Protein 3BXP (pdb70)

Secondary structure (DSSP, 8-state):
--EEEEEE-STT--EEEEEE-PPPP-SSS---PBP--EE--STTTS---TTHHHHHH-----EEEEE---STTT---TTHHHHHHHHHHHHHHHHHHHHTB-TT--EEEEETHHHHHHHHHHHHTTSHHHHHHTT-TT-----SEEEEES---BTTSSSSSSHHHHHHH-S-GGGSBGGGG--TTSPPEEEEE-TT---S-THHHHHHHH--TT---EEEEE-----HHHHHHHHHHHHHHHHHHHHTTS--/--EEEEEE-STT--EEEEEE-PPPS-TTSPP-PBP--EE--STTTS---TTHHHHHH-----EEEEE---STTT---TTHHHHHHHHHHHHHHHTHHHHTB-TT--EEEEETHHHHHHHHHHHHTTSHHHHHHTT-TTS----SEEEEES---BTTSSSSSSHHHHHHH-S-GGGTBGGGG--TTSPPEEEEEETT-SSS-THHHHHHHH--TT---EEEEEESSGGGGSPP---TTS-HHHHHHHHHHHHTTS--

Nearest PDB structures (foldseek):
  3bxp-assembly1_B  TM=1.004E+00  e=1.909E-55  Lactiplantibacillus plantarum WCFS1
  3d3n-assembly1_B  TM=9.686E-01  e=7.439E-48  Lactiplantibacillus plantarum WCFS1
  3bxp-assembly1_A  TM=9.403E-01  e=2.556E-49  Lactiplantibacillus plantarum WCFS1
  3d3n-assembly1_A  TM=9.705E-01  e=5.483E-47  Lactiplantibacillus plantarum WCFS1
  4bzw-assembly1_A  TM=9.539E-01  e=1.226E-47  Lactiplantibacillus plantarum WCFS1

Sequence (508 aa):
GQVEQRRTLNTAAHPFQITAYWLDQISSDFETAVDYPIIICPGGGFTYHSGREEAPIATRAAGHTVVLNYQLIVGDQSVYPWALQQLGATIDWITTQASAHHVDCQRIILAGFSSAGGHVVATYNGVATQPELRTRYHLDDHYQGQHAAIIILGYPVIDLTAGFPTTSSAARNNQITTDARLWAAQRLVTPASKPAFVWQTATDESVPPINSLKYVQALQQHQVATAYHLFGSGDKYLNDQAAIWPQLALRRWLQEQGLLAGQVEQRRTLNTAAHPFQQITAYWLDQIISDFETAVDYPIIICPGGGFTYHSGREEAPIATRAAGHTVVLNYQLIVGDQSVYPWALQQLGATIDWITTQASAHHVDCQRIILAGFSAGGHVVATYNGVATQPELRRTRYHLDDHYQGQHAAIILGYPVIDLTAGFPTTSAARNNQITTDARLWAAQRLVTPASKPAFVWQTATDESVPPINSLKYVQALQHQVATAYHLFGSGIHGLALALNDQAAIWPQLALRRWLQEQGLLA

Radius of gyration: 25.34 Å; Cα contacts (8 Å, |Δi|>4): 1084; chains: 2; bounding box: 70×58×78 Å

Structure (mmCIF, N/CA/C/O backbone):
data_3BXP
#
_entry.id   3BXP
#
_cell.length_a   53.595
_cell.length_b   94.222
_cell.length_c   58.758
_cell.angle_alpha   90.000
_cell.angle_beta   107.470
_cell.angle_gamma   90.000
#
_symmetry.space_group_name_H-M   'P 1 21 1'
#
loop_
_entity.id
_entity.type
_entity.pdbx_description
1 polymer 'Putative lipase/esterase'
2 non-polymer '4-(2-HYDROXYETHYL)-1-PIPERAZINE ETHANESULFONIC ACID'
3 non-polymer R-1,2-PROPANEDIOL
4 non-polymer S-1,2-PROPANEDIOL
5 non-polymer 'CHLORIDE ION'
6 water water
#
loop_
_atom_site.group_PDB
_atom_site.id
_atom_site.type_symbol
_atom_site.label_atom_id
_atom_site.label_alt_id
_atom_site.label_comp_id
_atom_site.label_asym_id
_atom_site.label_entity_id
_atom_site.label_seq_id
_atom_site.pdbx_PDB_ins_code
_atom_site.Cartn_x
_atom_site.Cartn_y
_atom_site.Cartn_z
_atom_site.occupancy
_atom_site.B_iso_or_equiv
_atom_site.auth_seq_id
_atom_site.auth_comp_id
_atom_site.auth_asym_id
_atom_site.auth_atom_id
_atom_site.pdbx_PDB_model_num
ATOM 1 N N . GLY A 1 1 ? 19.520 28.066 36.513 1.00 33.83 0 GLY A N 1
ATOM 2 C CA . GLY A 1 1 ? 19.623 26.893 37.409 1.00 30.85 0 GLY A CA 1
ATOM 3 C C . GLY A 1 1 ? 18.718 27.121 38.598 1.00 28.17 0 GLY A C 1
ATOM 4 O O . GLY A 1 1 ? 18.413 28.264 38.977 1.00 26.10 0 GLY A O 1
ATOM 13 N N . GLN A 1 3 ? 17.338 24.981 42.468 1.00 25.19 2 GLN A N 1
ATOM 14 C CA . GLN A 1 3 ? 17.319 23.869 43.411 1.00 25.19 2 GLN A CA 1
ATOM 15 C C . GLN A 1 3 ? 15.888 23.526 43.764 1.00 25.23 2 GLN A C 1
ATOM 16 O O . GLN A 1 3 ? 15.069 24.407 43.898 1.00 25.69 2 GLN A O 1
ATOM 19 N N . VAL A 1 4 ? 15.604 22.235 43.893 1.00 22.87 3 VAL A N 1
ATOM 20 C CA . VAL A 1 4 ? 14.245 21.791 44.248 1.00 21.84 3 VAL A CA 1
ATOM 21 C C . VAL A 1 4 ? 14.262 21.283 45.666 1.00 23.69 3 VAL A C 1
ATOM 22 O O . VAL A 1 4 ? 15.176 20.522 46.074 1.00 24.83 3 VAL A O 1
ATOM 26 N N . GLU A 1 5 ? 13.291 21.730 46.462 1.00 22.02 4 GLU A N 1
ATOM 27 C CA . GLU A 1 5 ? 13.192 21.302 47.848 1.00 20.57 4 GLU A CA 1
ATOM 28 C C . GLU A 1 5 ? 11.815 20.792 48.153 1.00 20.51 4 GLU A C 1
ATOM 29 O O . GLU A 1 5 ? 10.833 21.492 47.954 1.00 24.54 4 GLU A O 1
ATOM 35 N N . GLN A 1 6 ? 11.772 19.541 48.571 1.00 21.66 5 GLN A N 1
ATOM 36 C CA . GLN A 1 6 ? 10.523 18.909 49.001 1.00 21.25 5 GLN A CA 1
ATOM 37 C C . GLN A 1 6 ? 10.411 18.959 50.511 1.00 20.99 5 GLN A C 1
ATOM 38 O O . GLN A 1 6 ? 11.332 18.604 51.207 1.00 20.71 5 GLN A O 1
ATOM 44 N N A ARG A 1 7 ? 9.236 19.315 50.998 0.70 19.74 6 ARG A N 1
ATOM 45 N N B ARG A 1 7 ? 9.257 19.385 51.008 0.30 20.24 6 ARG A N 1
ATOM 46 C CA A ARG A 1 7 ? 8.983 19.307 52.418 0.70 22.23 6 ARG A CA 1
ATOM 47 C CA B ARG A 1 7 ? 8.990 19.386 52.444 0.30 21.10 6 ARG A CA 1
ATOM 48 C C A ARG A 1 7 ? 7.560 18.928 52.730 0.70 20.64 6 ARG A C 1
ATOM 49 C C B ARG A 1 7 ? 7.568 18.937 52.735 0.30 20.22 6 ARG A C 1
ATOM 50 O O A ARG A 1 7 ? 6.620 19.178 51.946 0.70 21.06 6 ARG A O 1
ATOM 51 O O B ARG A 1 7 ? 6.646 19.140 51.931 0.30 20.44 6 ARG A O 1
ATOM 66 N N . THR A 1 8 ? 7.403 18.324 53.903 1.00 18.96 7 THR A N 1
ATOM 67 C CA . THR A 1 8 ? 6.103 18.077 54.475 1.00 20.55 7 THR A CA 1
ATOM 68 C C . THR A 1 8 ? 6.043 18.976 55.713 1.00 23.26 7 THR A C 1
ATOM 69 O O . THR A 1 8 ? 6.836 18.819 56.634 1.00 24.93 7 THR A O 1
ATOM 73 N N . LEU A 1 9 ? 5.136 19.951 55.709 1.00 21.80 8 LEU A N 1
ATOM 74 C CA . LEU A 1 9 ? 5.056 20.921 56.770 1.00 22.41 8 LEU A CA 1
ATOM 75 C C . LEU A 1 9 ? 3.796 20.577 57.602 1.00 22.89 8 LEU A C 1
ATOM 76 O O . LEU A 1 9 ? 2.967 19.789 57.178 1.00 22.51 8 LEU A O 1
ATOM 81 N N . ASN A 1 10 ? 3.651 21.149 58.782 1.00 24.41 9 ASN A N 1
ATOM 82 C CA . ASN A 1 10 ? 2.430 20.888 59.548 1.00 26.01 9 ASN A CA 1
ATOM 83 C C . ASN A 1 10 ? 1.986 22.134 60.320 1.00 28.91 9 ASN A C 1
ATOM 84 O O . ASN A 1 10 ? 2.802 22.785 60.949 1.00 30.25 9 ASN A O 1
ATOM 89 N N . THR A 1 11 ? 0.703 22.457 60.221 1.00 25.78 10 THR A N 1
ATOM 90 C CA . THR A 1 11 ? 0.075 23.510 61.022 1.00 25.51 10 THR A CA 1
ATOM 91 C C . THR A 1 11 ? -1.359 23.065 61.326 1.00 25.62 10 THR A C 1
ATOM 92 O O . THR A 1 11 ? -1.957 22.285 60.577 1.00 26.95 10 THR A O 1
ATOM 96 N N . ALA A 1 12 ? -1.890 23.510 62.452 1.00 27.31 11 ALA A N 1
ATOM 97 C CA . ALA A 1 12 ? -3.279 23.216 62.796 1.00 26.58 11 ALA A CA 1
ATOM 98 C C . ALA A 1 12 ? -3.583 21.712 62.759 1.00 25.94 11 ALA A C 1
ATOM 99 O O . ALA A 1 12 ? -4.738 21.353 62.533 1.00 29.33 11 ALA A O 1
ATOM 101 N N . ALA A 1 13 ? -2.569 20.880 63.005 1.00 24.65 12 ALA A N 1
ATOM 102 C CA . ALA A 1 13 ? -2.681 19.414 63.041 1.00 25.17 12 ALA A CA 1
ATOM 103 C C . ALA A 1 13 ? -3.110 18.876 61.710 1.00 26.04 12 ALA A C 1
ATOM 104 O O . ALA A 1 13 ? -3.671 17.777 61.652 1.00 26.86 12 ALA A O 1
ATOM 106 N N . HIS A 1 14 ? -2.867 19.638 60.649 1.00 24.53 13 HIS A N 1
ATOM 107 C CA . HIS A 1 14 ? -3.146 19.179 59.267 1.00 20.00 13 HIS A CA 1
ATOM 108 C C . HIS A 1 14 ? -1.945 19.281 58.374 1.00 21.39 13 HIS A C 1
ATOM 109 O O . HIS A 1 14 ? -1.760 20.319 57.728 1.00 22.15 13 HIS A O 1
ATOM 116 N N . PRO A 1 15 ? -1.161 18.201 58.292 1.00 20.85 14 PRO A N 1
ATOM 117 C CA . PRO A 1 15 ? 0.053 18.235 57.474 1.00 19.64 14 PRO A CA 1
ATOM 118 C C . PRO A 1 15 ? -0.240 18.452 56.014 1.00 21.38 14 PRO A C 1
ATOM 119 O O . PRO A 1 15 ? -1.333 18.076 55.495 1.00 22.80 14 PRO A O 1
ATOM 123 N N . PHE A 1 16 ? 0.746 19.034 55.357 1.00 19.17 15 PHE A N 1
ATOM 124 C CA . PHE A 1 16 ? 0.641 19.366 53.968 1.00 18.29 15 PHE A CA 1
ATOM 125 C C . PHE A 1 16 ? 2.004 19.360 53.283 1.00 20.80 15 PHE A C 1
ATOM 126 O O . PHE A 1 16 ? 3.036 19.566 53.898 1.00 23.03 15 PHE A O 1
ATOM 134 N N . GLN A 1 17 ? 1.993 19.102 52.003 1.00 18.95 16 GLN A N 1
ATOM 135 C CA . GLN A 1 17 ? 3.224 19.083 51.260 1.00 19.27 16 GLN A CA 1
ATOM 136 C C . GLN A 1 17 ? 3.424 20.286 50.363 1.00 22.08 16 GLN A C 1
ATOM 137 O O . GLN A 1 17 ? 2.475 20.821 49.749 1.00 20.28 16 GLN A O 1
ATOM 143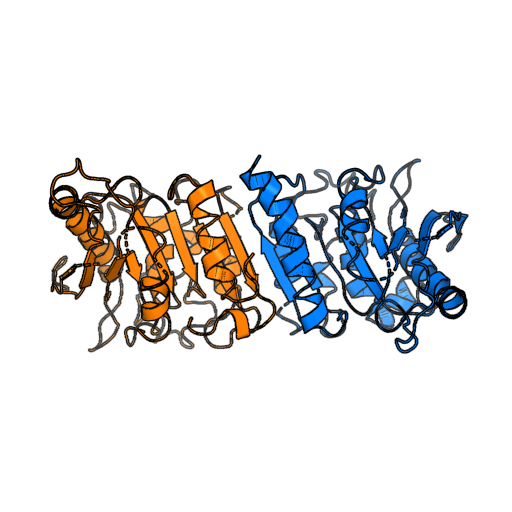 N N . ILE A 1 18 ? 4.690 20.708 50.332 1.00 21.36 17 ILE A N 1
ATOM 144 C CA . ILE A 1 18 ? 5.128 21.744 49.410 1.00 17.78 17 ILE A CA 1
ATOM 145 C C . ILE A 1 18 ? 6.343 21.291 48.655 1.00 18.83 17 ILE A C 1
ATOM 146 O O . ILE A 1 18 ? 7.093 20.445 49.106 1.00 20.66 17 ILE A O 1
ATOM 151 N N . THR A 1 19 ? 6.489 21.833 47.462 1.00 20.39 18 THR A N 1
ATOM 152 C CA . THR A 1 19 ? 7.739 21.766 46.767 1.00 20.53 18 THR A CA 1
ATOM 153 C C . THR A 1 19 ? 8.150 23.196 46.434 1.00 21.60 18 THR A C 1
ATOM 154 O O . THR A 1 19 ? 7.388 23.976 45.847 1.00 19.24 18 THR A O 1
ATOM 158 N N . ALA A 1 20 ? 9.390 23.503 46.754 1.00 22.98 19 ALA A N 1
ATOM 159 C CA . ALA A 1 20 ? 9.931 24.808 46.470 1.00 20.36 19 ALA A CA 1
ATOM 160 C C . ALA A 1 20 ? 10.948 24.686 45.362 1.00 19.73 19 ALA A C 1
ATOM 161 O O . ALA A 1 20 ? 11.733 23.756 45.336 1.00 21.54 19 ALA A O 1
ATOM 163 N N . TYR A 1 21 ? 10.869 25.630 44.428 1.00 17.86 20 TYR A N 1
ATOM 164 C CA . TYR A 1 21 ? 11.807 25.740 43.316 1.00 16.53 20 TYR A CA 1
ATOM 165 C C . TYR A 1 21 ? 12.532 27.076 43.469 1.00 16.46 20 TYR A C 1
ATOM 166 O O . TYR A 1 21 ? 11.979 28.158 43.178 1.00 19.80 20 TYR A O 1
ATOM 175 N N . TRP A 1 22 ? 13.745 26.964 43.998 1.00 20.47 21 TRP A N 1
ATOM 176 C CA . TRP A 1 22 ? 14.608 28.103 44.353 1.00 19.61 21 TRP A CA 1
ATOM 177 C C . TRP A 1 22 ? 15.571 28.410 43.179 1.00 20.08 21 TRP A C 1
ATOM 178 O O . TRP A 1 22 ? 16.416 27.619 42.783 1.00 21.85 21 TRP A O 1
ATOM 189 N N . LEU A 1 23 ? 15.346 29.551 42.575 1.00 21.08 22 LEU A N 1
ATOM 190 C CA . LEU A 1 23 ? 16.182 30.074 41.510 1.00 21.38 22 LEU A CA 1
ATOM 191 C C . LEU A 1 23 ? 17.575 30.351 42.039 1.00 23.59 22 LEU A C 1
ATOM 192 O O . LEU A 1 23 ? 17.769 30.967 43.087 1.00 22.31 22 LEU A O 1
ATOM 197 N N . ASP A 1 24 ? 18.558 29.864 41.306 1.00 22.00 23 ASP A N 1
ATOM 198 C CA . ASP A 1 24 ? 19.939 30.119 41.591 1.00 26.38 23 ASP A CA 1
ATOM 199 C C . ASP A 1 24 ? 20.306 31.575 41.323 1.00 26.50 23 ASP A C 1
ATOM 200 O O . ASP A 1 24 ? 19.786 32.220 40.421 1.00 28.19 23 ASP A O 1
ATOM 205 N N . GLN A 1 25 ? 21.235 32.052 42.131 1.00 24.74 24 GLN A N 1
ATOM 206 C CA . GLN A 1 25 ? 21.898 33.324 41.901 1.00 25.71 24 GLN A CA 1
ATOM 207 C C . GLN A 1 25 ? 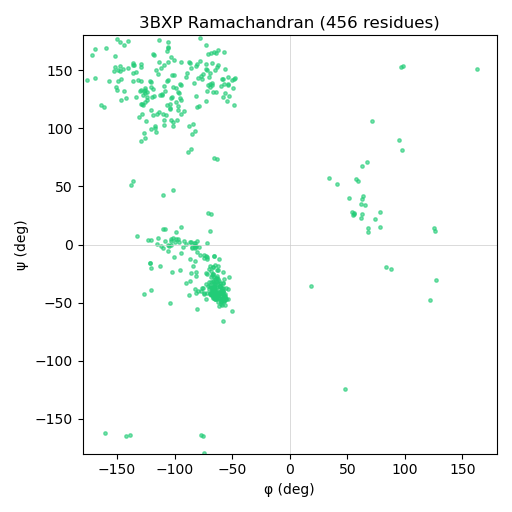22.904 33.048 40.807 1.00 26.37 24 GLN A C 1
ATOM 208 O O . GLN A 1 25 ? 23.441 31.951 40.714 1.00 26.61 24 GLN A O 1
ATOM 214 N N . ILE A 1 26 ? 23.105 34.034 39.954 1.00 26.47 25 ILE A N 1
ATOM 215 C CA . ILE A 1 26 ? 24.170 34.025 38.938 1.00 25.57 25 ILE A CA 1
ATOM 216 C C . ILE A 1 26 ? 25.362 34.775 39.457 1.00 22.16 25 ILE A C 1
ATOM 217 O O . ILE A 1 26 ? 25.207 35.802 40.066 1.00 22.99 25 ILE A O 1
ATOM 222 N N A SER A 1 27 ? 26.564 34.252 39.234 0.50 21.02 26 SER A N 1
ATOM 223 N N B SER A 1 27 ? 26.559 34.252 39.222 0.50 20.12 26 SER A N 1
ATOM 224 C CA A SER A 1 27 ? 27.756 34.987 39.591 0.50 23.03 26 SER A CA 1
ATOM 225 C CA B SER A 1 27 ? 27.752 34.983 39.558 0.50 21.32 26 SER A CA 1
ATOM 226 C C A SER A 1 27 ? 28.052 36.003 38.480 0.50 23.16 26 SER A C 1
ATOM 227 C C B SER A 1 27 ? 28.021 36.004 38.456 0.50 22.30 26 SER A C 1
ATOM 228 O O A SER A 1 27 ? 28.489 35.636 37.391 0.50 19.47 26 SER A O 1
ATOM 229 O O B SER A 1 27 ? 28.409 35.642 37.346 0.50 18.17 26 SER A O 1
ATOM 234 N N . ASP A 1 28 ? 27.803 37.280 38.768 1.00 23.12 27 ASP A N 1
ATOM 235 C CA . ASP A 1 28 ? 27.904 38.331 37.754 1.00 19.41 27 ASP A CA 1
ATOM 236 C C . ASP A 1 28 ? 28.167 39.700 38.321 1.00 20.69 27 ASP A C 1
ATOM 237 O O . ASP A 1 28 ? 28.434 39.838 39.518 1.00 21.43 27 ASP A O 1
ATOM 242 N N . PHE A 1 29 ? 28.191 40.697 37.426 1.00 15.59 28 PHE A N 1
ATOM 243 C CA . PHE A 1 29 ? 28.460 42.093 37.806 1.00 13.24 28 PHE A CA 1
ATOM 244 C C . PHE A 1 29 ? 27.246 42.920 37.671 1.00 16.18 28 PHE A C 1
ATOM 245 O O . PHE A 1 29 ? 27.282 44.013 37.208 1.00 17.82 28 PHE A O 1
ATOM 253 N N . GLU A 1 30 ? 26.154 42.326 38.119 1.00 18.27 29 GLU A N 1
ATOM 254 C CA . GLU A 1 30 ? 24.854 42.996 38.298 1.00 20.26 29 GLU A CA 1
ATOM 255 C C . GLU A 1 30 ? 24.635 43.103 39.801 1.00 22.30 29 GLU A C 1
ATOM 256 O O . GLU A 1 30 ? 25.224 42.357 40.608 1.00 21.78 29 GLU A O 1
ATOM 262 N N . THR A 1 31 ? 23.846 44.076 40.209 1.00 23.69 30 THR A N 1
ATOM 263 C CA . THR A 1 31 ? 23.705 44.279 41.645 1.00 26.84 30 THR A CA 1
ATOM 264 C C . THR A 1 31 ? 22.856 43.153 42.229 1.00 25.48 30 THR A C 1
ATOM 265 O O . THR A 1 31 ? 22.091 42.524 41.523 1.00 23.70 30 THR A O 1
ATOM 269 N N . ALA A 1 32 ? 23.041 42.889 43.526 1.00 26.91 31 ALA A N 1
ATOM 270 C CA . ALA A 1 32 ? 22.378 41.765 44.190 1.00 25.68 31 ALA A CA 1
ATOM 271 C C . ALA A 1 32 ? 20.899 41.844 43.949 1.00 24.61 31 ALA A C 1
ATOM 272 O O . ALA A 1 32 ? 20.332 42.913 44.028 1.00 26.55 31 ALA A O 1
ATOM 274 N N . VAL A 1 33 ? 20.294 40.695 43.671 1.00 24.97 32 VAL A N 1
ATOM 275 C CA . VAL A 1 33 ? 18.860 40.625 43.477 1.00 27.49 32 VAL A CA 1
ATOM 276 C C . VAL A 1 33 ? 18.215 39.610 44.379 1.00 22.95 32 VAL A C 1
ATOM 277 O O . VAL A 1 33 ? 18.689 38.456 44.520 1.00 22.71 32 VAL A O 1
ATOM 281 N N . ASP A 1 34 ? 17.153 40.061 45.048 1.00 20.13 33 ASP A N 1
ATOM 282 C CA . ASP A 1 34 ? 16.238 39.145 45.687 1.00 20.96 33 ASP A CA 1
ATOM 283 C C . ASP A 1 34 ? 15.087 38.954 44.694 1.00 19.71 33 ASP A C 1
ATOM 284 O O . ASP A 1 34 ? 14.528 39.934 44.189 1.00 22.83 33 ASP A O 1
ATOM 289 N N . TYR A 1 35 ? 14.740 37.714 44.423 1.00 19.83 34 TYR A N 1
ATOM 290 C CA . TYR A 1 35 ? 13.718 37.450 43.421 1.00 18.68 34 TYR A CA 1
ATOM 291 C C . TYR A 1 35 ? 12.329 37.429 44.066 1.00 16.72 34 TYR A C 1
ATOM 292 O O . TYR A 1 35 ? 12.162 36.941 45.193 1.00 20.99 34 TYR A O 1
ATOM 301 N N . PRO A 1 36 ? 11.291 37.864 43.332 1.00 21.03 35 PRO A N 1
ATOM 302 C CA . PRO A 1 36 ? 9.930 37.591 43.768 1.00 17.70 35 PRO A CA 1
ATOM 303 C C . PRO A 1 36 ? 9.658 36.066 43.803 1.00 15.19 35 PRO A C 1
ATOM 304 O O . PRO A 1 36 ? 10.435 35.259 43.273 1.00 19.39 35 PRO A O 1
ATOM 308 N N . ILE A 1 37 ? 8.551 35.692 44.424 1.00 18.69 36 ILE A N 1
ATOM 309 C CA . ILE A 1 37 ? 8.195 34.281 44.562 1.00 19.63 36 ILE A CA 1
ATOM 310 C C . ILE A 1 37 ? 6.693 34.117 44.320 1.00 19.29 36 ILE A C 1
ATOM 311 O O . ILE A 1 37 ? 5.886 34.920 44.777 1.00 21.56 36 ILE A O 1
ATOM 324 N N . ILE A 1 39 ? 3.545 31.524 44.841 1.00 19.02 38 ILE A N 1
ATOM 325 C CA . ILE A 1 39 ? 3.021 30.317 45.497 1.00 21.03 38 ILE A CA 1
ATOM 326 C C . ILE A 1 39 ? 1.806 29.806 44.729 1.00 22.33 38 ILE A C 1
ATOM 327 O O . ILE A 1 39 ? 0.763 30.506 44.675 1.00 20.03 38 ILE A O 1
ATOM 332 N N . ILE A 1 40 ? 1.905 28.591 44.213 1.00 20.29 39 ILE A N 1
ATOM 333 C CA . ILE A 1 40 ? 0.855 27.969 43.386 1.00 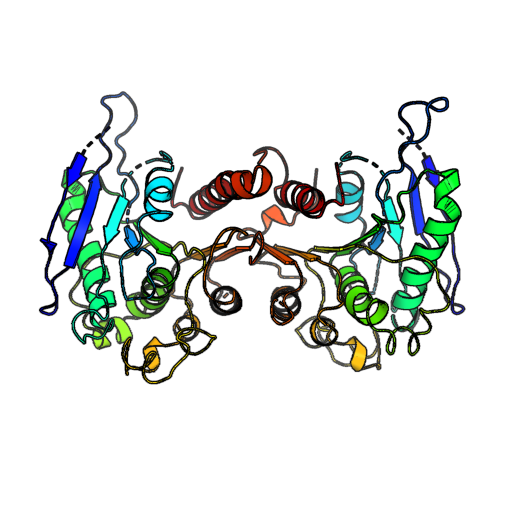20.58 39 ILE A CA 1
ATOM 334 C C . ILE A 1 40 ? -0.043 27.051 44.174 1.00 20.57 39 ILE A C 1
ATOM 335 O O . ILE A 1 40 ? 0.407 26.099 44.840 1.00 21.78 39 ILE A O 1
ATOM 340 N N . CYS A 1 41 ? -1.318 27.409 44.179 1.00 18.95 40 CYS A N 1
ATOM 341 C CA . CYS A 1 41 ? -2.364 26.553 44.724 1.00 18.95 40 CYS A CA 1
ATOM 342 C C . CYS A 1 41 ? -3.046 25.937 43.470 1.00 20.54 40 CYS A C 1
ATOM 343 O O . CYS A 1 41 ? -3.787 26.623 42.751 1.00 20.09 40 CYS A O 1
ATOM 346 N N . PRO A 1 42 ? -2.798 24.647 43.215 1.00 19.36 41 PRO A N 1
ATOM 347 C CA . PRO A 1 42 ? -3.252 23.953 42.010 1.00 19.63 41 PRO A CA 1
ATOM 348 C C . PRO A 1 42 ? -4.738 23.759 41.922 1.00 19.96 41 PRO A C 1
ATOM 349 O O . PRO A 1 42 ? -5.416 23.926 42.904 1.00 17.74 41 PRO A O 1
ATOM 353 N N . GLY A 1 43 ? -5.250 23.414 40.733 1.00 21.08 42 GLY A N 1
ATOM 354 C CA . GLY A 1 43 ? -6.618 22.975 40.649 1.00 21.41 42 GLY A CA 1
ATOM 355 C C . GLY A 1 43 ? -6.838 21.537 41.122 1.00 22.63 42 GLY A C 1
ATOM 356 O O . GLY A 1 43 ? -6.004 20.962 41.825 1.00 22.23 42 GLY A O 1
ATOM 357 N N . GLY A 1 44 ? -7.995 20.965 40.763 1.00 22.35 43 GLY A N 1
ATOM 358 C CA . GLY A 1 44 ? -8.284 19.581 41.135 1.00 23.43 43 GLY A CA 1
ATOM 359 C C . GLY A 1 44 ? -9.577 19.317 41.900 1.00 22.33 43 GLY A C 1
ATOM 360 O O . GLY A 1 44 ? -9.742 18.240 42.483 1.00 21.00 43 GLY A O 1
ATOM 361 N N . GLY A 1 45 ? -10.474 20.307 41.910 1.00 21.33 44 GLY A N 1
ATOM 362 C CA . GLY A 1 45 ? -11.830 20.158 42.470 1.00 20.33 44 GLY A CA 1
ATOM 363 C C . GLY A 1 45 ? -11.936 19.710 43.904 1.00 21.18 44 GLY A C 1
ATOM 364 O O . GLY A 1 45 ? -12.952 19.178 44.363 1.00 19.99 44 GLY A O 1
ATOM 365 N N . PHE A 1 46 ? -10.903 20.015 44.629 1.00 17.77 45 PHE A N 1
ATOM 366 C CA . PHE A 1 46 ? -10.778 19.664 46.038 1.00 20.60 45 PHE A CA 1
ATOM 367 C C . PHE A 1 46 ? -10.647 18.174 46.231 1.00 21.00 45 PHE A C 1
ATOM 368 O O . PHE A 1 46 ? -10.719 17.700 47.349 1.00 21.35 45 PHE A O 1
ATOM 376 N N . THR A 1 47 ? -10.378 17.420 45.160 1.00 19.62 46 THR A N 1
ATOM 377 C CA . THR A 1 47 ? -10.226 15.963 45.342 1.00 21.24 46 THR A CA 1
ATOM 378 C C . THR A 1 47 ? -8.898 15.433 44.910 1.00 20.74 46 THR A C 1
ATOM 379 O O . THR A 1 47 ? -8.542 14.285 45.241 1.00 21.22 46 THR A O 1
ATOM 383 N N . TYR A 1 48 ? -8.187 16.241 44.152 1.00 18.51 47 TYR A N 1
ATOM 384 C CA . TYR A 1 48 ? -6.800 15.966 43.828 1.00 16.84 47 TYR A CA 1
ATOM 385 C C . TYR A 1 48 ? -6.002 17.247 43.675 1.00 18.37 47 TYR A C 1
ATOM 386 O O . TYR A 1 48 ? -6.608 18.322 43.645 1.00 20.29 47 TYR A O 1
ATOM 395 N N . HIS A 1 49 ? -4.688 17.145 43.486 1.00 20.35 48 HIS A N 1
ATOM 396 C CA . HIS A 1 49 ? -3.890 18.304 43.187 1.00 20.23 48 HIS A CA 1
ATOM 397 C C . HIS A 1 49 ? -3.420 18.215 41.755 1.00 22.17 48 HIS A C 1
ATOM 398 O O . HIS A 1 49 ? -2.630 17.371 41.412 1.00 22.54 48 HIS A O 1
ATOM 405 N N . SER A 1 50 ? -3.930 19.113 40.928 1.00 22.67 49 SER A N 1
ATOM 406 C CA . SER A 1 50 ? -3.610 19.145 39.490 1.00 22.82 49 SER A CA 1
ATOM 407 C C . SER A 1 50 ? -2.169 19.573 39.240 1.00 20.56 49 SER A C 1
ATOM 408 O O . SER A 1 50 ? -1.634 20.492 39.910 1.00 23.28 49 SER A O 1
ATOM 411 N N . GLY A 1 51 ? -1.506 18.913 38.309 1.00 19.68 50 GLY A N 1
ATOM 412 C CA . GLY A 1 51 ? -0.182 19.400 37.866 1.00 17.88 50 GLY A CA 1
ATOM 413 C C . GLY A 1 51 ? -0.068 19.731 36.369 1.00 21.17 50 GLY A C 1
ATOM 414 O O . GLY A 1 51 ? 0.891 20.343 35.943 1.00 23.93 50 GLY A O 1
ATOM 415 N N . ARG A 1 52 ? -1.016 19.265 35.556 1.00 20.61 51 ARG A N 1
ATOM 416 C CA . ARG A 1 52 ? -0.872 19.270 34.101 1.00 23.26 51 ARG A CA 1
ATOM 417 C C . ARG A 1 52 ? -0.753 20.697 33.536 1.00 22.85 51 ARG A C 1
ATOM 418 O O . ARG A 1 52 ? 0.092 20.953 32.703 1.00 24.55 51 ARG A O 1
ATOM 423 N N . GLU A 1 53 ? -1.553 21.632 34.045 1.00 22.79 52 GLU A N 1
ATOM 424 C CA . GLU A 1 53 ? -1.465 23.040 33.572 1.00 24.41 52 GLU A CA 1
ATOM 425 C C . GLU A 1 53 ? -0.467 23.841 34.413 1.00 22.80 52 GLU A C 1
ATOM 426 O O . GLU A 1 53 ? 0.246 24.724 33.938 1.00 27.70 52 GLU A O 1
ATOM 432 N N . GLU A 1 54 ? -0.411 23.478 35.676 1.00 24.25 53 GLU A N 1
ATOM 433 C CA . GLU A 1 54 ? 0.433 24.179 36.666 1.00 25.03 53 GLU A CA 1
ATOM 434 C C . GLU A 1 54 ? 1.946 24.091 36.376 1.00 27.80 53 GLU A C 1
ATOM 435 O O . GLU A 1 54 ? 2.710 25.081 36.483 1.00 26.30 53 GLU A O 1
ATOM 441 N N . ALA A 1 55 ? 2.385 22.908 35.983 1.00 25.21 54 ALA A N 1
ATOM 442 C CA . ALA A 1 55 ? 3.804 22.703 35.778 1.00 26.26 54 ALA A CA 1
ATOM 443 C C . ALA A 1 55 ? 4.385 23.659 34.720 1.00 24.44 54 ALA A C 1
ATOM 444 O O . ALA A 1 55 ? 5.390 24.345 34.990 1.00 25.10 54 ALA A O 1
ATOM 446 N N . PRO A 1 56 ? 3.785 23.731 33.528 1.00 23.25 55 PRO A N 1
ATOM 447 C CA . PRO A 1 56 ? 4.459 24.607 32.554 1.00 26.58 55 PRO A CA 1
ATOM 448 C C . PRO A 1 56 ? 4.290 26.093 32.872 1.00 25.02 55 PRO A C 1
ATOM 449 O O . PRO A 1 56 ? 5.073 26.925 32.429 1.00 23.96 55 PRO A O 1
ATOM 453 N N . ILE A 1 57 ? 3.226 26.400 33.598 1.00 25.10 56 ILE A N 1
ATOM 454 C CA . ILE A 1 57 ? 2.987 27.751 34.043 1.00 25.61 56 ILE A CA 1
ATOM 455 C C . ILE A 1 57 ? 4.086 28.171 35.018 1.00 27.19 56 ILE A C 1
ATOM 456 O O . ILE A 1 57 ? 4.670 29.243 34.849 1.00 26.32 56 ILE A O 1
ATOM 461 N N . ALA A 1 58 ? 4.429 27.288 35.975 1.00 21.08 57 ALA A N 1
ATOM 462 C CA . ALA A 1 58 ? 5.507 27.504 36.930 1.00 23.42 57 ALA A CA 1
ATOM 463 C C . ALA A 1 58 ? 6.765 27.722 36.143 1.00 22.76 57 ALA A C 1
ATOM 464 O O . ALA A 1 58 ? 7.589 28.563 36.420 1.00 26.44 57 ALA A O 1
ATOM 466 N N . THR A 1 59 ? 6.903 26.939 35.093 1.00 24.88 58 THR A N 1
ATOM 467 C CA . THR A 1 59 ? 8.162 27.013 34.329 1.00 23.18 58 THR A CA 1
ATOM 468 C C . THR A 1 59 ? 8.254 28.358 33.609 1.00 25.10 58 THR A C 1
ATOM 469 O O . THR A 1 59 ? 9.298 29.008 33.620 1.00 25.80 58 THR A O 1
ATOM 473 N N . ARG A 1 60 ? 7.149 28.801 33.031 1.00 25.70 59 ARG A N 1
ATOM 474 C CA . ARG A 1 60 ? 7.147 30.072 32.287 1.00 26.85 59 ARG A CA 1
ATOM 475 C C . ARG A 1 60 ? 7.404 31.247 33.230 1.00 26.46 59 ARG A C 1
ATOM 476 O O . ARG A 1 60 ? 8.118 32.199 32.907 1.00 27.01 59 ARG A O 1
ATOM 500 N N . ALA A 1 63 ? 10.939 31.672 34.467 1.00 25.47 62 ALA A N 1
ATOM 501 C CA . ALA A 1 63 ? 11.795 32.176 33.404 1.00 25.80 62 ALA A CA 1
ATOM 502 C C . ALA A 1 63 ? 11.768 33.695 33.374 1.00 24.41 62 ALA A C 1
ATOM 503 O O . ALA A 1 63 ? 12.676 34.311 32.809 1.00 27.05 62 ALA A O 1
ATOM 505 N N . ALA A 1 64 ? 10.725 34.283 33.939 1.00 24.11 63 ALA A N 1
ATOM 506 C CA . ALA A 1 64 ? 10.642 35.740 34.084 1.00 25.79 63 ALA A CA 1
ATOM 507 C C . ALA A 1 64 ? 11.423 36.252 35.286 1.00 27.45 63 ALA A C 1
ATOM 508 O O . ALA A 1 64 ? 11.485 37.453 35.538 1.00 29.83 63 ALA A O 1
ATOM 510 N N . GLY A 1 65 ? 12.040 35.348 36.042 1.00 24.04 64 GLY A N 1
ATOM 511 C CA . GLY A 1 65 ? 12.822 35.767 37.221 1.00 22.79 64 GLY A CA 1
ATOM 512 C C . GLY A 1 65 ? 12.055 35.721 38.528 1.00 25.40 64 GLY A C 1
ATOM 513 O O . GLY A 1 65 ? 11.955 36.701 39.247 1.00 26.24 64 GLY A O 1
ATOM 522 N N . HIS A 1 67 ? 11.187 32.810 41.952 1.00 21.23 66 HIS A N 1
ATOM 523 C CA . HIS A 1 67 ? 11.059 31.510 42.635 1.00 18.74 66 HIS A CA 1
ATOM 524 C C . HIS A 1 67 ? 9.610 31.025 42.537 1.00 19.49 66 HIS A C 1
ATOM 525 O O . HIS A 1 67 ? 8.713 31.819 42.398 1.00 21.33 66 HIS A O 1
ATOM 532 N N . THR A 1 68 ? 9.388 29.714 42.665 1.00 20.22 67 THR A N 1
ATOM 533 C CA . THR A 1 68 ? 8.026 29.235 42.871 1.00 18.20 67 THR A CA 1
ATOM 534 C C . THR A 1 68 ? 7.950 28.227 43.986 1.00 20.25 67 THR A C 1
ATOM 535 O O . THR A 1 68 ? 8.875 27.499 44.243 1.00 20.37 67 THR A O 1
ATOM 539 N N . VAL A 1 69 ? 6.822 28.216 44.680 1.00 21.09 68 VAL A N 1
ATOM 540 C CA . VAL A 1 69 ? 6.505 27.136 45.635 1.00 21.38 68 VAL A CA 1
ATOM 541 C C . VAL A 1 69 ? 5.131 26.565 45.264 1.00 23.20 68 VAL A C 1
ATOM 542 O O . VAL A 1 69 ? 4.195 27.331 45.021 1.00 24.17 68 VAL A O 1
ATOM 546 N N . VAL A 1 70 ? 5.000 25.240 45.228 1.00 21.22 69 VAL A N 1
ATOM 547 C CA . VAL A 1 70 ? 3.683 24.622 45.020 1.00 20.96 69 VAL A CA 1
ATOM 548 C C . VAL A 1 70 ? 3.146 24.082 46.348 1.00 19.93 69 VAL A C 1
ATOM 549 O O . VAL A 1 70 ? 3.818 23.319 47.050 1.00 20.44 69 VAL A O 1
ATOM 553 N N . LEU A 1 71 ? 1.941 24.500 46.705 1.00 18.54 70 LEU A N 1
ATOM 554 C CA . LEU A 1 71 ? 1.269 24.156 47.954 1.00 19.47 70 LEU A CA 1
ATOM 555 C C . LEU A 1 71 ? 0.109 23.172 47.705 1.00 22.59 70 LEU A C 1
ATOM 556 O O . LEU A 1 71 ? -0.911 23.512 47.102 1.00 18.52 70 LEU A O 1
ATOM 561 N N . ASN A 1 72 ? 0.295 21.956 48.180 1.00 22.25 71 ASN A N 1
ATOM 562 C CA . ASN A 1 72 ? -0.718 20.927 48.047 1.00 22.05 71 ASN A CA 1
ATOM 563 C C . ASN A 1 72 ? -1.647 21.054 49.266 1.00 22.09 71 ASN A C 1
ATOM 564 O O . ASN A 1 72 ? -1.538 20.364 50.266 1.00 20.58 71 ASN A O 1
ATOM 569 N N . TYR A 1 73 ? -2.530 22.013 49.157 1.00 21.15 72 TYR A N 1
ATOM 570 C CA . TYR A 1 73 ? -3.489 22.350 50.234 1.00 20.10 72 TYR A CA 1
ATOM 571 C C . TYR A 1 73 ? -4.466 21.215 50.536 1.00 18.42 72 TYR A C 1
ATOM 572 O O . TYR A 1 73 ? -4.678 20.279 49.719 1.00 19.51 72 TYR A O 1
ATOM 581 N N . GLN A 1 74 ? -5.131 21.340 51.702 1.00 20.50 73 GLN A N 1
ATOM 582 C CA . GLN A 1 74 ? -6.075 20.355 52.214 1.00 18.79 73 GLN A CA 1
ATOM 583 C C . GLN A 1 74 ? -7.151 19.993 51.191 1.00 20.39 73 GLN A C 1
ATOM 584 O O . GLN A 1 74 ? -7.877 20.886 50.681 1.00 20.29 73 GLN A O 1
ATOM 590 N N . LEU A 1 75 ? -7.292 18.697 50.969 1.00 19.21 74 LEU A N 1
ATOM 591 C CA . LEU A 1 75 ? -8.396 18.163 50.152 1.00 20.07 74 LEU A CA 1
ATOM 592 C C . LEU A 1 75 ? -9.466 17.494 51.009 1.00 20.72 74 LEU A C 1
ATOM 593 O O . LEU A 1 75 ? -9.312 17.318 52.236 1.00 20.72 74 LEU A O 1
ATOM 598 N N . ILE A 1 76 ? -10.546 17.099 50.355 1.00 22.47 75 ILE A N 1
ATOM 599 C CA . ILE A 1 76 ? -11.666 16.458 51.067 1.00 20.40 75 ILE A CA 1
ATOM 600 C C . ILE A 1 76 ? -11.419 14.952 51.292 1.00 21.35 75 ILE A C 1
ATOM 601 O O . ILE A 1 76 ? -12.261 14.231 51.877 1.00 24.76 75 ILE A O 1
ATOM 606 N N . VAL A 1 77 ? -10.291 14.497 50.801 1.00 25.21 76 VAL A N 1
ATOM 607 C CA . VAL A 1 77 ? -9.922 13.082 50.885 1.00 27.56 76 VAL A CA 1
ATOM 608 C C . VAL A 1 77 ? -10.001 12.596 52.315 1.00 26.73 76 VAL A C 1
ATOM 609 O O . VAL A 1 77 ? -9.578 13.271 53.242 1.00 27.30 76 VAL A O 1
ATOM 613 N N . GLY A 1 78 ? -10.547 11.397 52.477 1.00 26.67 77 GLY A N 1
ATOM 614 C CA . GLY A 1 78 ? -10.509 10.732 53.771 1.00 28.72 77 GLY A CA 1
ATOM 615 C C . GLY A 1 78 ? -11.572 11.324 54.663 1.00 29.50 77 GLY A C 1
ATOM 616 O O . GLY A 1 78 ? -11.428 11.347 55.871 1.00 31.92 77 GLY A O 1
ATOM 617 N N . ASP A 1 79 ? -12.626 11.827 54.032 1.00 27.79 78 ASP A N 1
ATOM 618 C CA . ASP A 1 79 ? -13.748 12.495 54.709 1.00 25.74 78 ASP A CA 1
ATOM 619 C C . ASP A 1 79 ? -13.333 13.695 55.553 1.00 25.72 78 ASP A C 1
ATOM 620 O O . ASP A 1 79 ? -13.646 13.788 56.751 1.00 25.92 78 ASP A O 1
ATOM 625 N N . GLN A 1 80 ? -12.665 14.628 54.891 1.00 26.09 79 GLN A N 1
ATOM 626 C CA . GLN A 1 80 ? -12.179 15.861 55.507 1.00 24.19 79 GLN A CA 1
ATOM 627 C C . GLN A 1 80 ? -12.829 17.062 54.863 1.00 22.09 79 GLN A C 1
ATOM 628 O O . GLN A 1 80 ? -13.398 16.973 53.768 1.00 23.74 79 GLN A O 1
ATOM 634 N N . SER A 1 81 ? -12.740 18.194 55.544 1.00 21.67 80 SER A N 1
ATOM 635 C CA . SER A 1 81 ? -13.086 19.478 54.929 1.00 20.51 80 SER A CA 1
ATOM 636 C C . SER A 1 81 ? -11.799 20.202 54.512 1.00 20.46 80 SER A C 1
ATOM 637 O O . SER A 1 81 ? -10.684 19.918 55.008 1.00 23.11 80 SER A O 1
ATOM 640 N N . VAL A 1 82 ? -11.993 21.129 53.576 1.00 20.35 81 VAL A N 1
ATOM 641 C CA . VAL A 1 82 ? -10.927 21.932 53.019 1.00 19.15 81 VAL A CA 1
ATOM 642 C C . VAL A 1 82 ? -10.554 23.090 53.958 1.00 18.43 81 VAL A C 1
ATOM 643 O O . VAL A 1 82 ? -9.373 23.422 54.174 1.00 20.88 81 VAL A O 1
ATOM 647 N N . TYR A 1 83 ? -11.587 23.679 54.539 1.00 19.33 82 TYR A N 1
ATOM 648 C CA . TYR A 1 83 ? -11.448 24.861 55.375 1.00 20.58 82 TYR A CA 1
ATOM 649 C C . TYR A 1 83 ? -11.760 24.506 56.805 1.00 22.37 82 TYR A C 1
ATOM 650 O O . TYR A 1 83 ? -12.559 23.601 57.030 1.00 21.75 82 TYR A O 1
ATOM 659 N N . PRO A 1 84 ? -11.152 25.234 57.778 1.00 22.04 83 PRO A N 1
ATOM 660 C CA . PRO A 1 84 ? -10.292 26.406 57.549 1.00 21.02 83 PRO A CA 1
ATOM 661 C C . PRO A 1 84 ? -8.856 26.089 57.219 1.00 18.83 83 PRO A C 1
ATOM 662 O O . PRO A 1 84 ? -8.034 26.974 56.959 1.00 20.58 83 PRO A O 1
ATOM 666 N N . TRP A 1 85 ? -8.614 24.793 57.169 1.00 20.05 84 TRP A N 1
ATOM 667 C CA . TRP A 1 85 ? -7.264 24.227 57.160 1.00 19.59 84 TRP A CA 1
ATOM 668 C C . TRP A 1 85 ? -6.443 24.783 55.982 1.00 21.26 84 TRP A C 1
ATOM 669 O O . TRP A 1 85 ? -5.275 25.134 56.160 1.00 19.47 84 TRP A O 1
ATOM 680 N N . ALA A 1 86 ? -7.038 24.859 54.797 1.00 19.99 85 ALA A N 1
ATOM 681 C CA . ALA A 1 86 ? -6.288 25.328 53.614 1.00 20.05 85 ALA A CA 1
ATOM 682 C C . ALA A 1 86 ? -5.747 26.762 53.797 1.00 20.38 85 ALA A C 1
ATOM 683 O O . ALA A 1 86 ? -4.623 27.107 53.364 1.00 18.67 85 ALA A O 1
ATOM 685 N N . LEU A 1 87 ? -6.527 27.603 54.452 1.00 21.83 86 LEU A N 1
ATOM 686 C CA . LEU A 1 87 ? -6.132 28.988 54.674 1.00 19.81 86 LEU A CA 1
ATOM 687 C C . LEU A 1 87 ? -4.943 29.054 55.632 1.00 23.32 86 LEU A C 1
ATOM 688 O O . LEU A 1 87 ? -4.031 29.829 55.442 1.00 19.09 86 LEU A O 1
ATOM 693 N N . GLN A 1 88 ? -4.977 28.197 56.643 1.00 22.91 87 GLN A N 1
ATOM 694 C CA . GLN A 1 88 ? -3.946 28.135 57.682 1.00 19.66 87 GLN A CA 1
ATOM 695 C C . GLN A 1 88 ? -2.669 27.570 57.071 1.00 22.47 87 GLN A C 1
ATOM 696 O O . GLN A 1 88 ? -1.551 28.052 57.344 1.00 20.65 87 GLN A O 1
ATOM 702 N N . GLN A 1 89 ? -2.838 26.601 56.184 1.00 18.77 88 GLN A N 1
ATOM 703 C CA . GLN A 1 89 ? -1.661 26.061 55.458 1.00 19.28 88 GLN A CA 1
ATOM 704 C C . GLN A 1 89 ? -1.039 27.083 54.529 1.00 21.09 88 GLN A C 1
ATOM 705 O O . GLN A 1 89 ? 0.175 27.204 54.453 1.00 20.56 88 GLN A O 1
ATOM 711 N N . LEU A 1 90 ? -1.866 27.838 53.816 1.00 19.02 89 LEU A N 1
ATOM 712 C CA . LEU A 1 90 ? -1.310 28.886 52.978 1.00 19.37 89 LEU A CA 1
ATOM 713 C C . LEU A 1 90 ? -0.563 29.951 53.822 1.00 19.32 89 LEU A C 1
ATOM 714 O O . LEU A 1 90 ? 0.571 30.386 53.506 1.00 17.59 89 LEU A O 1
ATOM 719 N N . GLY A 1 91 ? -1.172 30.350 54.914 1.00 19.06 90 GLY A N 1
ATOM 720 C CA . GLY A 1 91 ? -0.535 31.258 55.875 1.00 20.56 90 GLY A CA 1
ATOM 721 C C . GLY A 1 91 ? 0.771 30.713 56.385 1.00 22.73 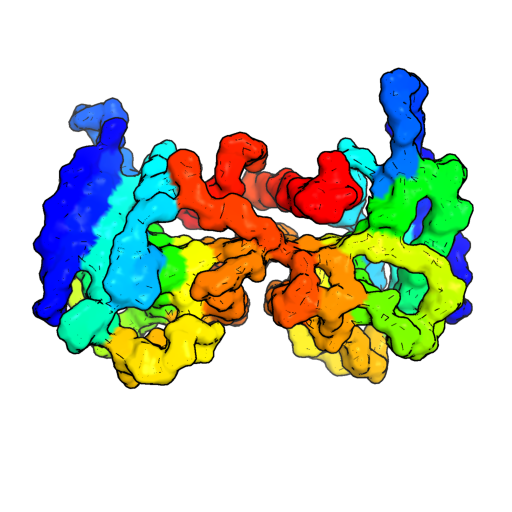90 GLY A C 1
ATOM 722 O O . GLY A 1 91 ? 1.788 31.448 56.484 1.00 20.36 90 GLY A O 1
ATOM 723 N N . ALA A 1 92 ? 0.751 29.430 56.739 1.00 19.36 91 ALA A N 1
ATOM 724 C CA . ALA A 1 92 ? 1.973 28.764 57.232 1.00 18.97 91 ALA A CA 1
ATOM 725 C C . ALA A 1 92 ? 3.032 28.733 56.154 1.00 22.18 91 ALA A C 1
ATOM 726 O O . ALA A 1 92 ? 4.195 28.833 56.475 1.00 19.87 91 ALA A O 1
ATOM 728 N N . THR A 1 93 ? 2.624 28.549 54.877 1.00 21.10 92 THR A N 1
ATOM 729 C CA . THR A 1 93 ? 3.603 28.430 53.783 1.00 19.90 92 THR A CA 1
ATOM 730 C C . THR A 1 93 ? 4.312 29.785 53.559 1.00 17.61 92 THR A C 1
ATOM 731 O O . THR A 1 93 ? 5.541 29.861 53.295 1.00 18.64 92 THR A O 1
ATOM 735 N N . ILE A 1 94 ? 3.524 30.845 53.609 1.00 19.89 93 ILE A N 1
ATOM 736 C CA . ILE A 1 94 ? 4.066 32.210 53.489 1.00 20.00 93 ILE A CA 1
ATOM 737 C C . ILE A 1 94 ? 5.049 32.497 54.649 1.00 19.93 93 ILE A C 1
ATOM 738 O O . ILE A 1 94 ? 6.135 32.973 54.431 1.00 16.95 93 ILE A O 1
ATOM 743 N N . ASP A 1 95 ? 4.663 32.144 55.868 1.00 20.08 94 ASP A N 1
ATOM 744 C CA . ASP A 1 95 ? 5.534 32.259 57.063 1.00 19.05 94 ASP A CA 1
ATOM 745 C C . ASP A 1 95 ? 6.810 31.467 56.817 1.00 18.58 94 ASP A C 1
ATOM 746 O O . ASP A 1 95 ? 7.925 31.988 56.914 1.00 19.75 94 ASP A O 1
ATOM 751 N N . TRP A 1 96 ? 6.654 30.228 56.355 1.00 20.12 95 TRP A N 1
ATOM 752 C CA . TRP A 1 96 ? 7.836 29.407 56.070 1.00 19.77 95 TRP A CA 1
ATOM 753 C C . TRP A 1 96 ? 8.783 30.090 55.071 1.00 20.28 95 TRP A C 1
ATOM 754 O O . TRP A 1 96 ? 10.051 30.152 55.266 1.00 21.51 95 TRP A O 1
ATOM 765 N N . ILE A 1 97 ? 8.197 30.640 53.998 1.00 18.16 96 ILE A N 1
ATOM 766 C CA . ILE A 1 97 ? 9.007 31.349 53.007 1.00 17.67 96 ILE A CA 1
ATOM 767 C C . ILE A 1 97 ? 9.784 32.515 53.650 1.00 18.68 96 ILE A C 1
ATOM 768 O O . ILE A 1 97 ? 10.946 32.745 53.359 1.00 19.20 96 ILE A O 1
ATOM 773 N N . THR A 1 98 ? 9.164 33.239 54.556 1.00 21.07 97 THR A N 1
ATOM 774 C CA . THR A 1 98 ? 9.911 34.342 55.191 1.00 19.01 97 THR A CA 1
ATOM 775 C C . THR A 1 98 ? 11.118 33.870 55.961 1.00 20.07 97 THR A C 1
ATOM 776 O O . THR A 1 98 ? 12.183 34.490 55.913 1.00 22.50 97 THR A O 1
ATOM 780 N N . THR A 1 99 ? 11.013 32.682 56.555 1.00 20.05 98 THR A N 1
ATOM 781 C CA . THR A 1 99 ? 12.112 32.160 57.313 1.00 20.69 98 THR A CA 1
ATOM 782 C C . THR A 1 99 ? 13.224 31.733 56.378 1.00 21.52 98 THR A C 1
ATOM 783 O O . THR A 1 99 ? 14.350 31.647 56.818 1.00 22.46 98 THR A O 1
ATOM 787 N N . GLN A 1 100 ? 12.884 31.405 55.129 1.00 20.99 99 GLN A N 1
ATOM 788 C CA . GLN A 1 100 ? 13.895 30.926 54.153 1.00 20.40 99 GLN A CA 1
ATOM 789 C C . GLN A 1 100 ? 14.424 32.022 53.254 1.00 22.13 99 GLN A C 1
ATOM 790 O O . GLN A 1 100 ? 15.237 31.798 52.337 1.00 22.34 99 GLN A O 1
ATOM 796 N N . ALA A 1 101 ? 13.958 33.231 53.484 1.00 21.99 100 ALA A N 1
ATOM 797 C CA . ALA A 1 101 ? 14.165 34.317 52.522 1.00 23.73 100 ALA A CA 1
ATOM 798 C C . ALA A 1 101 ? 15.636 34.735 52.419 1.00 23.35 100 ALA A C 1
ATOM 799 O O . ALA A 1 101 ? 16.112 35.056 51.312 1.00 24.21 100 ALA A O 1
ATOM 801 N N . SER A 1 102 ? 16.357 34.787 53.549 1.00 17.70 101 SER A N 1
ATOM 802 C CA . SER A 1 102 ? 17.806 35.120 53.445 1.00 21.64 101 SER A CA 1
ATOM 803 C C . SER A 1 102 ? 18.640 34.042 52.779 1.00 24.29 101 SER A C 1
ATOM 804 O O . SER A 1 102 ? 19.633 34.337 52.127 1.00 25.96 101 SER A O 1
ATOM 807 N N . ALA A 1 103 ? 18.253 32.797 52.962 1.00 22.30 102 ALA A N 1
ATOM 808 C CA . ALA A 1 103 ? 19.005 31.653 52.387 1.00 24.92 102 ALA A CA 1
ATOM 809 C C . ALA A 1 103 ? 18.894 31.584 50.865 1.00 23.30 102 ALA A C 1
ATOM 810 O O . ALA A 1 103 ? 19.874 31.297 50.145 1.00 26.52 102 ALA A O 1
ATOM 812 N N . HIS A 1 104 ? 17.735 31.958 50.367 1.00 22.30 103 HIS A N 1
ATOM 813 C CA . HIS A 1 104 ? 17.430 31.828 48.933 1.00 21.21 103 HIS A CA 1
ATOM 814 C C . HIS A 1 104 ? 17.208 33.114 48.194 1.00 22.55 103 HIS A C 1
ATOM 815 O O . HIS A 1 104 ? 16.964 33.115 46.967 1.00 24.01 103 HIS A O 1
ATOM 822 N N . HIS A 1 105 ? 17.323 34.226 48.920 1.00 21.06 104 HIS A N 1
ATOM 823 C CA . HIS A 1 105 ? 17.247 35.559 48.298 1.00 21.79 104 HIS A CA 1
ATOM 824 C C . HIS A 1 105 ? 15.895 35.788 47.680 1.00 20.16 104 HIS A C 1
ATOM 825 O O . HIS A 1 105 ? 15.732 35.860 46.464 1.00 21.17 104 HIS A O 1
ATOM 832 N N . VAL A 1 106 ? 14.944 35.877 48.584 1.00 21.44 105 VAL A N 1
ATOM 833 C CA . VAL A 1 106 ? 13.504 36.023 48.288 1.00 19.51 105 VAL A CA 1
ATOM 834 C C . VAL A 1 106 ? 13.057 37.440 48.702 1.00 18.17 105 VAL A C 1
ATOM 835 O O . VAL A 1 106 ? 13.318 37.909 49.825 1.00 17.53 105 VAL A O 1
ATOM 839 N N . ASP A 1 107 ? 12.380 38.130 47.774 1.00 18.36 106 ASP A N 1
ATOM 840 C CA . ASP A 1 107 ? 11.817 39.439 48.000 1.00 18.88 106 ASP A CA 1
ATOM 841 C C . ASP A 1 107 ? 10.431 39.254 48.572 1.00 20.33 106 ASP A C 1
ATOM 842 O O . ASP A 1 107 ? 9.473 38.866 47.886 1.00 21.12 106 ASP A O 1
ATOM 847 N N . CYS A 1 108 ? 10.361 39.446 49.859 1.00 21.21 107 CYS A N 1
ATOM 848 C CA . CYS A 1 108 ? 9.132 39.172 50.572 1.00 18.31 107 CYS A CA 1
ATOM 849 C C . CYS A 1 108 ? 8.162 40.302 50.476 1.00 20.07 107 CYS A C 1
ATOM 850 O O . CYS A 1 108 ? 7.091 40.220 51.050 1.00 19.13 107 CYS A O 1
ATOM 853 N N . GLN A 1 109 ? 8.518 41.348 49.754 1.00 20.68 108 GLN A N 1
ATOM 854 C CA . GLN A 1 109 ? 7.539 42.398 49.400 1.00 22.12 108 GLN A CA 1
ATOM 855 C C . GLN A 1 109 ? 6.892 42.060 48.046 1.00 21.59 108 GLN A C 1
ATOM 856 O O . GLN A 1 109 ? 6.080 42.834 47.546 1.00 23.17 108 GLN A O 1
ATOM 862 N N . ARG A 1 110 ? 7.266 40.916 47.493 1.00 19.30 109 ARG A N 1
ATOM 863 C CA . ARG A 1 110 ? 6.832 40.487 46.167 1.00 20.62 109 ARG A CA 1
ATOM 864 C C . ARG A 1 110 ? 6.465 39.016 46.129 1.00 22.43 109 ARG A C 1
ATOM 865 O O . ARG A 1 110 ? 6.899 38.262 45.264 1.00 20.68 109 ARG A O 1
ATOM 873 N N . ILE A 1 111 ? 5.603 38.625 47.066 1.00 19.87 110 ILE A N 1
ATOM 874 C CA . ILE A 1 111 ? 5.064 37.296 47.101 1.00 21.24 110 ILE A CA 1
ATOM 875 C C . ILE A 1 111 ? 3.732 37.348 46.379 1.00 21.22 110 ILE A C 1
ATOM 876 O O . ILE A 1 111 ? 2.871 38.136 46.750 1.00 19.48 110 ILE A O 1
ATOM 881 N N . ILE A 1 112 ? 3.584 36.470 45.396 1.00 20.82 111 ILE A N 1
ATOM 882 C CA . ILE A 1 112 ? 2.441 36.486 44.490 1.00 19.80 111 ILE A CA 1
ATOM 883 C C . ILE A 1 112 ? 1.757 35.162 44.675 1.00 18.94 111 ILE A C 1
ATOM 884 O O . ILE A 1 112 ? 2.409 34.147 44.580 1.00 22.83 111 ILE A O 1
ATOM 889 N N . LEU A 1 113 ? 0.448 35.151 44.952 1.00 18.87 112 LEU A N 1
ATOM 890 C CA . LEU A 1 113 ? -0.275 33.884 45.062 1.00 20.34 112 LEU A CA 1
ATOM 891 C C . LEU A 1 113 ? -0.914 33.552 43.724 1.00 19.45 112 LEU A C 1
ATOM 892 O O . LEU A 1 113 ? -1.425 34.431 43.046 1.00 21.69 112 LEU A O 1
ATOM 897 N N . ALA A 1 114 ? -0.847 32.311 43.310 1.00 17.81 113 ALA A N 1
ATOM 898 C CA . ALA A 1 114 ? -1.498 31.931 42.051 1.00 18.07 113 ALA A CA 1
ATOM 899 C C . ALA A 1 114 ? -2.381 30.715 42.298 1.00 20.60 113 ALA A C 1
ATOM 900 O O . ALA A 1 114 ? -1.928 29.672 42.794 1.00 22.70 113 ALA A O 1
ATOM 902 N N . GLY A 1 115 ? -3.670 30.884 42.023 1.00 19.93 114 GLY A N 1
ATOM 903 C CA . GLY A 1 115 ? -4.662 29.842 42.212 1.00 18.47 114 GLY A CA 1
ATOM 904 C C . GLY A 1 115 ? -5.344 29.466 40.908 1.00 18.44 114 GLY A C 1
ATOM 905 O O . GLY A 1 115 ? -5.756 30.372 40.133 1.00 18.57 114 GLY A O 1
ATOM 906 N N . PHE A 1 116 ? -5.471 28.169 40.653 1.00 20.25 115 PHE A N 1
ATOM 907 C CA . PHE A 1 116 ? -6.116 27.622 39.447 1.00 20.85 115 PHE A CA 1
ATOM 908 C C . PHE A 1 116 ? -7.374 26.835 39.873 1.00 21.85 115 PHE A C 1
ATOM 909 O O . PHE A 1 116 ? -7.311 26.029 40.778 1.00 21.35 115 PHE A O 1
ATOM 917 N N A SER A 1 117 ? -8.509 27.133 39.255 0.50 24.31 116 SER A N 1
ATOM 918 N N B SER A 1 117 ? -8.481 27.032 39.162 0.50 23.48 116 SER A N 1
ATOM 919 C CA A SER A 1 117 ? -9.771 26.428 39.545 0.50 23.66 116 SER A CA 1
ATOM 920 C CA B SER A 1 117 ? -9.807 26.475 39.544 0.50 22.59 116 SER A CA 1
ATOM 921 C C A SER A 1 117 ? -10.119 26.340 41.051 0.50 23.01 116 SER A C 1
ATOM 922 C C B SER A 1 117 ? -10.005 26.338 41.072 0.50 22.38 116 SER A C 1
ATOM 923 O O A SER A 1 117 ? -10.386 27.356 41.683 0.50 24.03 116 SER A O 1
ATOM 924 O O B SER A 1 117 ? -10.018 27.344 41.752 0.50 23.37 116 SER A O 1
ATOM 929 N N . ALA A 1 118 ? -10.180 25.128 41.614 1.00 21.59 117 ALA A N 1
ATOM 930 C CA . ALA A 1 118 ? -10.387 24.976 43.089 1.00 19.81 117 ALA A CA 1
ATOM 931 C C . ALA A 1 118 ? -9.318 25.714 43.925 1.00 17.52 117 ALA A C 1
ATOM 932 O O . ALA A 1 118 ? -9.563 26.262 44.978 1.00 20.95 117 ALA A O 1
ATOM 934 N N . GLY A 1 119 ? -8.082 25.721 43.452 1.00 18.41 118 GLY A N 1
ATOM 935 C CA . GLY A 1 119 ? -7.051 26.471 44.141 1.00 16.73 118 GLY A CA 1
ATOM 936 C C . GLY A 1 119 ? -7.232 27.972 44.061 1.00 17.30 118 GLY A C 1
ATOM 937 O O . GLY A 1 119 ? -6.746 28.713 44.923 1.00 17.43 118 GLY A O 1
ATOM 938 N N . GLY A 1 120 ? -7.969 28.407 43.034 1.00 18.67 119 GLY A N 1
ATOM 939 C CA . GLY A 1 120 ? -8.391 29.778 42.902 1.00 18.13 119 GLY A CA 1
ATOM 940 C C . GLY A 1 120 ? -9.363 30.147 44.021 1.00 19.18 119 GLY A C 1
ATOM 941 O O . GLY A 1 120 ? -9.340 31.255 44.505 1.00 19.60 119 GLY A O 1
ATOM 942 N N . HIS A 1 121 ? -10.175 29.206 44.462 1.00 20.08 120 HIS A N 1
ATOM 943 C CA . HIS A 1 121 ? -11.032 29.486 45.593 1.00 17.34 120 HIS A CA 1
ATOM 944 C C . HIS A 1 121 ? -10.180 29.730 46.883 1.00 19.19 120 HIS A C 1
ATOM 945 O O . HIS A 1 121 ? -10.468 30.631 47.691 1.00 21.35 120 HIS A O 1
ATOM 952 N N . VAL A 1 122 ? -9.150 28.909 47.073 1.00 20.40 121 VAL A N 1
ATOM 953 C CA . VAL A 1 122 ? -8.291 29.035 48.241 1.00 17.56 121 VAL A CA 1
ATOM 954 C C . VAL A 1 122 ? -7.613 30.404 48.182 1.00 21.21 121 VAL A C 1
ATOM 955 O O . VAL A 1 122 ? -7.607 31.176 49.139 1.00 18.95 121 VAL A O 1
ATOM 959 N N . VAL A 1 123 ? -7.044 30.730 47.037 1.00 21.48 122 VAL A N 1
ATOM 960 C CA . VAL A 1 123 ? -6.278 31.974 46.930 1.00 20.56 122 VAL A CA 1
ATOM 961 C C . VAL A 1 123 ? -7.197 33.214 47.064 1.00 19.94 122 VAL A C 1
ATOM 962 O O . VAL A 1 123 ? -6.863 34.199 47.778 1.00 19.08 122 VAL A O 1
ATOM 966 N N . ALA A 1 124 ? -8.334 33.175 46.381 1.00 18.64 123 ALA A N 1
ATOM 967 C CA . ALA A 1 124 ? -9.301 34.293 46.369 1.00 19.72 123 ALA A CA 1
ATOM 968 C C . ALA A 1 124 ? -9.869 34.533 47.787 1.00 19.57 123 ALA A C 1
ATOM 969 O O . ALA A 1 124 ? -9.991 35.678 48.213 1.00 19.47 123 ALA A O 1
ATOM 971 N N . THR A 1 125 ? -10.137 33.445 48.509 1.00 18.88 124 THR A N 1
ATOM 972 C CA . THR A 1 125 ? -10.636 33.487 49.873 1.00 20.73 124 THR A 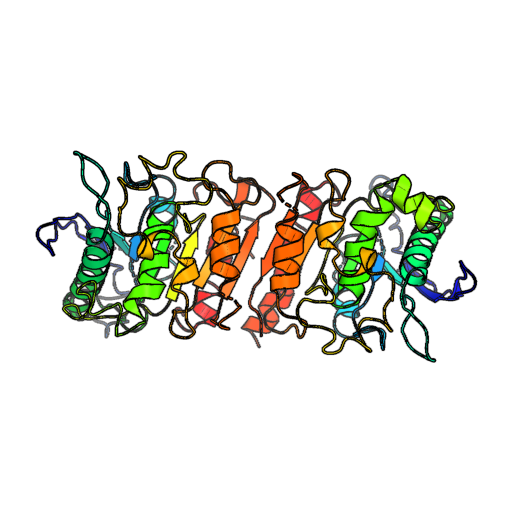CA 1
ATOM 973 C C . THR A 1 125 ? -9.547 33.998 50.820 1.00 20.02 124 THR A C 1
ATOM 974 O O . THR A 1 125 ? -9.751 34.871 51.654 1.00 20.70 124 THR A O 1
ATOM 978 N N . TYR A 1 126 ? -8.330 33.512 50.619 1.00 18.29 125 TYR A N 1
ATOM 979 C CA . TYR A 1 126 ? -7.197 34.023 51.362 1.00 19.87 125 TYR A CA 1
ATOM 980 C C . TYR A 1 126 ? -6.975 35.550 51.174 1.00 21.08 125 TYR A C 1
ATOM 981 O O . TYR A 1 126 ? -6.581 36.278 52.118 1.00 20.03 125 TYR A O 1
ATOM 990 N N . ASN A 1 127 ? -7.150 36.046 49.957 1.00 20.87 126 ASN A N 1
ATOM 991 C CA . ASN A 1 127 ? -6.881 37.451 49.669 1.00 21.41 126 ASN A CA 1
ATOM 992 C C . ASN A 1 127 ? -7.830 38.297 50.489 1.00 21.25 126 ASN A C 1
ATOM 993 O O . ASN A 1 127 ? -7.484 39.447 50.837 1.00 23.30 126 ASN A O 1
ATOM 998 N N . GLY A 1 128 ? -9.005 37.735 50.789 1.00 22.28 127 GLY A N 1
ATOM 999 C CA . GLY A 1 128 ? -10.024 38.473 51.518 1.00 23.21 127 GLY A CA 1
ATOM 1000 C C . GLY A 1 128 ? -9.857 38.340 53.021 1.00 26.00 127 GLY A C 1
ATOM 1001 O O . GLY A 1 128 ? -9.966 39.333 53.754 1.00 29.57 127 GLY A O 1
ATOM 1002 N N . VAL A 1 129 ? -9.579 37.112 53.473 1.00 22.20 128 VAL A N 1
ATOM 1003 C CA . VAL A 1 129 ? -9.440 36.772 54.914 1.00 24.06 128 VAL A CA 1
ATOM 1004 C C . VAL A 1 129 ? -8.170 37.304 55.516 1.00 24.20 128 VAL A C 1
ATOM 1005 O O . VAL A 1 129 ? -8.185 37.935 56.573 1.00 28.09 128 VAL A O 1
ATOM 1009 N N . ALA A 1 130 ? -7.057 37.099 54.819 1.00 23.40 129 ALA A N 1
ATOM 1010 C CA . ALA A 1 130 ? -5.731 37.401 55.337 1.00 23.36 129 ALA A CA 1
ATOM 1011 C C . ALA A 1 130 ? -5.395 38.904 55.375 1.00 25.26 129 ALA A C 1
ATOM 1012 O O . ALA A 1 130 ? -4.443 39.313 56.028 1.00 24.73 129 ALA A O 1
ATOM 1014 N N . THR A 1 131 ? -6.213 39.719 54.731 1.00 24.79 130 THR A N 1
ATOM 1015 C CA . THR A 1 131 ? -5.993 41.173 54.684 1.00 26.71 130 THR A CA 1
ATOM 1016 C C . THR A 1 131 ? -6.858 41.957 55.678 1.00 27.48 130 THR A C 1
ATOM 1017 O O . THR A 1 131 ? -6.793 43.199 55.733 1.00 26.81 130 THR A O 1
ATOM 1021 N N . GLN A 1 132 ? -7.647 41.213 56.465 1.00 26.91 131 GLN A N 1
ATOM 1022 C CA . GLN A 1 132 ? -8.563 41.755 57.484 1.00 30.05 131 GLN A CA 1
ATOM 1023 C C . GLN A 1 132 ? -8.200 41.250 58.900 1.00 30.19 131 GLN A C 1
ATOM 1024 O O . GLN A 1 132 ? -8.382 40.089 59.201 1.00 27.54 131 GLN A O 1
ATOM 1030 N N . PRO A 1 133 ? -7.701 42.143 59.792 1.00 34.62 132 PRO A N 1
ATOM 1031 C CA . PRO A 1 133 ? -7.149 41.598 61.045 1.00 35.29 132 PRO A CA 1
ATOM 1032 C C . PRO A 1 133 ? -8.133 40.756 61.831 1.00 33.96 132 PRO A C 1
ATOM 1033 O O . PRO A 1 133 ? -7.731 39.807 62.540 1.00 33.74 132 PRO A O 1
ATOM 1037 N N . GLU A 1 134 ? -9.405 41.087 61.689 1.00 31.54 133 GLU A N 1
ATOM 1038 C CA . GLU A 1 134 ? -10.462 40.421 62.441 1.00 33.58 133 GLU A CA 1
ATOM 1039 C C . GLU A 1 134 ? -10.670 39.021 61.962 1.00 32.82 133 GLU A C 1
ATOM 1040 O O . GLU A 1 134 ? -10.977 38.126 62.759 1.00 28.89 133 GLU A O 1
ATOM 1043 N N . LEU A 1 135 ? -10.510 38.821 60.647 1.00 30.52 134 LEU A N 1
ATOM 1044 C CA . LEU A 1 135 ? -10.736 37.502 60.049 1.00 28.89 134 LEU A CA 1
ATOM 1045 C C . LEU A 1 135 ? -9.444 36.699 60.172 1.00 24.08 134 LEU A C 1
ATOM 1046 O O . LEU A 1 135 ? -9.484 35.478 60.227 1.00 26.16 134 LEU A O 1
ATOM 1051 N N . ARG A 1 136 ? -8.313 37.395 60.269 1.00 28.05 135 ARG A N 1
ATOM 1052 C CA . ARG A 1 136 ? -7.039 36.754 60.601 1.00 26.74 135 ARG A CA 1
ATOM 1053 C C . ARG A 1 136 ? -7.141 36.067 61.967 1.00 26.79 135 ARG A C 1
ATOM 1054 O O . ARG A 1 136 ? -6.721 34.916 62.139 1.00 24.47 135 ARG A O 1
ATOM 1062 N N . THR A 1 137 ? -7.735 36.782 62.916 1.00 28.53 136 THR A N 1
ATOM 1063 C CA . THR A 1 137 ? -7.944 36.268 64.274 1.00 26.48 136 THR A CA 1
ATOM 1064 C C . THR A 1 137 ? -8.897 35.102 64.241 1.00 26.59 136 THR A C 1
ATOM 1065 O O . THR A 1 137 ? -8.649 34.053 64.825 1.00 26.12 136 THR A O 1
ATOM 1069 N N . ARG A 1 138 ? -9.985 35.294 63.522 1.00 25.49 137 ARG A N 1
ATOM 1070 C CA . ARG A 1 138 ? -11.047 34.308 63.484 1.00 27.76 137 ARG A CA 1
ATOM 1071 C C . ARG A 1 138 ? -10.533 32.966 62.933 1.00 25.79 137 ARG A C 1
ATOM 1072 O O . ARG A 1 138 ? -10.958 31.914 63.379 1.00 26.50 137 ARG A O 1
ATOM 1076 N N . TYR A 1 139 ? -9.616 33.018 61.974 1.00 25.79 138 TYR A N 1
ATOM 1077 C CA . TYR A 1 139 ? -9.163 31.817 61.252 1.00 26.06 138 TYR A CA 1
ATOM 1078 C C . TYR A 1 139 ? -7.713 31.420 61.648 1.00 26.54 138 TYR A C 1
ATOM 1079 O O . TYR A 1 139 ? -7.088 30.568 61.023 1.00 27.25 138 TYR A O 1
ATOM 1088 N N . HIS A 1 140 ? -7.236 32.022 62.723 1.00 25.84 139 HIS A N 1
ATOM 1089 C CA . HIS A 1 140 ? -6.007 31.621 63.403 1.00 28.83 139 HIS A CA 1
ATOM 1090 C C . HIS A 1 140 ? -4.804 31.781 62.530 1.00 29.07 139 HIS A C 1
ATOM 1091 O O . HIS A 1 140 ? -3.938 30.907 62.481 1.00 32.13 139 HIS A O 1
ATOM 1098 N N . LEU A 1 141 ? -4.800 32.889 61.821 1.00 27.91 140 LEU A N 1
ATOM 1099 C CA . LEU A 1 141 ? -3.708 33.249 60.934 1.00 29.86 140 LEU A CA 1
ATOM 1100 C C . LEU A 1 141 ? -2.817 34.291 61.597 1.00 32.37 140 LEU A C 1
ATOM 1101 O O . LEU A 1 141 ? -1.785 34.655 61.067 1.00 27.03 140 LEU A O 1
ATOM 1106 N N A ASP A 1 142 ? -3.253 34.745 62.768 0.50 32.94 141 ASP A N 1
ATOM 1107 N N B ASP A 1 142 ? -3.233 34.815 62.735 0.50 33.13 141 ASP A N 1
ATOM 1108 C CA A ASP A 1 142 ? -2.603 35.853 63.491 0.50 34.83 141 ASP A CA 1
ATOM 1109 C CA B ASP A 1 142 ? -2.505 35.959 63.291 0.50 34.36 141 ASP A CA 1
ATOM 1110 C C A ASP A 1 142 ? -1.198 35.434 63.836 0.50 35.39 141 ASP A C 1
ATOM 1111 C C B ASP A 1 142 ? -1.235 35.424 63.946 0.50 35.41 141 ASP A C 1
ATOM 1112 O O A ASP A 1 142 ? -0.309 36.232 64.138 0.50 39.16 141 ASP A O 1
ATOM 1113 O O B ASP A 1 142 ? -0.457 36.141 64.582 0.50 39.29 141 ASP A O 1
ATOM 1122 N N . HIS A 1 143 ? -1.052 34.137 63.722 1.00 35.94 142 HIS A N 1
ATOM 1123 C CA . HIS A 1 143 ? 0.050 33.330 64.217 1.00 36.52 142 HIS A CA 1
ATOM 1124 C C . HIS A 1 143 ? 1.254 33.395 63.189 1.00 34.04 142 HIS A C 1
ATOM 1125 O O . HIS A 1 143 ? 2.452 33.273 63.516 1.00 32.49 142 HIS A O 1
ATOM 1132 N N . TYR A 1 144 ? 0.931 33.712 61.948 1.00 22.06 143 TYR A N 1
ATOM 1133 C CA . TYR A 1 144 ? 1.889 33.573 60.842 1.00 20.73 143 TYR A CA 1
ATOM 1134 C C . TYR A 1 144 ? 2.421 34.915 60.369 1.00 21.72 143 TYR A C 1
ATOM 1135 O O . TYR A 1 144 ? 1.647 35.865 60.325 1.00 22.87 143 TYR A O 1
ATOM 1144 N N . GLN A 1 145 ? 3.723 34.972 60.047 1.00 20.64 144 GLN A N 1
ATOM 1145 C CA . GLN A 1 145 ? 4.344 36.134 59.414 1.00 21.13 144 GLN A CA 1
ATOM 1146 C C . GLN A 1 145 ? 4.253 36.110 57.900 1.00 19.52 144 GLN A C 1
ATOM 1147 O O . GLN A 1 145 ? 4.105 35.065 57.283 1.00 19.84 144 GLN A O 1
ATOM 1153 N N . GLY A 1 146 ? 4.354 37.306 57.308 1.00 20.89 145 GLY A N 1
ATOM 1154 C CA . GLY A 1 146 ? 4.468 37.483 55.888 1.00 18.29 145 GLY A CA 1
ATOM 1155 C C . GLY A 1 146 ? 3.149 37.770 55.238 1.00 20.69 145 GLY A C 1
ATOM 1156 O O . GLY A 1 146 ? 2.123 37.447 55.783 1.00 19.75 145 GLY A O 1
ATOM 1157 N N . GLN A 1 147 ? 3.187 38.471 54.125 1.00 20.16 146 GLN A N 1
ATOM 1158 C CA . GLN A 1 147 ? 1.958 38.792 53.393 1.00 22.02 146 GLN A CA 1
ATOM 1159 C C . GLN A 1 147 ? 2.241 38.818 51.885 1.00 21.95 146 GLN A C 1
ATOM 1160 O O . GLN A 1 147 ? 3.297 39.198 51.453 1.00 23.64 146 GLN A O 1
ATOM 1166 N N . HIS A 1 148 ? 1.289 38.330 51.117 1.00 22.55 147 HIS A N 1
ATOM 1167 C CA . HIS A 1 148 ? 1.312 38.472 49.680 1.00 22.56 147 HIS A CA 1
ATOM 1168 C C . HIS A 1 148 ? 1.010 39.925 49.236 1.00 22.33 147 HIS A C 1
ATOM 1169 O O . HIS A 1 148 ? 0.364 40.724 49.949 1.00 21.70 147 HIS A O 1
ATOM 1176 N N . ALA A 1 149 ? 1.595 40.251 48.095 1.00 21.72 148 ALA A N 1
ATOM 1177 C CA . ALA A 1 149 ? 1.485 41.564 47.439 1.00 19.77 148 ALA A CA 1
ATOM 1178 C C . ALA A 1 149 ? 0.392 41.615 46.355 1.00 20.31 148 ALA A C 1
ATOM 1179 O O . ALA A 1 149 ? -0.087 42.714 45.985 1.00 22.41 148 ALA A O 1
ATOM 1181 N N . ALA A 1 150 ? 0.030 40.435 45.847 1.00 19.51 149 ALA A N 1
ATOM 1182 C CA . ALA A 1 150 ? -0.888 40.285 44.681 1.00 19.01 149 ALA A CA 1
ATOM 1183 C C . ALA A 1 150 ? -1.268 38.837 44.451 1.00 19.15 149 ALA A C 1
ATOM 1184 O O . ALA A 1 150 ? -0.628 37.889 44.972 1.00 18.97 149 ALA A O 1
ATOM 1186 N N . ILE A 1 151 ? -2.338 38.660 43.681 1.00 18.58 150 ILE A N 1
ATOM 1187 C CA . ILE A 1 151 ? -2.744 37.289 43.324 1.00 16.35 150 ILE A CA 1
ATOM 1188 C C . ILE A 1 151 ? -3.001 37.184 41.837 1.00 18.48 150 ILE A C 1
ATOM 1189 O O . ILE A 1 151 ? -3.262 38.203 41.158 1.00 20.01 150 ILE A O 1
ATOM 1194 N N A ILE A 1 152 ? -2.885 35.957 41.350 0.50 17.73 151 ILE A N 1
ATOM 1195 N N B ILE A 1 152 ? -2.849 35.987 41.290 0.50 17.93 151 ILE A N 1
ATOM 1196 C CA A ILE A 1 152 ? -3.271 35.565 39.999 0.50 17.90 151 ILE A CA 1
ATOM 1197 C CA B ILE A 1 152 ? -3.323 35.697 39.934 0.50 18.33 151 ILE A CA 1
ATOM 1198 C C A ILE A 1 152 ? -4.278 34.452 40.160 0.50 17.26 151 ILE A C 1
ATOM 1199 C C B ILE A 1 152 ? -4.142 34.423 39.960 0.50 19.70 151 ILE A C 1
ATOM 1200 O O A ILE A 1 152 ? -4.150 33.582 41.058 0.50 12.60 151 ILE A O 1
ATOM 1201 O O B ILE A 1 152 ? -3.709 33.394 40.507 0.50 21.52 151 ILE A O 1
ATOM 1210 N N . LEU A 1 153 ? -5.314 34.511 39.331 1.00 20.34 152 LEU A N 1
ATOM 1211 C CA . LEU A 1 153 ? -6.314 33.485 39.333 1.00 17.96 152 LEU A CA 1
ATOM 1212 C C . LEU A 1 153 ? -6.610 33.008 37.945 1.00 21.68 152 LEU A C 1
ATOM 1213 O O . LEU A 1 153 ? -7.064 33.803 37.092 1.00 20.35 152 LEU A O 1
ATOM 1218 N N . GLY A 1 154 ? -6.357 31.714 37.698 1.00 17.93 153 GLY A N 1
ATOM 1219 C CA . GLY A 1 154 ? -6.787 31.094 36.458 1.00 20.33 153 GLY A CA 1
ATOM 1220 C C . GLY A 1 154 ? -8.076 30.306 36.615 1.00 21.14 153 GLY A C 1
ATOM 1221 O O . GLY A 1 154 ? -8.216 29.461 37.509 1.00 18.05 153 GLY A O 1
ATOM 1222 N N . TYR A 1 155 ? -9.067 30.680 35.825 1.00 21.40 154 TYR A N 1
ATOM 1223 C CA . TYR A 1 155 ? -10.357 29.993 35.770 1.00 20.38 154 TYR A CA 1
ATOM 1224 C C . TYR A 1 155 ? -10.832 29.585 37.185 1.00 19.69 154 TYR A C 1
ATOM 1225 O O . TYR A 1 155 ? -11.137 28.417 37.475 1.00 19.73 154 TYR A O 1
ATOM 1234 N N . PRO A 1 156 ? -10.858 30.553 38.101 1.00 22.80 155 PRO A N 1
ATOM 1235 C CA . PRO A 1 156 ? -11.111 30.175 39.508 1.00 22.54 155 PRO A CA 1
ATOM 1236 C C . PRO A 1 156 ? -12.544 29.824 39.873 1.00 20.11 155 PRO A C 1
ATOM 1237 O O . PRO A 1 156 ? -13.493 30.408 39.404 1.00 19.23 155 PRO A O 1
ATOM 1241 N N . VAL A 1 157 ? -12.652 28.885 40.809 1.00 18.66 156 VAL A N 1
ATOM 1242 C CA . VAL A 1 157 ? -13.845 28.680 41.604 1.00 16.66 156 VAL A CA 1
ATOM 1243 C C . VAL A 1 157 ? -13.908 29.850 42.586 1.00 21.70 156 VAL A C 1
ATOM 1244 O O . VAL A 1 157 ? -12.947 30.110 43.290 1.00 20.68 156 VAL A O 1
ATOM 1248 N N . ILE A 1 158 ? -15.000 30.596 42.593 1.00 22.29 157 ILE A N 1
ATOM 1249 C CA . ILE A 1 158 ? -15.082 31.784 43.460 1.00 19.43 157 ILE A CA 1
ATOM 1250 C C . ILE A 1 158 ? -16.238 31.707 44.443 1.00 19.11 157 ILE A C 1
ATOM 1251 O O . ILE A 1 158 ? -16.082 32.064 45.633 1.00 20.31 157 ILE A O 1
ATOM 1256 N N . ASP A 1 159 ? -17.375 31.186 43.995 1.00 20.75 158 ASP A N 1
ATOM 1257 C CA . ASP A 1 159 ? -18.593 31.158 44.794 1.00 19.69 158 ASP A CA 1
ATOM 1258 C C . ASP A 1 159 ? -19.157 29.744 44.755 1.00 24.37 158 ASP A C 1
ATOM 1259 O O . ASP A 1 159 ? -19.582 29.260 43.706 1.00 24.12 158 ASP A O 1
ATOM 1264 N N . LEU A 1 160 ? -19.065 29.056 45.895 1.00 23.87 159 LEU A N 1
ATOM 1265 C CA . LEU A 1 160 ? -19.465 27.658 46.000 1.00 25.24 159 LEU A CA 1
ATOM 1266 C C . LEU A 1 160 ? -20.968 27.422 45.891 1.00 32.33 159 LEU A C 1
ATOM 1267 O O . LEU A 1 160 ? -21.462 26.326 46.179 1.00 33.26 159 LEU A O 1
ATOM 1272 N N . THR A 1 161 ? -21.693 28.458 45.487 1.00 35.10 160 THR A N 1
ATOM 1273 C CA . THR A 1 161 ? -23.113 28.295 45.120 1.00 37.41 160 THR A CA 1
ATOM 1274 C C . THR A 1 161 ? -23.367 28.713 43.667 1.00 37.85 160 THR A C 1
ATOM 1275 O O . THR A 1 161 ? -24.504 28.717 43.226 1.00 43.41 160 THR A O 1
ATOM 1279 N N . ALA A 1 162 ? -22.317 29.066 42.934 1.00 39.19 161 ALA A N 1
ATOM 1280 C CA . ALA A 1 162 ? -22.429 29.489 41.510 1.00 40.76 161 ALA A CA 1
ATOM 1281 C C . ALA A 1 162 ? -22.032 28.367 40.525 1.00 44.50 161 ALA A C 1
ATOM 1282 O O . ALA A 1 162 ? -21.233 28.568 39.569 1.00 46.60 161 ALA A O 1
ATOM 1284 N N . GLY A 1 163 ? -22.562 27.175 40.788 1.00 44.77 162 GLY A N 1
ATOM 1285 C CA . GLY A 1 163 ? -22.471 26.069 39.828 1.00 44.78 162 GLY A CA 1
ATOM 1286 C C . GLY A 1 163 ? -21.792 24.832 40.387 1.00 44.75 162 GLY A C 1
ATOM 1287 O O . GLY A 1 163 ? -22.274 23.708 40.264 1.00 45.07 162 GLY A O 1
ATOM 1288 N N . PHE A 1 164 ? -20.660 25.065 41.023 1.00 41.53 163 PHE A N 1
ATOM 1289 C CA . PHE A 1 164 ? -19.831 24.004 41.527 1.00 38.62 163 PHE A CA 1
ATOM 1290 C C . PHE A 1 164 ? -19.545 24.199 43.016 1.00 38.33 163 PHE A C 1
ATOM 1291 O O . PHE A 1 164 ? -19.171 25.309 43.423 1.00 38.94 163 PHE A O 1
ATOM 1299 N N . PRO A 1 165 ? -19.704 23.131 43.827 1.00 38.59 164 PRO A N 1
ATOM 1300 C CA . PRO A 1 165 ? -20.107 21.808 43.377 1.00 37.98 164 PRO A CA 1
ATOM 1301 C C . PRO A 1 165 ? -21.587 21.804 43.044 1.00 39.91 164 PRO A C 1
ATOM 1302 O O . PRO A 1 165 ? -22.263 22.833 43.197 1.00 38.32 164 PRO A O 1
ATOM 1306 N N . THR A 1 166 ? -22.091 20.646 42.637 1.00 39.30 165 THR A N 1
ATOM 1307 C CA . THR A 1 166 ? -23.439 20.569 42.068 1.00 40.29 165 THR A CA 1
ATOM 1308 C C . THR A 1 166 ? -24.436 20.214 43.156 1.00 41.70 165 THR A C 1
ATOM 1309 O O . THR A 1 166 ? -25.663 20.244 42.947 1.00 43.38 165 THR A O 1
ATOM 1313 N N . THR A 1 167 ? -23.908 19.905 44.334 1.00 40.26 166 THR A N 1
ATOM 1314 C CA . THR A 1 167 ? -24.751 19.489 45.443 1.00 40.06 166 THR A CA 1
ATOM 1315 C C . THR A 1 167 ? -24.394 20.139 46.771 1.00 39.22 166 THR A C 1
ATOM 1316 O O . THR A 1 167 ? -23.257 20.533 47.011 1.00 34.93 166 THR A O 1
ATOM 1320 N N A SER A 1 168 ? -25.396 20.241 47.636 0.50 38.62 167 SER A N 1
ATOM 1321 N N B SER A 1 168 ? -25.400 20.241 47.632 0.50 38.08 167 SER A N 1
ATOM 1322 C CA A SER A 1 168 ? -25.243 20.881 48.938 0.50 38.61 167 SER A CA 1
ATOM 1323 C CA B SER A 1 168 ? -25.255 20.866 48.942 0.50 37.51 167 SER A CA 1
ATOM 1324 C C A SER A 1 168 ? -24.389 20.034 49.874 0.50 37.76 167 SER A C 1
ATOM 1325 C C B SER A 1 168 ? -24.367 20.032 49.850 0.50 37.24 167 SER A C 1
ATOM 1326 O O A SER A 1 168 ? -23.646 20.565 50.706 0.50 35.31 167 SER A O 1
ATOM 1327 O O B SER A 1 168 ? -23.581 20.565 50.638 0.50 34.79 167 SER A O 1
ATOM 1332 N N . ALA A 1 169 ? -24.524 18.717 49.752 1.00 34.68 168 ALA A N 1
ATOM 1333 C CA . ALA A 1 169 ? -23.710 17.804 50.529 1.00 33.98 168 ALA A CA 1
ATOM 1334 C C . ALA A 1 169 ? -22.258 18.058 50.138 1.00 32.32 168 ALA A C 1
ATOM 1335 O O . ALA A 1 169 ? -21.369 18.064 50.995 1.00 33.56 168 ALA A O 1
ATOM 1337 N N . ALA A 1 170 ? -22.040 18.293 48.847 1.00 30.07 169 ALA A N 1
ATOM 1338 C CA . ALA A 1 170 ? -20.679 18.552 48.319 1.00 29.39 169 ALA A CA 1
ATOM 1339 C C . ALA A 1 170 ? -20.122 19.863 48.860 1.00 27.76 169 ALA A C 1
ATOM 1340 O O . ALA A 1 170 ? -18.939 19.989 49.187 1.00 27.39 169 ALA A O 1
ATOM 1342 N N . ARG A 1 171 ? -20.984 20.861 48.913 1.00 26.83 170 ARG A N 1
ATOM 1343 C CA . ARG A 1 171 ? -20.540 22.203 49.282 1.00 26.71 170 ARG A CA 1
ATOM 1344 C C . ARG A 1 171 ? -20.143 22.135 50.746 1.00 26.21 170 ARG A C 1
ATOM 1345 O O . ARG A 1 171 ? -19.128 22.676 51.169 1.00 25.61 170 ARG A O 1
ATOM 1353 N N A ASN A 1 172 ? -20.979 21.458 51.521 0.50 26.11 171 ASN A N 1
ATOM 1354 N N B ASN A 1 172 ? -20.951 21.447 51.529 0.50 25.37 171 ASN A N 1
ATOM 1355 C CA A ASN A 1 172 ? -20.785 21.340 52.953 0.50 26.62 171 ASN A CA 1
ATOM 1356 C CA B ASN A 1 172 ? -20.718 21.377 52.950 0.50 25.19 171 ASN A CA 1
ATOM 1357 C C A ASN A 1 172 ? -19.513 20.557 53.300 0.50 25.74 171 ASN A C 1
ATOM 1358 C C B ASN A 1 172 ? -19.498 20.543 53.315 0.50 24.92 171 ASN A C 1
ATOM 1359 O O A ASN A 1 172 ? -18.837 20.849 54.279 0.50 26.28 171 ASN A O 1
ATOM 1360 O O B ASN A 1 172 ? -18.832 20.792 54.313 0.50 25.59 171 ASN A O 1
ATOM 1369 N N . GLN A 1 173 ? -19.190 19.570 52.476 1.00 26.82 172 GLN A N 1
ATOM 1370 C CA . GLN A 1 173 ? -17.960 18.814 52.647 1.00 23.42 172 GLN A CA 1
ATOM 1371 C C . GLN A 1 173 ? -16.752 19.732 52.536 1.00 25.02 172 GLN A C 1
ATOM 1372 O O . GLN A 1 173 ? -15.834 19.605 53.315 1.00 25.17 172 GLN A O 1
ATOM 1378 N N . ILE A 1 174 ? -16.753 20.612 51.536 1.00 23.98 173 ILE A N 1
ATOM 1379 C CA . ILE A 1 174 ? -15.656 21.582 51.363 1.00 24.43 173 ILE A CA 1
ATOM 1380 C C . ILE A 1 174 ? -15.605 22.439 52.631 1.00 22.57 173 ILE A C 1
ATOM 1381 O O . ILE A 1 174 ? -14.566 22.597 53.264 1.00 20.71 173 ILE A O 1
ATOM 1386 N N . THR A 1 175 ? -16.758 22.982 53.017 1.00 24.59 174 THR A N 1
ATOM 1387 C CA . THR A 1 175 ? -16.897 23.653 54.311 1.00 22.49 174 THR A CA 1
ATOM 1388 C C . THR A 1 175 ? -18.339 23.965 54.674 1.00 20.26 174 THR A C 1
ATOM 1389 O O . THR A 1 175 ? -19.147 24.277 53.820 1.00 24.70 174 THR A O 1
ATOM 1393 N N . THR A 1 176 ? -18.628 23.845 55.957 1.00 22.20 175 THR A N 1
ATOM 1394 C CA . THR A 1 176 ? -19.953 24.174 56.483 1.00 21.58 175 THR A CA 1
ATOM 1395 C C . THR A 1 176 ? -19.952 25.613 56.941 1.00 20.78 175 THR A C 1
ATOM 1396 O O . THR A 1 176 ? -20.982 26.141 57.383 1.00 22.33 175 THR A O 1
ATOM 1400 N N . ASP A 1 177 ? -18.798 26.264 56.833 1.00 22.85 176 ASP A N 1
ATOM 1401 C CA . ASP A 1 177 ? -18.679 27.683 57.160 1.00 24.36 176 ASP A CA 1
ATOM 1402 C C . ASP A 1 177 ? -19.072 28.507 55.978 1.00 25.26 176 ASP A C 1
ATOM 1403 O O . ASP A 1 177 ? -18.241 28.776 55.104 1.00 23.01 176 ASP A O 1
ATOM 1408 N N . ALA A 1 178 ? -20.341 28.918 55.963 1.00 25.22 177 ALA A N 1
ATOM 1409 C CA . ALA A 1 178 ? -20.924 29.559 54.780 1.00 21.37 177 ALA A CA 1
ATOM 1410 C C . ALA A 1 178 ? -20.275 30.906 54.516 1.00 21.15 177 ALA A C 1
ATOM 1411 O O . ALA A 1 178 ? -20.368 31.422 53.421 1.00 23.46 177 ALA A O 1
ATOM 1413 N N . ARG A 1 179 ? -19.629 31.486 55.520 1.00 20.31 178 ARG A N 1
ATOM 1414 C CA . ARG A 1 179 ? -18.902 32.752 55.294 1.00 23.54 178 ARG A CA 1
ATOM 1415 C C . ARG A 1 179 ? -17.766 32.616 54.296 1.00 25.06 178 ARG A C 1
ATOM 1416 O O . ARG A 1 179 ? -17.281 33.595 53.744 1.00 25.48 178 ARG A O 1
ATOM 1424 N N . LEU A 1 180 ? -17.342 31.387 54.072 1.00 23.18 179 LEU A N 1
ATOM 1425 C CA . LEU A 1 180 ? -16.218 31.084 53.178 1.00 21.37 179 LEU A CA 1
ATOM 1426 C C . LEU A 1 180 ? -16.652 30.578 51.806 1.00 22.91 179 LEU A C 1
ATOM 1427 O O . LEU A 1 180 ? -15.823 30.236 50.964 1.00 22.44 179 LEU A O 1
ATOM 1432 N N . TRP A 1 181 ? -17.947 30.581 51.547 1.00 21.45 180 TRP A N 1
ATOM 1433 C CA . TRP A 1 181 ? -18.445 29.986 50.289 1.00 22.69 180 TRP A CA 1
ATOM 1434 C C . TRP A 1 181 ? -18.204 30.894 49.094 1.00 23.68 180 TRP A C 1
ATOM 1435 O O . TRP A 1 181 ? -17.875 30.404 48.012 1.00 24.50 180 TRP A O 1
ATOM 1446 N N . ALA A 1 182 ? -18.350 32.202 49.307 1.00 21.21 181 ALA A N 1
ATOM 1447 C CA . ALA A 1 182 ? -18.374 33.200 48.219 1.00 24.12 181 ALA A CA 1
ATOM 1448 C C . ALA A 1 182 ? -17.237 34.212 48.415 1.00 23.12 181 ALA A C 1
ATOM 1449 O O . ALA A 1 182 ? -17.350 35.143 49.222 1.00 25.74 181 ALA A O 1
ATOM 1451 N N . ALA A 1 183 ? -16.130 34.026 47.688 1.00 20.57 182 ALA A N 1
ATOM 1452 C CA . ALA A 1 183 ? -14.895 34.777 47.965 1.00 18.87 182 ALA A CA 1
ATOM 1453 C C . ALA A 1 183 ? -15.095 36.256 47.651 1.00 22.35 182 ALA A C 1
ATOM 1454 O O . ALA A 1 183 ? -14.419 37.141 48.213 1.00 22.81 182 ALA A O 1
ATOM 1456 N N . GLN A 1 184 ? -16.040 36.521 46.752 1.00 18.74 183 GLN A N 1
ATOM 1457 C CA . GLN A 1 184 ? -16.242 37.883 46.295 1.00 21.45 183 GLN A CA 1
ATOM 1458 C C . GLN A 1 184 ? -16.779 38.729 47.437 1.00 19.42 183 GLN A C 1
ATOM 1459 O O . GLN A 1 184 ? -16.599 39.947 47.472 1.00 20.68 183 GLN A O 1
ATOM 1465 N N . ARG A 1 185 ? -17.456 38.060 48.364 1.00 19.51 184 ARG A N 1
ATOM 1466 C CA . ARG A 1 185 ? -18.103 38.758 49.501 1.00 20.88 184 ARG A CA 1
ATOM 1467 C C . ARG A 1 185 ? -17.109 39.159 50.586 1.00 20.41 184 ARG A C 1
ATOM 1468 O O . ARG A 1 185 ? -17.423 39.932 51.476 1.00 21.79 184 ARG A O 1
ATOM 1476 N N . LEU A 1 186 ? -15.878 38.690 50.465 1.00 20.09 185 LEU A N 1
ATOM 1477 C CA . LEU A 1 186 ? -14.822 38.977 51.456 1.00 20.25 185 LEU A CA 1
ATOM 1478 C C . LEU A 1 186 ? -13.843 40.047 50.926 1.00 21.87 185 LEU A C 1
ATOM 1479 O O . LEU A 1 186 ? -12.907 40.424 51.639 1.00 21.84 185 LEU A O 1
ATOM 1484 N N . VAL A 1 187 ? -14.078 40.530 49.696 1.00 21.25 186 VAL A N 1
ATOM 1485 C CA . VAL A 1 187 ? -13.253 41.581 49.116 1.00 21.80 186 VAL A CA 1
ATOM 1486 C C . VAL A 1 187 ? -13.497 42.921 49.876 1.00 21.36 186 VAL A C 1
ATOM 1487 O O . VAL A 1 187 ? -14.636 43.300 50.201 1.00 19.13 186 VAL A O 1
ATOM 1491 N N . THR A 1 188 ? -12.405 43.609 50.185 1.00 21.97 187 THR A N 1
ATOM 1492 C CA . THR A 1 188 ? -12.418 44.945 50.790 1.00 23.23 187 THR A CA 1
ATOM 1493 C C . THR A 1 188 ? -11.318 45.770 50.170 1.00 24.17 187 THR A C 1
ATOM 1494 O O . THR A 1 188 ? -10.554 45.230 49.352 1.00 24.94 187 THR A O 1
ATOM 1498 N N . PRO A 1 189 ? -11.219 47.084 50.529 1.00 20.09 188 PRO A N 1
ATOM 1499 C CA . PRO A 1 189 ? -10.139 47.838 49.904 1.00 23.79 188 PRO A CA 1
ATOM 1500 C C . PRO A 1 189 ? -8.756 47.360 50.310 1.00 23.61 188 PRO A C 1
ATOM 1501 O O . PRO A 1 189 ? -7.742 47.759 49.730 1.00 25.16 188 PRO A O 1
ATOM 1505 N N . ALA A 1 190 ? -8.731 46.488 51.303 1.00 23.50 189 ALA A N 1
ATOM 1506 C CA . ALA A 1 190 ? -7.494 45.891 51.823 1.00 23.58 189 ALA A CA 1
ATOM 1507 C C . ALA A 1 190 ? -7.025 44.661 51.013 1.00 22.07 189 ALA A C 1
ATOM 1508 O O . ALA A 1 190 ? -5.858 44.260 51.098 1.00 20.55 189 ALA A O 1
ATOM 1510 N N . SER A 1 191 ? -7.920 44.059 50.238 1.00 22.65 190 SER A N 1
ATOM 1511 C CA . SER A 1 191 ? -7.543 42.979 49.324 1.00 23.13 190 SER A CA 1
ATOM 1512 C C . SER A 1 191 ? -6.399 43.393 48.402 1.00 21.44 190 SER A C 1
ATOM 1513 O O . SER A 1 191 ? -6.346 44.538 47.985 1.00 24.90 190 SER A O 1
ATOM 1516 N N . LYS A 1 192 ? -5.505 42.468 48.084 1.00 19.83 191 LYS A N 1
ATOM 1517 C CA . LYS A 1 192 ? -4.352 42.747 47.194 1.00 16.97 191 LYS A CA 1
ATOM 1518 C C . LYS A 1 192 ? -4.818 42.666 45.730 1.00 17.82 191 LYS A C 1
ATOM 1519 O O . LYS A 1 192 ? -5.810 41.970 45.447 1.00 20.54 191 LYS A O 1
ATOM 1525 N N . PRO A 1 193 ? -4.131 43.378 44.819 1.00 20.06 192 PRO A N 1
ATOM 1526 C CA . PRO A 1 193 ? -4.365 43.327 43.385 1.00 16.23 192 PRO A CA 1
ATOM 1527 C C . PRO A 1 193 ? -4.453 41.907 42.813 1.00 18.76 192 PRO A C 1
ATOM 1528 O O . PRO A 1 193 ? -3.709 40.968 43.191 1.00 18.36 192 PRO A O 1
ATOM 1532 N N . ALA A 1 194 ? -5.366 41.779 41.858 1.00 20.70 193 ALA A N 1
ATOM 1533 C CA . ALA A 1 194 ? -5.680 40.483 41.265 1.00 16.52 193 ALA A CA 1
ATOM 1534 C C . ALA A 1 194 ? -5.754 40.509 39.750 1.00 17.75 193 ALA A C 1
ATOM 1535 O O . ALA A 1 194 ? -6.474 41.321 39.176 1.00 20.78 193 ALA A O 1
ATOM 1537 N N . PHE A 1 195 ? -5.008 39.609 39.121 1.00 18.83 194 PHE A N 1
ATOM 1538 C CA . PHE A 1 195 ? -5.044 39.364 37.661 1.00 18.35 194 PHE A CA 1
ATOM 1539 C C . PHE A 1 195 ? -5.812 38.078 37.420 1.00 18.37 194 PHE A C 1
ATOM 1540 O O . PHE A 1 195 ? -5.453 37.045 37.978 1.00 18.99 194 PHE A O 1
ATOM 1548 N N . VAL A 1 196 ? -6.903 38.125 36.652 1.00 19.80 195 VAL A N 1
ATOM 1549 C CA . VAL A 1 196 ? -7.708 36.901 36.454 1.00 18.56 195 VAL A CA 1
ATOM 1550 C C . VAL A 1 196 ? -7.763 36.600 34.955 1.00 18.32 195 VAL A C 1
ATOM 1551 O O . VAL A 1 196 ? -7.824 37.495 34.142 1.00 19.84 195 VAL A O 1
ATOM 1555 N N . TRP A 1 197 ? -7.685 35.312 34.606 1.00 18.19 196 TRP A N 1
ATOM 1556 C CA . TRP A 1 197 ? -7.758 34.920 33.195 1.00 19.66 196 TRP A CA 1
ATOM 1557 C C . TRP A 1 197 ? -8.318 33.562 32.980 1.00 18.27 196 TRP A C 1
ATOM 1558 O O . TRP A 1 197 ? -8.406 32.706 33.867 1.00 21.77 196 TRP A O 1
ATOM 1569 N N . GLN A 1 198 ? -8.729 33.350 31.741 1.00 19.73 197 GLN A N 1
ATOM 1570 C CA . GLN A 1 198 ? -9.112 32.035 31.295 1.00 19.58 197 GLN A CA 1
ATOM 1571 C C . GLN A 1 198 ? -8.983 31.940 29.788 1.00 22.67 197 GLN A C 1
ATOM 1572 O O . GLN A 1 198 ? -9.377 32.864 29.055 1.00 21.41 197 GLN A O 1
ATOM 1578 N N . THR A 1 199 ? -8.500 30.788 29.322 1.00 24.34 198 THR A N 1
ATOM 1579 C CA . THR A 1 199 ? -8.471 30.514 27.879 1.00 24.49 198 THR A CA 1
ATOM 1580 C C . THR A 1 199 ? -9.539 29.509 27.477 1.00 25.63 198 THR A C 1
ATOM 1581 O O . THR A 1 199 ? -10.194 28.837 28.306 1.00 24.91 198 THR A O 1
ATOM 1585 N N . ALA A 1 200 ? -9.705 29.387 26.171 1.00 26.78 199 ALA A N 1
ATOM 1586 C CA . ALA A 1 200 ? -10.790 28.570 25.651 1.00 30.18 199 ALA A CA 1
ATOM 1587 C C . ALA A 1 200 ? -10.596 27.111 26.011 1.00 32.59 199 ALA A C 1
ATOM 1588 O O . ALA A 1 200 ? -11.565 26.394 26.216 1.00 37.64 199 ALA A O 1
ATOM 1590 N N . THR A 1 201 ? -9.347 26.677 26.153 1.00 31.11 200 THR A N 1
ATOM 1591 C CA . THR A 1 201 ? -9.069 25.260 26.429 1.00 36.63 200 THR A CA 1
ATOM 1592 C C . THR A 1 201 ? -9.211 24.880 27.901 1.00 37.55 200 THR A C 1
ATOM 1593 O O . THR A 1 201 ? -9.094 23.690 28.283 1.00 36.28 200 THR A O 1
ATOM 1597 N N . ASP A 1 202 ? -9.492 25.876 28.735 1.00 35.35 201 ASP A N 1
ATOM 1598 C CA . ASP A 1 202 ? -9.567 25.634 30.169 1.00 33.30 201 ASP A CA 1
ATOM 1599 C C . ASP A 1 202 ? -10.925 25.064 30.543 1.00 35.20 201 ASP A C 1
ATOM 1600 O O . ASP A 1 202 ? -11.962 25.630 30.219 1.00 36.66 201 ASP A O 1
ATOM 1605 N N . GLU A 1 203 ? -10.894 23.948 31.250 1.00 37.12 202 GLU A N 1
ATOM 1606 C CA . GLU A 1 203 ? -12.100 23.323 31.772 1.00 37.46 202 GLU A CA 1
ATOM 1607 C C . GLU A 1 203 ? -12.300 23.749 33.216 1.00 37.88 202 GLU A C 1
ATOM 1608 O O . GLU A 1 203 ? -11.488 23.458 34.072 1.00 41.50 202 GLU A O 1
ATOM 1610 N N . SER A 1 204 ? -13.378 24.463 33.504 1.00 35.73 203 SER A N 1
ATOM 1611 C CA . SER A 1 204 ? -13.599 24.891 34.897 1.00 34.02 203 SER A CA 1
ATOM 1612 C C . SER A 1 204 ? -15.068 25.246 35.050 1.00 31.16 203 SER A C 1
ATOM 1613 O O . SER A 1 204 ? -15.877 24.856 34.254 1.00 32.76 203 SER A O 1
ATOM 1616 N N . VAL A 1 205 ? -15.364 25.978 36.107 1.00 29.39 204 VAL A N 1
ATOM 1617 C CA . VAL A 1 205 ? -16.707 26.411 36.425 1.00 27.51 204 VAL A CA 1
ATOM 1618 C C . VAL A 1 205 ? -17.145 27.515 35.456 1.00 26.62 204 VAL A C 1
ATOM 1619 O O . VAL A 1 205 ? -16.333 28.022 34.675 1.00 27.15 204 VAL A O 1
ATOM 1623 N N . PRO A 1 206 ? -18.435 27.903 35.514 1.00 24.89 205 PRO A N 1
ATOM 1624 C CA . PRO A 1 206 ? -18.908 29.030 34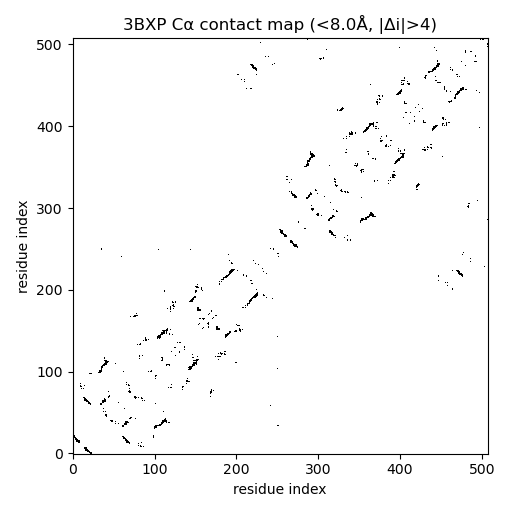.720 1.00 22.81 205 PRO A CA 1
ATOM 1625 C C . PRO A 1 206 ? -18.168 30.322 35.071 1.00 21.71 205 PRO A C 1
ATOM 1626 O O . PRO A 1 206 ? -17.908 30.609 36.275 1.00 24.02 205 PRO A O 1
ATOM 1630 N N . PRO A 1 207 ? -17.773 31.088 34.049 1.00 22.41 206 PRO A N 1
ATOM 1631 C CA . PRO A 1 207 ? -16.904 32.239 34.328 1.00 23.93 206 PRO A CA 1
ATOM 1632 C C . PRO A 1 207 ? -17.531 33.359 35.148 1.00 22.54 206 PRO A C 1
ATOM 1633 O O . PRO A 1 207 ? -16.852 34.314 35.562 1.00 21.61 206 PRO A O 1
ATOM 1637 N N . ILE A 1 208 ? -18.836 33.286 35.352 1.00 22.24 207 ILE A N 1
ATOM 1638 C CA . ILE A 1 208 ? -19.498 34.254 36.238 1.00 21.20 207 ILE A CA 1
ATOM 1639 C C . ILE A 1 208 ? -18.781 34.261 37.570 1.00 19.24 207 ILE A C 1
ATOM 1640 O O . ILE A 1 208 ? -18.735 35.269 38.251 1.00 19.71 207 ILE A O 1
ATOM 1645 N N . ASN A 1 209 ? -18.173 33.137 37.930 1.00 19.08 208 ASN A N 1
ATOM 1646 C CA . ASN A 1 209 ? -17.274 33.077 39.105 1.00 17.92 208 ASN A CA 1
ATOM 1647 C C . ASN A 1 209 ? -16.213 34.191 39.111 1.00 18.98 208 ASN A C 1
ATOM 1648 O O . ASN A 1 209 ? -16.077 34.987 40.051 1.00 20.55 208 ASN A O 1
ATOM 1653 N N . SER A 1 210 ? -15.428 34.225 38.045 1.00 20.13 209 SER A N 1
ATOM 1654 C CA . SER A 1 210 ? -14.428 35.293 37.804 1.00 20.98 209 SER A CA 1
ATOM 1655 C C . SER A 1 210 ? -15.039 36.698 37.779 1.00 18.45 209 SER A C 1
ATOM 1656 O O . SER A 1 210 ? -14.510 37.645 38.412 1.00 18.68 209 SER A O 1
ATOM 1659 N N . LEU A 1 211 ? -16.124 36.855 37.013 1.00 20.38 210 LEU A N 1
ATOM 1660 C CA . LEU A 1 211 ? -16.775 38.143 36.894 1.00 18.23 210 LEU A CA 1
ATOM 1661 C C . LEU A 1 211 ? -17.150 38.664 38.303 1.00 16.64 210 LEU A C 1
ATOM 1662 O O . LEU A 1 211 ? -16.973 39.837 38.606 1.00 17.84 210 LEU A O 1
ATOM 1667 N N . LYS A 1 212 ? -17.745 37.805 39.124 1.00 17.30 211 LYS A N 1
ATOM 1668 C CA . LYS A 1 212 ? -18.175 38.235 40.461 1.00 18.40 211 LYS A CA 1
ATOM 1669 C C . LYS A 1 212 ? -17.015 38.732 41.315 1.00 22.04 211 LYS A C 1
ATOM 1670 O O . LYS A 1 212 ? -17.130 39.756 42.002 1.00 20.99 211 LYS A O 1
ATOM 1676 N N . TYR A 1 213 ? -15.892 38.038 41.259 1.00 20.66 212 TYR A N 1
ATOM 1677 C CA . TYR A 1 213 ? -14.694 38.467 41.986 1.00 22.38 212 TYR A CA 1
ATOM 1678 C C . TYR A 1 213 ? -14.204 39.802 41.452 1.00 19.25 212 TYR A C 1
ATOM 1679 O O . TYR A 1 213 ? -13.869 40.721 42.192 1.00 18.65 212 TYR A O 1
ATOM 1688 N N . VAL A 1 214 ? -14.117 39.923 40.141 1.00 20.26 213 VAL A N 1
ATOM 1689 C CA . VAL A 1 214 ? -13.517 41.106 39.522 1.00 18.64 213 VAL A CA 1
ATOM 1690 C C . VAL A 1 214 ? -14.392 42.348 39.807 1.00 20.40 213 VAL A C 1
ATOM 1691 O O . VAL A 1 214 ? -13.885 43.431 40.141 1.00 20.44 213 VAL A O 1
ATOM 1695 N N . GLN A 1 215 ? -15.701 42.146 39.799 1.00 18.23 214 GLN A N 1
ATOM 1696 C CA . GLN A 1 215 ? -16.580 43.278 40.032 1.00 17.73 214 GLN A CA 1
ATOM 1697 C C . GLN A 1 215 ? -16.380 43.767 41.470 1.00 17.81 214 GLN A C 1
ATOM 1698 O O . GLN A 1 215 ? -16.411 44.970 41.726 1.00 19.06 214 GLN A O 1
ATOM 1704 N N . ALA A 1 216 ? -16.137 42.836 42.400 1.00 19.03 215 ALA A N 1
ATOM 1705 C CA . ALA A 1 216 ? -16.043 43.180 43.836 1.00 18.43 215 ALA A CA 1
ATOM 1706 C C . ALA A 1 216 ? -14.804 43.983 44.028 1.00 18.58 215 ALA A C 1
ATOM 1707 O O . ALA A 1 216 ? -14.782 44.926 44.766 1.00 20.18 215 ALA A O 1
ATOM 1717 N N . LEU A 1 218 ? -13.350 45.869 41.685 1.00 21.59 217 LEU A N 1
ATOM 1718 C CA . LEU A 1 218 ? -13.636 47.171 41.134 1.00 23.25 217 LEU A CA 1
ATOM 1719 C C . LEU A 1 218 ? -14.423 48.057 42.119 1.00 23.89 217 LEU A C 1
ATOM 1720 O O . LEU A 1 218 ? -14.108 49.238 42.346 1.00 25.20 217 LEU A O 1
ATOM 1725 N N A GLN A 1 219 ? -15.442 47.468 42.714 0.50 21.37 218 GLN A N 1
ATOM 1726 N N B GLN A 1 219 ? -15.449 47.474 42.708 0.50 21.63 218 GLN A N 1
ATOM 1727 C CA A GLN A 1 219 ? -16.289 48.168 43.670 0.50 20.82 218 GLN A CA 1
ATOM 1728 C CA B GLN A 1 219 ? -16.267 48.181 43.680 0.50 21.32 218 GLN A CA 1
ATOM 1729 C C A GLN A 1 219 ? -15.464 48.745 44.839 0.50 21.79 218 GLN A C 1
ATOM 1730 C C B GLN A 1 219 ? -15.399 48.798 44.787 0.50 21.99 218 GLN A C 1
ATOM 1731 O O A GLN A 1 219 ? -15.791 49.814 45.371 0.50 23.15 218 GLN A O 1
ATOM 1732 O O B GLN A 1 219 ? -15.622 49.939 45.219 0.50 22.37 218 GLN A O 1
ATOM 1743 N N . HIS A 1 220 ? -14.384 48.054 45.215 1.00 20.72 219 HIS A N 1
ATOM 1744 C CA . HIS A 1 220 ? -13.559 48.450 46.361 1.00 18.83 219 HIS A CA 1
ATOM 1745 C C . HIS A 1 220 ? -12.303 49.103 45.910 1.00 22.25 219 HIS A C 1
ATOM 1746 O O . HIS A 1 220 ? -11.449 49.422 46.724 1.00 23.77 219 HIS A O 1
ATOM 1753 N N . GLN A 1 221 ? -12.253 49.400 44.620 1.00 20.51 220 GLN A N 1
ATOM 1754 C CA . GLN A 1 221 ? -11.175 50.210 44.069 1.00 21.76 220 GLN A CA 1
ATOM 1755 C C . GLN A 1 221 ? -9.817 49.562 44.244 1.00 25.06 220 GLN A C 1
ATOM 1756 O O . GLN A 1 221 ? -8.803 50.265 44.437 1.00 26.41 220 GLN A O 1
ATOM 1762 N N . VAL A 1 222 ? -9.786 48.231 44.155 1.00 22.74 221 VAL A N 1
ATOM 1763 C CA . VAL A 1 222 ? -8.515 47.485 44.126 1.00 21.93 221 VAL A CA 1
ATOM 1764 C C . VAL A 1 222 ? -8.081 47.188 42.701 1.00 21.13 221 VAL A C 1
ATOM 1765 O O . VAL A 1 222 ? -8.892 46.828 41.867 1.00 22.82 221 VAL A O 1
ATOM 1769 N N . ALA A 1 223 ? -6.796 47.329 42.390 1.00 20.75 222 ALA A N 1
ATOM 1770 C CA . ALA A 1 223 ? -6.352 47.015 41.042 1.00 19.06 222 ALA A CA 1
ATOM 1771 C C . ALA A 1 223 ? -6.655 45.577 40.612 1.00 22.81 222 ALA A C 1
ATOM 1772 O O . ALA A 1 223 ? -6.374 44.607 41.312 1.00 21.87 222 ALA A O 1
ATOM 1774 N N . THR A 1 224 ? -7.306 45.464 39.461 1.00 21.13 223 THR A N 1
ATOM 1775 C CA . THR A 1 224 ? -7.623 44.175 38.919 1.00 20.81 223 THR A CA 1
ATOM 1776 C C . THR A 1 224 ? -7.604 44.189 37.392 1.00 21.57 223 THR A C 1
ATOM 1777 O O . THR A 1 224 ? -7.823 45.222 36.746 1.00 19.40 223 THR A O 1
ATOM 1781 N N . ALA A 1 225 ? -7.344 43.020 36.814 1.00 21.12 224 ALA A N 1
ATOM 1782 C CA . ALA A 1 225 ? -7.503 42.831 35.373 1.00 21.63 224 ALA A CA 1
ATOM 1783 C C . ALA A 1 225 ? -8.185 41.510 35.083 1.00 19.90 224 ALA A C 1
ATOM 1784 O O . ALA A 1 225 ? -8.070 40.573 35.843 1.00 19.32 224 ALA A O 1
ATOM 1786 N N . TYR A 1 226 ? -8.863 41.413 33.947 1.00 19.40 225 TYR A N 1
ATOM 1787 C CA . TYR A 1 226 ? -9.508 40.144 33.603 1.00 19.37 225 TYR A CA 1
ATOM 1788 C C . TYR A 1 226 ? -9.413 39.873 32.114 1.00 20.89 225 TYR A C 1
ATOM 1789 O O . TYR A 1 226 ? -9.818 40.718 31.330 1.00 18.51 225 TYR A O 1
ATOM 1798 N N . HIS A 1 227 ? -8.884 38.702 31.764 1.00 17.82 226 HIS A N 1
ATOM 1799 C CA . HIS A 1 227 ? -8.683 38.299 30.389 1.00 17.72 226 HIS A CA 1
ATOM 1800 C C . HIS A 1 227 ? -9.316 36.952 30.095 1.00 21.12 226 HIS A C 1
ATOM 1801 O O . HIS A 1 227 ? -8.746 35.879 30.344 1.00 18.42 226 HIS A O 1
ATOM 1808 N N . LEU A 1 228 ? -10.515 37.047 29.562 1.00 20.34 227 LEU A N 1
ATOM 1809 C CA . LEU A 1 228 ? -11.302 35.887 29.109 1.00 18.85 227 LEU A CA 1
ATOM 1810 C C . LEU A 1 228 ? -11.224 35.743 27.597 1.00 20.18 227 LEU A C 1
ATOM 1811 O O . LEU A 1 228 ? -11.797 36.541 26.845 1.00 17.53 227 LEU A O 1
ATOM 1816 N N . PHE A 1 229 ? -10.452 34.745 27.175 1.00 20.77 228 PHE A N 1
ATOM 1817 C CA . PHE A 1 229 ? -10.196 34.521 25.743 1.00 24.44 228 PHE A CA 1
ATOM 1818 C C . PHE A 1 229 ? -11.375 33.764 25.138 1.00 24.40 228 PHE A C 1
ATOM 1819 O O . PHE A 1 229 ? -11.667 33.927 23.974 1.00 27.36 228 PHE A O 1
ATOM 1827 N N . GLY A 1 230 ? -12.089 33.054 25.997 1.00 27.36 229 GLY A N 1
ATOM 1828 C CA . GLY A 1 230 ? -13.259 32.218 25.670 1.00 29.42 229 GLY A CA 1
ATOM 1829 C C . GLY A 1 230 ? -13.563 31.226 26.777 1.00 33.60 229 GLY A C 1
ATOM 1830 O O . GLY A 1 230 ? -12.665 30.811 27.540 1.00 37.27 229 GLY A O 1
ATOM 1831 N N . SER A 1 231 ? -14.835 30.859 26.915 1.00 40.60 230 SER A N 1
ATOM 1832 C CA . SER A 1 231 ? -15.208 29.793 27.864 1.00 41.82 230 SER A CA 1
ATOM 1833 C C . SER A 1 231 ? -15.630 28.547 27.096 1.00 43.08 230 SER A C 1
ATOM 1834 O O . SER A 1 231 ? -16.731 28.479 26.560 1.00 42.15 230 SER A O 1
ATOM 1837 N N . GLY A 1 232 ? -14.737 27.566 27.042 1.00 44.63 231 GLY A N 1
ATOM 1838 C CA . GLY A 1 232 ? -14.962 26.387 26.225 1.00 44.62 231 GLY A CA 1
ATOM 1839 C C . GLY A 1 232 ? -14.851 26.709 24.753 1.00 45.01 231 GLY A C 1
ATOM 1840 O O . GLY A 1 232 ? -14.144 27.636 24.378 1.00 42.84 231 GLY A O 1
ATOM 1841 N N . ASP A 1 249 ? -5.602 23.736 17.048 1.00 57.92 248 ASP A N 1
ATOM 1842 C CA . ASP A 1 249 ? -5.150 24.150 18.367 1.00 58.04 248 ASP A CA 1
ATOM 1843 C C . ASP A 1 249 ? -4.026 25.161 18.191 1.00 57.15 248 ASP A C 1
ATOM 1844 O O . ASP A 1 249 ? -3.360 25.546 19.155 1.00 58.31 248 ASP A O 1
ATOM 1846 N N . LYS A 1 250 ? -3.796 25.557 16.941 1.00 55.39 249 LYS A N 1
ATOM 1847 C CA . LYS A 1 250 ? -2.791 26.581 16.649 1.00 53.23 249 LYS A CA 1
ATOM 1848 C C . LYS A 1 250 ? -3.233 27.838 17.382 1.00 50.16 249 LYS A C 1
ATOM 1849 O O . LYS A 1 250 ? -2.421 28.543 18.004 1.00 48.81 249 LYS A O 1
ATOM 1851 N N . TYR A 1 251 ? -4.544 28.059 17.341 1.00 48.08 250 TYR A N 1
ATOM 1852 C CA . TYR A 1 251 ? -5.161 29.236 17.963 1.00 47.67 250 TYR A CA 1
ATOM 1853 C C . TYR A 1 251 ? -5.260 29.074 19.461 1.00 47.06 250 TYR A C 1
ATOM 1854 O O . TYR A 1 251 ? -5.031 30.024 20.198 1.00 41.76 250 TYR A O 1
ATOM 1863 N N . LEU A 1 252 ? -5.606 27.860 19.893 1.00 48.73 251 LEU A N 1
ATOM 1864 C CA . LEU A 1 252 ? -5.702 27.533 21.318 1.00 48.42 251 LEU A CA 1
ATOM 1865 C C . LEU A 1 252 ? -4.302 27.446 21.904 1.00 47.84 251 LEU A C 1
ATOM 1866 O O . LEU A 1 252 ? -4.068 27.798 23.050 1.00 50.33 251 LEU A O 1
ATOM 1868 N N . ASN A 1 253 ? -3.365 26.973 21.100 1.00 46.24 252 ASN A N 1
ATOM 1869 C CA . ASN A 1 253 ? -1.974 26.939 21.508 1.00 44.00 252 ASN A CA 1
ATOM 1870 C C . ASN A 1 253 ? -1.536 28.359 21.734 1.00 43.15 252 ASN A C 1
ATOM 1871 O O . ASN A 1 253 ? -0.851 28.654 22.710 1.00 45.31 252 ASN A O 1
ATOM 1873 N N . ASP A 1 254 ? -1.951 29.250 20.830 1.00 38.95 253 ASP A N 1
ATOM 1874 C CA . ASP A 1 254 ? -1.480 30.644 20.874 1.00 36.71 253 ASP A CA 1
ATOM 1875 C C . ASP A 1 254 ? -1.969 31.329 22.141 1.00 34.12 253 ASP A C 1
ATOM 1876 O O . ASP A 1 254 ? -1.280 32.210 22.680 1.00 35.55 253 ASP A O 1
ATOM 1879 N N . GLN A 1 255 ? -3.155 30.943 22.620 1.00 30.04 254 GLN A N 1
ATOM 1880 C CA . GLN A 1 255 ? -3.737 31.629 23.794 1.00 28.63 254 GLN A CA 1
ATOM 1881 C C . GLN A 1 255 ? -2.888 31.341 25.002 1.00 29.76 254 GLN A C 1
ATOM 1882 O O . GLN A 1 255 ? -2.716 32.187 25.912 1.00 29.48 254 GLN A O 1
ATOM 1888 N N . ALA A 1 256 ? -2.307 30.142 24.967 1.00 27.87 255 ALA A N 1
ATOM 1889 C CA . ALA A 1 256 ? -1.496 29.658 26.074 1.00 28.26 255 ALA A CA 1
ATOM 1890 C C . ALA A 1 256 ? -0.211 30.466 26.103 1.00 26.01 255 ALA A C 1
ATOM 1891 O O . ALA A 1 256 ? 0.327 30.715 27.152 1.00 29.30 255 ALA A O 1
ATOM 1893 N N . ALA A 1 257 ? 0.246 30.888 24.935 1.00 29.79 256 ALA A N 1
ATOM 1894 C CA . ALA A 1 257 ? 1.457 31.683 24.849 1.00 30.39 256 ALA A CA 1
ATOM 1895 C C . ALA A 1 257 ? 1.193 33.157 25.140 1.00 31.58 256 ALA A C 1
ATOM 1896 O O . ALA A 1 257 ? 2.089 33.879 25.563 1.00 33.80 256 ALA A O 1
ATOM 1898 N N . ILE A 1 258 ? -0.030 33.606 24.880 1.00 29.26 257 ILE A N 1
ATOM 1899 C CA . ILE A 1 258 ? -0.401 35.037 25.030 1.00 27.83 257 ILE A CA 1
ATOM 1900 C C . ILE A 1 258 ? -0.726 35.453 26.478 1.00 24.33 257 ILE A C 1
ATOM 1901 O O . ILE A 1 258 ? -0.326 36.546 26.917 1.00 26.99 257 ILE A O 1
ATOM 1906 N N . TRP A 1 259 ? -1.447 34.628 27.239 1.00 24.21 258 TRP A N 1
ATOM 1907 C CA . TRP A 1 259 ? -1.916 35.112 28.540 1.00 23.76 258 TRP A CA 1
ATOM 1908 C C . TRP A 1 259 ? -0.772 35.442 29.505 1.00 25.25 258 TRP A C 1
ATOM 1909 O O . TRP A 1 259 ? -0.874 36.403 30.231 1.00 24.03 258 TRP A O 1
ATOM 1920 N N . PRO A 1 260 ? 0.337 34.667 29.499 1.00 26.35 259 PRO A N 1
ATOM 1921 C CA . PRO A 1 260 ? 1.461 34.992 30.405 1.00 27.70 259 PRO A CA 1
ATOM 1922 C C . PRO A 1 260 ? 2.097 36.343 30.095 1.00 26.65 259 PRO A C 1
ATOM 1923 O O . PRO A 1 260 ? 2.625 36.987 30.982 1.00 28.99 259 PRO A O 1
ATOM 1927 N N . GLN A 1 261 ? 2.036 36.756 28.839 1.00 25.17 260 GLN A N 1
ATOM 1928 C CA . GLN A 1 261 ? 2.574 38.058 28.417 1.00 25.54 260 GLN A CA 1
ATOM 1929 C C . GLN A 1 261 ? 1.749 39.122 29.095 1.00 24.03 260 GLN A C 1
ATOM 1930 O O . GLN A 1 261 ? 2.259 40.134 29.563 1.00 23.90 260 GLN A O 1
ATOM 1936 N N . LEU A 1 262 ? 0.445 38.874 29.159 1.00 22.77 261 LEU A N 1
ATOM 1937 C CA . LEU A 1 262 ? -0.468 39.872 29.791 1.00 22.15 261 LEU A CA 1
ATOM 1938 C C . LEU A 1 262 ? -0.244 39.871 31.302 1.00 20.37 261 LEU A C 1
ATOM 1939 O O . LEU A 1 262 ? -0.100 40.920 31.926 1.00 20.91 261 LEU A O 1
ATOM 1944 N N . ALA A 1 263 ? -0.087 38.671 31.870 1.00 21.24 262 ALA A N 1
ATOM 1945 C CA . ALA A 1 263 ? 0.161 38.523 33.324 1.00 21.99 262 ALA A CA 1
ATOM 1946 C C . ALA A 1 263 ? 1.455 39.214 33.714 1.00 19.70 262 ALA A C 1
ATOM 1947 O O . ALA A 1 263 ? 1.516 39.898 34.688 1.00 23.27 262 ALA A O 1
ATOM 1949 N N . LEU A 1 264 ? 2.487 39.040 32.902 1.00 23.68 263 LEU A N 1
ATOM 1950 C CA . LEU A 1 264 ? 3.809 39.585 33.239 1.00 25.55 263 LEU A CA 1
ATOM 1951 C C . LEU A 1 264 ? 3.819 41.112 33.099 1.00 24.90 263 LEU A C 1
ATOM 1952 O O . LEU A 1 264 ? 4.364 41.823 33.953 1.00 23.48 263 LEU A O 1
ATOM 1957 N N A ARG A 1 265 ? 3.161 41.608 32.059 0.50 24.70 264 ARG A N 1
ATOM 1958 N N B ARG A 1 265 ? 3.156 41.630 32.070 0.50 25.58 264 ARG A N 1
ATOM 1959 C CA A ARG A 1 265 ? 2.948 43.051 31.904 0.50 23.36 264 ARG A CA 1
ATOM 1960 C CA B ARG A 1 265 ? 3.001 43.091 31.934 0.50 24.96 264 ARG A CA 1
ATOM 1961 C C A ARG A 1 265 ? 2.226 43.632 33.117 0.50 23.80 264 ARG A C 1
ATOM 1962 C C B ARG A 1 265 ? 2.183 43.680 33.088 0.50 24.75 264 ARG A C 1
ATOM 1963 O O A ARG A 1 265 ? 2.605 44.672 33.676 0.50 23.19 264 ARG A O 1
ATOM 1964 O O B ARG A 1 265 ? 2.466 44.777 33.590 0.50 24.28 264 ARG A O 1
ATOM 1979 N N . TRP A 1 266 ? 1.183 42.943 33.543 1.00 22.87 265 TRP A N 1
ATOM 1980 C CA . TRP A 1 266 ? 0.382 43.428 34.667 1.00 21.24 265 TRP A CA 1
ATOM 1981 C C . TRP A 1 266 ? 1.265 43.453 35.934 1.00 21.93 265 TRP A C 1
ATOM 1982 O O . TRP A 1 266 ? 1.241 44.390 36.712 1.00 21.79 265 TRP A O 1
ATOM 1993 N N . LEU A 1 267 ? 2.006 42.375 36.149 1.00 22.53 266 LEU A N 1
ATOM 1994 C CA . LEU A 1 267 ? 2.926 42.317 37.308 1.00 24.47 266 LEU A CA 1
ATOM 1995 C C . LEU A 1 267 ? 3.951 43.456 37.277 1.00 24.63 266 LEU A C 1
ATOM 1996 O O . LEU A 1 267 ? 4.250 44.087 38.307 1.00 25.12 266 LEU A O 1
ATOM 2001 N N . GLN A 1 268 ? 4.421 43.791 36.088 1.00 26.72 267 GLN A N 1
ATOM 2002 C CA . GLN A 1 268 ? 5.299 44.952 35.962 1.00 26.24 267 GLN A CA 1
ATOM 2003 C C . GLN A 1 268 ? 4.577 46.249 36.311 1.00 24.28 267 GLN A C 1
ATOM 2004 O O . GLN A 1 268 ? 5.133 47.101 37.016 1.00 26.03 267 GLN A O 1
ATOM 2010 N N . GLU A 1 269 ? 3.348 46.418 35.808 1.00 24.54 268 GLU A N 1
ATOM 2011 C CA . GLU A 1 269 ? 2.537 47.619 36.084 1.00 25.17 268 GLU A CA 1
ATOM 2012 C C . GLU A 1 269 ? 2.329 47.773 37.579 1.00 25.51 268 GLU A C 1
ATOM 2013 O O . GLU A 1 269 ? 2.292 48.875 38.082 1.00 24.13 268 GLU A O 1
ATOM 2019 N N . GLN A 1 270 ? 2.247 46.647 38.276 1.00 24.90 269 GLN A N 1
ATOM 2020 C CA . GLN A 1 270 ? 2.035 46.649 39.715 1.00 22.97 269 GLN A CA 1
ATOM 2021 C C . GLN A 1 270 ? 3.303 46.772 40.562 1.00 22.84 269 GLN A C 1
ATOM 2022 O O . GLN A 1 270 ? 3.210 46.765 41.777 1.00 23.82 269 GLN A O 1
ATOM 2028 N N . GLY A 1 271 ? 4.465 46.904 39.925 1.00 24.84 270 GLY A N 1
ATOM 2029 C CA . GLY A 1 271 ? 5.732 46.987 40.635 1.00 25.08 270 GLY A CA 1
ATOM 2030 C C . GLY A 1 271 ? 6.308 45.661 41.144 1.00 26.55 270 GLY A C 1
ATOM 2031 O O . GLY A 1 271 ? 7.231 45.653 41.955 1.00 28.23 270 GLY A O 1
ATOM 2032 N N . LEU A 1 272 ? 5.783 44.553 40.646 1.00 24.09 271 LEU A N 1
ATOM 2033 C CA . LEU A 1 272 ? 6.009 43.256 41.291 1.00 26.51 271 LEU A CA 1
ATOM 2034 C C . LEU A 1 272 ? 7.087 42.513 40.528 1.00 29.89 271 LEU A C 1
ATOM 2035 O O . LEU A 1 272 ? 7.610 41.513 41.026 1.00 29.38 271 LEU A O 1
ATOM 2040 N N . LEU A 1 273 ? 7.419 43.057 39.357 1.00 28.64 272 LEU A N 1
ATOM 2041 C CA . LEU A 1 273 ? 8.424 42.510 38.430 1.00 34.84 272 LEU A CA 1
ATOM 2042 C C . LEU A 1 273 ? 9.085 43.631 37.658 1.00 39.72 272 LEU A C 1
ATOM 2043 O O . LEU A 1 273 ? 8.470 44.686 37.431 1.00 37.58 272 LEU A O 1
ATOM 2048 N N . ALA A 1 274 ? 10.348 43.397 37.280 1.00 44.99 273 ALA A N 1
ATOM 2049 C CA . ALA A 1 274 ? 10.988 44.070 36.121 1.00 48.35 273 ALA A CA 1
ATOM 2050 C C . ALA A 1 274 ? 10.073 45.092 35.456 1.00 49.59 273 ALA A C 1
ATOM 2051 O O . ALA A 1 274 ? 10.383 46.281 35.401 1.00 53.38 273 ALA A O 1
ATOM 2053 N N . GLY B 1 1 ? -4.311 50.908 -0.674 1.00 28.67 0 GLY B N 1
ATOM 2054 C CA . GLY B 1 1 ? -5.184 52.042 -1.115 1.00 27.01 0 GLY B CA 1
ATOM 2055 C C . GLY B 1 1 ? -6.641 51.785 -0.790 1.00 25.67 0 GLY B C 1
ATOM 2056 O O . GLY B 1 1 ? -7.041 50.663 -0.557 1.00 26.01 0 GLY B O 1
ATOM 2065 N N . GLN B 1 3 ? -10.896 53.763 -1.359 1.00 25.76 2 GLN B N 1
ATOM 2066 C CA . GLN B 1 3 ? -11.773 54.827 -1.853 1.00 26.17 2 GLN B CA 1
ATOM 2067 C C . GLN B 1 3 ? -12.625 55.269 -0.693 1.00 24.41 2 GLN B C 1
ATOM 2068 O O . GLN B 1 3 ? -13.183 54.446 0.012 1.00 23.64 2 GLN B O 1
ATOM 2074 N N . VAL B 1 4 ? -12.737 56.572 -0.488 1.00 24.34 3 VAL B N 1
ATOM 2075 C CA . VAL B 1 4 ? -13.631 57.094 0.548 1.00 22.38 3 VAL B CA 1
ATOM 2076 C C . VAL B 1 4 ? -14.970 57.492 -0.119 1.00 25.28 3 VAL B C 1
ATOM 2077 O O . VAL B 1 4 ? -14.965 58.197 -1.118 1.00 24.29 3 VAL B O 1
ATOM 2081 N N . GLU B 1 5 ? -16.118 57.069 0.442 1.00 21.46 4 GLU B N 1
ATOM 2082 C CA . GLU B 1 5 ? -17.451 57.442 -0.080 1.00 22.23 4 GLU B CA 1
ATOM 2083 C C . GLU B 1 5 ? -18.275 58.010 1.060 1.00 21.74 4 GLU B C 1
ATOM 2084 O O . GLU B 1 5 ? -18.542 57.347 2.018 1.00 25.91 4 GLU B O 1
ATOM 2090 N N . GLN B 1 6 ? -18.709 59.257 0.928 1.00 20.92 5 GLN B N 1
ATOM 2091 C CA . GLN B 1 6 ? -19.595 59.881 1.907 1.00 20.66 5 GLN B CA 1
ATOM 2092 C C . GLN B 1 6 ? -21.010 59.780 1.363 1.00 18.52 5 GLN B C 1
ATOM 2093 O O . GLN B 1 6 ? -21.238 60.002 0.176 1.00 21.15 5 GLN B O 1
ATOM 2099 N N A ARG B 1 7 ? -21.977 59.417 2.209 0.70 18.63 6 ARG B N 1
ATOM 2100 N N B ARG B 1 7 ? -21.960 59.518 2.255 0.30 19.04 6 ARG B N 1
ATOM 2101 C CA A ARG B 1 7 ? -23.372 59.407 1.804 0.70 21.81 6 ARG B CA 1
ATOM 2102 C CA B ARG B 1 7 ? -23.346 59.371 1.873 0.30 20.06 6 ARG B CA 1
ATOM 2103 C C A ARG B 1 7 ? -24.274 59.793 2.942 0.70 19.19 6 ARG B C 1
ATOM 2104 C C B ARG B 1 7 ? -24.288 59.789 2.973 0.30 19.25 6 ARG B C 1
ATOM 2105 O O A ARG B 1 7 ? -23.942 59.587 4.114 0.70 20.76 6 ARG B O 1
ATOM 2106 O O B ARG B 1 7 ? -23.985 59.637 4.159 0.30 20.41 6 ARG B O 1
ATOM 2121 N N . THR B 1 8 ? -25.447 60.301 2.568 1.00 19.86 7 THR B N 1
ATOM 2122 C CA . THR B 1 8 ? -26.539 60.528 3.499 1.00 17.36 7 THR B CA 1
ATOM 2123 C C . THR B 1 8 ? -27.625 59.549 3.086 1.00 22.66 7 THR B C 1
ATOM 2124 O O . THR B 1 8 ? -28.143 59.593 1.931 1.00 23.49 7 THR B O 1
ATOM 2128 N N . LEU B 1 9 ? -27.939 58.651 4.008 1.00 21.50 8 LEU B N 1
ATOM 2129 C CA . LEU B 1 9 ? -28.957 57.626 3.789 1.00 22.49 8 LEU B CA 1
ATOM 2130 C C . LEU B 1 9 ? -30.158 58.024 4.569 1.00 24.11 8 LEU B C 1
ATOM 2131 O O . LEU B 1 9 ? -30.116 58.893 5.390 1.00 21.82 8 LEU B O 1
ATOM 2136 N N . ASN B 1 10 ? -31.248 57.335 4.326 1.00 25.39 9 ASN B N 1
ATOM 2137 C CA . ASN B 1 10 ? -32.525 57.658 4.973 1.00 26.07 9 ASN B CA 1
ATOM 2138 C C . ASN B 1 10 ? -33.345 56.410 5.138 1.00 29.71 9 ASN B C 1
ATOM 2139 O O . ASN B 1 10 ? -33.451 55.572 4.220 1.00 30.02 9 ASN B O 1
ATOM 2144 N N . THR B 1 11 ? -33.879 56.262 6.334 1.00 26.70 10 THR B N 1
ATOM 2145 C CA . THR B 1 11 ? -34.819 55.213 6.629 1.00 25.23 10 THR B CA 1
ATOM 2146 C C . THR B 1 11 ? -35.685 55.739 7.754 1.00 26.03 10 THR B C 1
ATOM 2147 O O . THR B 1 11 ? -35.225 56.527 8.587 1.00 26.31 10 THR B O 1
ATOM 2151 N N . ALA B 1 12 ? -36.930 55.298 7.786 1.00 25.06 11 ALA B N 1
ATOM 2152 C CA . ALA B 1 12 ? -37.843 55.645 8.884 1.00 26.24 11 ALA B CA 1
ATOM 2153 C C . ALA B 1 12 ? -37.941 57.158 9.063 1.00 26.98 11 ALA B C 1
ATOM 2154 O O . ALA B 1 12 ? -38.284 57.635 10.141 1.00 26.77 11 ALA B O 1
ATOM 2156 N N . ALA B 1 13 ? -37.673 57.890 7.982 1.00 26.39 12 ALA B N 1
ATOM 2157 C CA . ALA B 1 13 ? -37.783 59.349 7.956 1.00 25.35 12 ALA B CA 1
ATOM 2158 C C . ALA B 1 13 ? -36.804 59.966 8.924 1.00 24.85 12 ALA B C 1
ATOM 2159 O O . ALA B 1 13 ? -37.008 61.069 9.416 1.00 23.15 12 ALA B O 1
ATOM 2161 N N . HIS B 1 14 ? -35.720 59.259 9.197 1.00 22.20 13 HIS B N 1
ATOM 2162 C CA . HIS B 1 14 ? -34.642 59.805 10.053 1.00 22.26 13 HIS B CA 1
ATOM 2163 C C . HIS B 1 14 ? -33.334 59.625 9.314 1.00 21.79 13 HIS B C 1
ATOM 2164 O O . HIS B 1 14 ? -32.658 58.590 9.451 1.00 22.77 13 HIS B O 1
ATOM 2171 N N . PRO B 1 15 ? -32.964 60.623 8.498 1.00 23.70 14 PRO B N 1
ATOM 2172 C CA . PRO B 1 15 ? -31.726 60.563 7.718 1.00 23.22 14 PRO B CA 1
ATOM 2173 C C . PRO B 1 15 ? -30.514 60.501 8.593 1.00 21.62 14 PRO B C 1
ATOM 2174 O O . PRO B 1 15 ? -30.567 60.941 9.745 1.00 24.60 14 PRO B O 1
ATOM 2178 N N . PHE B 1 16 ? -29.436 59.942 8.060 1.00 21.80 15 PHE B N 1
ATOM 2179 C CA . PHE B 1 16 ? -28.203 59.750 8.812 1.00 21.98 15 PHE B CA 1
ATOM 2180 C C . PHE B 1 16 ? -27.025 59.667 7.881 1.00 23.23 15 PHE B C 1
ATOM 2181 O O . PHE B 1 16 ? -27.163 59.267 6.718 1.00 21.75 15 PHE B O 1
ATOM 2189 N N A GLN B 1 17 ? -25.861 60.041 8.388 0.50 22.75 16 GLN B N 1
ATOM 2190 N N B GLN B 1 17 ? -25.875 60.095 8.399 0.50 20.23 16 GLN B N 1
ATOM 2191 C CA A GLN B 1 17 ? -24.662 60.038 7.574 0.50 21.94 16 GLN B CA 1
ATOM 2192 C CA B GLN B 1 17 ? -24.603 60.116 7.677 0.50 17.27 16 GLN B CA 1
ATOM 2193 C C A GLN B 1 17 ? -23.698 58.912 7.867 0.50 22.37 16 GLN B C 1
ATOM 2194 C C B GLN B 1 17 ? -23.832 58.813 7.857 0.50 19.01 16 GLN B C 1
ATOM 2195 O O A GLN B 1 17 ? -23.391 58.559 9.009 0.50 20.39 16 GLN B O 1
ATOM 2196 O O B GLN B 1 17 ? -23.821 58.221 8.942 0.50 16.73 16 GLN B O 1
ATOM 2207 N N . ILE B 1 18 ? -23.188 58.381 6.771 1.00 22.44 17 ILE B N 1
ATOM 2208 C CA . ILE B 1 18 ? -22.206 57.326 6.840 1.00 20.44 17 ILE B CA 1
ATOM 2209 C C . ILE B 1 18 ? -21.006 57.738 5.992 1.00 17.66 17 ILE B C 1
ATOM 2210 O O . ILE B 1 18 ? -21.135 58.521 5.035 1.00 20.21 17 ILE B O 1
ATOM 2215 N N . THR B 1 19 ? -19.845 57.212 6.330 1.00 18.68 18 THR B N 1
ATOM 2216 C CA . THR B 1 19 ? -18.669 57.249 5.440 1.00 19.65 18 THR B CA 1
ATOM 2217 C C . THR B 1 19 ? -18.210 55.817 5.248 1.00 22.21 18 THR B C 1
ATOM 2218 O O . THR B 1 19 ? -17.930 55.096 6.222 1.00 19.06 18 THR B O 1
ATOM 2222 N N . ALA B 1 20 ? -18.076 55.422 3.988 1.00 21.77 19 ALA B N 1
ATOM 2223 C CA . ALA B 1 20 ? -17.503 54.120 3.648 1.00 21.43 19 ALA B CA 1
ATOM 2224 C C . ALA B 1 20 ? -16.064 54.249 3.204 1.00 19.85 19 ALA B C 1
ATOM 2225 O O . ALA B 1 20 ? -15.680 55.150 2.473 1.00 23.51 19 ALA B O 1
ATOM 2227 N N . TYR B 1 21 ? -15.281 53.348 3.734 1.00 18.63 20 TYR B N 1
ATOM 2228 C CA . TYR B 1 21 ? -13.873 53.244 3.350 1.00 19.68 20 TYR B CA 1
ATOM 2229 C C . TYR B 1 21 ? -13.671 51.879 2.711 1.00 19.08 20 TYR B C 1
ATOM 2230 O O . TYR B 1 21 ? -13.607 50.853 3.399 1.00 20.82 20 TYR B O 1
ATOM 2239 N N . TRP B 1 22 ? -13.618 51.906 1.380 1.00 20.02 21 TRP B N 1
ATOM 2240 C CA . TRP B 1 22 ? -13.543 50.708 0.574 1.00 20.53 21 TRP B CA 1
ATOM 2241 C C . TRP B 1 22 ? -12.113 50.364 0.313 1.00 21.91 21 TRP B C 1
ATOM 2242 O O . TRP B 1 22 ? -11.391 51.105 -0.341 1.00 20.54 21 TRP B O 1
ATOM 2253 N N . LEU B 1 23 ? -11.694 49.233 0.847 1.00 20.26 22 LEU B N 1
ATOM 2254 C CA . LEU B 1 23 ? -10.330 48.740 0.560 1.00 20.32 22 LEU B CA 1
ATOM 2255 C C . LEU B 1 23 ? -10.180 48.350 -0.903 1.00 22.13 22 LEU B C 1
ATOM 2256 O O . LEU B 1 23 ? -11.010 47.631 -1.440 1.00 19.71 22 LEU B O 1
ATOM 2261 N N . ASP B 1 24 ? -9.116 48.830 -1.546 1.00 22.52 23 ASP B N 1
ATOM 2262 C CA . ASP B 1 24 ? -8.777 48.394 -2.901 1.00 21.87 23 ASP B CA 1
ATOM 2263 C C . ASP B 1 24 ? -8.395 46.915 -2.978 1.00 18.50 23 ASP B C 1
ATOM 2264 O O . ASP B 1 24 ? -7.821 46.301 -2.012 1.00 16.70 23 ASP B O 1
ATOM 2269 N N . GLN B 1 25 ? -8.697 46.355 -4.143 1.00 17.10 24 GLN B N 1
ATOM 2270 C CA . GLN B 1 25 ? -8.156 45.049 -4.561 1.00 18.35 24 GLN B CA 1
ATOM 2271 C C . GLN B 1 25 ? -6.676 45.198 -4.863 1.00 20.42 24 GLN B C 1
ATOM 2272 O O . GLN B 1 25 ? -6.229 46.296 -5.182 1.00 22.39 24 GLN B O 1
ATOM 2278 N N A ILE B 1 26 ? -5.977 44.071 -4.769 0.50 19.95 25 ILE B N 1
ATOM 2279 N N B ILE B 1 26 ? -5.881 44.140 -4.783 0.50 20.85 25 ILE B N 1
ATOM 2280 C CA A ILE B 1 26 ? -4.552 43.970 -5.075 0.50 22.23 25 ILE B CA 1
ATOM 2281 C CA B ILE B 1 26 ? -4.465 44.328 -5.128 0.50 23.03 25 ILE B CA 1
ATOM 2282 C C A ILE B 1 26 ? -4.287 44.287 -6.538 0.50 22.86 25 ILE B C 1
ATOM 2283 C C B ILE B 1 26 ? -4.328 44.537 -6.603 0.50 24.03 25 ILE B C 1
ATOM 2284 O O A ILE B 1 26 ? -3.185 44.713 -6.920 0.50 22.66 25 ILE B O 1
ATOM 2285 O O B ILE B 1 26 ? -3.342 45.131 -7.078 0.50 24.06 25 ILE B O 1
ATOM 2294 N N . SER B 1 27 ? -5.317 44.053 -7.344 1.00 23.69 26 SER B N 1
ATOM 2295 C CA . SER B 1 27 ? -5.344 44.331 -8.775 1.00 23.69 26 SER B CA 1
ATOM 2296 C C . SER B 1 27 ? -6.782 44.483 -9.275 1.00 24.48 26 SER B C 1
ATOM 2297 O O . SER B 1 27 ? -7.666 43.764 -8.835 1.00 25.30 26 SER B O 1
ATOM 2300 N N . ASP B 1 28 ? -6.988 45.418 -10.200 1.00 26.68 27 ASP B N 1
ATOM 2301 C CA . ASP B 1 28 ? -8.315 45.616 -10.838 1.00 28.43 27 ASP B CA 1
ATOM 2302 C C . ASP B 1 28 ? -8.682 44.493 -11.812 1.00 24.38 27 ASP B C 1
ATOM 2303 O O . ASP B 1 28 ? -9.816 44.387 -12.266 1.00 30.02 27 ASP B O 1
ATOM 2305 N N . PHE B 1 29 ? -7.708 43.664 -12.158 1.00 22.15 28 PHE B N 1
ATOM 2306 C CA . PHE B 1 29 ? -7.901 42.680 -13.205 1.00 20.43 28 PHE B CA 1
ATOM 2307 C C . PHE B 1 29 ? -7.910 41.267 -12.692 1.00 21.16 28 PHE B C 1
ATOM 2308 O O . PHE B 1 29 ? -8.061 40.322 -13.462 1.00 26.67 28 PHE B O 1
ATOM 2316 N N . GLU B 1 30 ? -7.719 41.129 -11.388 1.00 24.08 29 GLU B N 1
ATOM 2317 C CA . GLU B 1 30 ? -7.758 39.825 -10.739 1.00 21.79 29 GLU B CA 1
ATOM 2318 C C . GLU B 1 30 ? -9.202 39.533 -10.388 1.00 23.28 29 GLU B C 1
ATOM 2319 O O . GLU B 1 30 ? -9.999 40.424 -10.266 1.00 21.66 29 GLU B O 1
ATOM 2325 N N . THR B 1 31 ? -9.524 38.264 -10.247 1.00 23.23 30 THR B N 1
ATOM 2326 C CA . THR B 1 31 ? -10.796 37.870 -9.634 1.00 24.30 30 THR B CA 1
ATOM 2327 C C . THR B 1 31 ? -10.792 38.519 -8.261 1.00 22.22 30 THR B C 1
ATOM 2328 O O . THR B 1 31 ? -9.781 38.520 -7.541 1.00 23.27 30 THR B O 1
ATOM 2332 N N . ALA B 1 32 ? -11.943 39.060 -7.878 1.00 23.91 31 ALA B N 1
ATOM 2333 C CA . ALA B 1 32 ? -12.029 39.829 -6.653 1.00 23.87 31 ALA B CA 1
ATOM 2334 C C . ALA B 1 32 ? -11.891 38.931 -5.432 1.00 23.64 31 ALA B C 1
ATOM 2335 O O . ALA B 1 32 ? -12.285 37.754 -5.451 1.00 26.59 31 ALA B O 1
ATOM 2337 N N . VAL B 1 33 ? -11.247 39.477 -4.422 1.00 22.77 32 VAL B N 1
ATOM 2338 C CA . VAL B 1 33 ? -11.252 38.871 -3.082 1.00 24.93 32 VAL B CA 1
ATOM 2339 C C . VAL B 1 33 ? -12.196 39.693 -2.241 1.00 22.23 32 VAL B C 1
ATOM 2340 O O . VAL B 1 33 ? -12.046 40.907 -2.109 1.00 24.48 32 VAL B O 1
ATOM 2344 N N . ASP B 1 34 ? -13.264 39.058 -1.782 1.00 20.11 33 ASP B N 1
ATOM 2345 C CA . ASP B 1 34 ? -14.277 39.751 -1.019 1.00 18.81 33 ASP B CA 1
ATOM 2346 C C . ASP B 1 34 ? -13.807 39.885 0.412 1.00 21.66 33 ASP B C 1
ATOM 2347 O O . ASP B 1 34 ? -13.479 38.885 1.061 1.00 22.04 33 ASP B O 1
ATOM 2352 N N . TYR B 1 35 ? -13.663 41.121 0.852 1.00 19.97 34 TYR B N 1
ATOM 2353 C CA . TYR B 1 35 ? -13.138 41.429 2.190 1.00 17.72 34 TYR B CA 1
ATOM 2354 C C . TYR B 1 35 ? -14.265 41.504 3.191 1.00 14.72 34 TYR B C 1
ATOM 2355 O O . TYR B 1 35 ? -15.379 41.974 2.878 1.00 19.10 34 TYR B O 1
ATOM 2364 N N . PRO B 1 36 ? -14.002 41.044 4.430 1.00 19.87 35 PRO B N 1
ATOM 2365 C CA . PRO B 1 36 ? -14.903 41.368 5.518 1.00 18.74 35 PRO B CA 1
ATOM 2366 C C . PRO B 1 36 ? -15.060 42.865 5.696 1.00 18.63 35 PRO B C 1
ATOM 2367 O O . PRO B 1 36 ? -14.300 43.670 5.173 1.00 18.96 35 PRO B O 1
ATOM 2371 N N . ILE B 1 37 ? -16.073 43.263 6.453 1.00 18.47 36 ILE B N 1
ATOM 2372 C CA . ILE B 1 37 ? -16.346 44.694 6.637 1.00 16.80 36 ILE B CA 1
ATOM 2373 C C . ILE B 1 37 ? -16.788 44.952 8.074 1.00 19.69 36 ILE B C 1
ATOM 2374 O O . ILE B 1 37 ? -17.600 44.201 8.658 1.00 21.53 36 ILE B O 1
ATOM 2387 N N . ILE B 1 39 ? -18.550 47.698 10.527 1.00 17.47 38 ILE B N 1
ATOM 2388 C CA . ILE B 1 39 ? -19.380 48.904 10.709 1.00 20.68 38 ILE B CA 1
ATOM 2389 C C . ILE B 1 39 ? -19.205 49.460 12.117 1.00 19.44 38 ILE B C 1
ATOM 2390 O O . ILE B 1 39 ? -19.496 48.770 13.107 1.00 22.00 38 ILE B O 1
ATOM 2395 N N . ILE B 1 40 ? -18.737 50.691 12.175 1.00 16.84 39 ILE B N 1
ATOM 2396 C CA . ILE B 1 40 ? -18.318 51.335 13.447 1.00 18.87 39 ILE B CA 1
ATOM 2397 C C . ILE B 1 40 ? -19.390 52.334 13.885 1.00 21.62 39 ILE B C 1
ATOM 2398 O O . ILE B 1 40 ? -19.745 53.281 13.123 1.00 21.40 39 ILE B O 1
ATOM 2403 N N . CYS B 1 41 ? -19.989 52.055 15.057 1.00 20.57 40 CYS B N 1
ATOM 2404 C CA . CYS B 1 41 ? -20.903 52.962 15.701 1.00 18.62 40 CYS B CA 1
ATOM 2405 C C . CYS B 1 41 ? -20.079 53.717 16.758 1.00 16.96 40 CYS B C 1
ATOM 2406 O O . CYS B 1 41 ? -19.666 53.130 17.720 1.00 19.01 40 CYS B O 1
ATOM 2409 N N . PRO B 1 42 ? -19.779 55.002 16.522 1.00 18.83 41 PRO B N 1
ATOM 2410 C CA . PRO B 1 42 ? -18.877 55.782 17.389 1.00 20.95 41 PRO B CA 1
ATOM 2411 C C . PRO B 1 42 ? -19.397 56.020 18.815 1.00 18.77 41 PRO B C 1
ATOM 2412 O O . PRO B 1 42 ? -20.625 55.859 19.102 1.00 20.12 41 PRO B O 1
ATOM 2416 N N . GLY B 1 43 ? -18.519 56.446 19.701 1.00 20.03 42 GLY B N 1
ATOM 2417 C CA . GLY B 1 43 ? -19.004 56.965 21.003 1.00 22.67 42 GLY B CA 1
ATOM 2418 C C . GLY B 1 43 ? -19.605 58.346 20.930 1.00 23.29 42 GLY B C 1
ATOM 2419 O O . GLY B 1 43 ? -19.943 58.814 19.857 1.00 20.33 42 GLY B O 1
ATOM 2420 N N . GLY B 1 44 ? -19.774 59.007 22.096 1.00 20.32 43 GLY B N 1
ATOM 2421 C CA . GLY B 1 44 ? -20.256 60.343 22.102 1.00 21.04 43 GLY B CA 1
ATOM 2422 C C . GLY B 1 44 ? -21.478 60.606 22.972 1.00 22.99 43 GLY B C 1
ATOM 2423 O O . GLY B 1 44 ? -22.102 61.662 22.876 1.00 24.46 43 GLY B O 1
ATOM 2424 N N . GLY B 1 45 ? -21.809 59.628 23.795 1.00 22.75 44 GLY B N 1
ATOM 2425 C CA . GLY B 1 45 ? -22.841 59.775 24.839 1.00 19.74 44 GLY B CA 1
ATOM 2426 C C . GLY B 1 45 ? -24.203 60.224 24.361 1.00 23.02 44 GLY B C 1
ATOM 2427 O O . GLY B 1 45 ? -25.009 60.784 25.127 1.00 23.12 44 GLY B O 1
ATOM 2428 N N . PHE B 1 46 ? -24.467 59.902 23.106 1.00 22.03 45 PHE B N 1
ATOM 2429 C CA . PHE B 1 46 ? -25.702 60.196 22.396 1.00 21.91 45 PHE B CA 1
ATOM 2430 C C . PHE B 1 46 ? -25.907 61.685 22.132 1.00 21.80 45 PHE B C 1
ATOM 2431 O O . PHE B 1 46 ? -26.978 62.103 21.670 1.00 20.20 45 PHE B O 1
ATOM 2439 N N . THR B 1 47 ? -24.863 62.492 22.364 1.00 20.18 46 THR B N 1
ATOM 2440 C CA . THR B 1 47 ? -24.941 63.933 22.081 1.00 19.03 46 THR B CA 1
ATOM 2441 C C . THR B 1 47 ? -24.051 64.412 20.947 1.00 19.94 46 THR B C 1
ATOM 2442 O O . THR B 1 47 ? -24.252 65.511 20.414 1.00 20.83 46 THR B O 1
ATOM 2446 N N . TYR B 1 48 ? -23.063 63.606 20.613 1.00 19.68 47 TYR B N 1
ATOM 2447 C CA . TYR B 1 48 ? -22.141 63.852 19.477 1.00 19.76 47 TYR B CA 1
ATOM 2448 C C . TYR B 1 48 ? -21.662 62.536 18.925 1.00 21.88 47 TYR B C 1
ATOM 2449 O O . TYR B 1 48 ? -21.929 61.474 19.500 1.00 20.40 47 TYR B O 1
ATOM 2458 N N . HIS B 1 49 ? -20.874 62.594 17.850 1.00 21.93 48 HIS B N 1
ATOM 2459 C CA . HIS B 1 49 ? -20.303 61.397 17.277 1.00 21.33 48 HIS B CA 1
ATOM 2460 C C . HIS B 1 49 ? -18.818 61.493 17.426 1.00 23.15 48 HIS B C 1
ATOM 2461 O O . HIS B 1 49 ? -18.175 62.325 16.777 1.00 22.39 48 HIS B O 1
ATOM 2468 N N . SER B 1 50 ? -18.270 60.620 18.273 1.00 21.94 49 SER B N 1
ATOM 2469 C CA . SER B 1 50 ? -16.869 60.635 18.574 1.00 20.28 49 SER B CA 1
ATOM 2470 C C . SER B 1 50 ? -16.067 60.225 17.348 1.00 19.33 49 SER B C 1
ATOM 2471 O O . SER B 1 50 ? -16.407 59.284 16.679 1.00 22.54 49 SER B O 1
ATOM 2474 N N . GLY B 1 51 ? -14.968 60.899 17.128 1.00 19.62 50 GLY B N 1
ATOM 2475 C CA . GLY B 1 51 ? -13.998 60.480 16.092 1.00 21.48 50 GLY B CA 1
ATOM 2476 C C . GLY B 1 51 ? -12.603 60.176 16.600 1.00 22.20 50 GLY B C 1
ATOM 2477 O O . GLY B 1 51 ? -11.822 59.519 15.935 1.00 22.08 50 GLY B O 1
ATOM 2478 N N . ARG B 1 52 ? -12.256 60.684 17.777 1.00 22.61 51 ARG B N 1
ATOM 2479 C CA . ARG B 1 52 ? -10.886 60.655 18.235 1.00 23.12 51 ARG B CA 1
ATOM 2480 C C . ARG B 1 52 ? -10.276 59.247 18.342 1.00 22.50 51 ARG B C 1
ATOM 2481 O O . ARG B 1 52 ? -9.155 59.002 17.914 1.00 24.05 51 ARG B O 1
ATOM 2486 N N . GLU B 1 53 ? -11.028 58.337 18.956 1.00 23.49 52 GLU B N 1
ATOM 2487 C CA . GLU B 1 53 ? -10.570 56.950 19.109 1.00 23.32 52 GLU B CA 1
ATOM 2488 C C . GLU B 1 53 ? -10.954 56.141 17.866 1.00 21.73 52 GLU B C 1
ATOM 2489 O O . GLU B 1 53 ? -10.235 55.227 17.444 1.00 22.19 52 GLU B O 1
ATOM 2495 N N . GLU B 1 54 ? -12.072 56.521 17.257 1.00 20.87 53 GLU B N 1
ATOM 2496 C CA . GLU B 1 54 ? -12.653 55.756 16.158 1.00 22.00 53 GLU B CA 1
ATOM 2497 C C . GLU B 1 54 ? -11.813 55.823 14.888 1.00 23.27 53 GLU B C 1
ATOM 2498 O O . GLU B 1 54 ? -11.682 54.848 14.140 1.00 23.94 53 GLU B O 1
ATOM 2504 N N . ALA B 1 55 ? -11.296 56.990 14.569 1.00 21.03 54 ALA B N 1
ATOM 2505 C CA . ALA B 1 55 ? -10.507 57.093 13.344 1.00 21.21 54 ALA B CA 1
ATOM 2506 C C . ALA B 1 55 ? -9.266 56.168 13.340 1.00 21.69 54 ALA B C 1
ATOM 2507 O O . ALA B 1 55 ? -9.049 55.420 12.365 1.00 23.22 54 ALA B O 1
ATOM 2509 N N . PRO B 1 56 ? -8.452 56.181 14.401 1.00 22.08 55 PRO B N 1
ATOM 2510 C CA . PRO B 1 56 ? -7.314 55.241 14.483 1.00 22.13 55 PRO B CA 1
ATOM 2511 C C . PRO B 1 56 ? -7.701 53.758 14.438 1.00 19.72 55 PRO B C 1
ATOM 2512 O O . PRO B 1 56 ? -7.029 52.958 13.820 1.00 21.77 55 PRO B O 1
ATOM 2516 N N . ILE B 1 57 ? -8.779 53.409 15.124 1.00 20.61 56 ILE B N 1
ATOM 2517 C CA . ILE B 1 57 ? -9.302 52.039 15.087 1.00 21.15 56 ILE B CA 1
ATOM 2518 C C . ILE B 1 57 ? -9.648 51.617 13.644 1.00 20.92 56 ILE B C 1
ATOM 2519 O O . ILE B 1 57 ? -9.290 50.518 13.230 1.00 23.90 56 ILE B O 1
ATOM 2524 N N . ALA B 1 58 ? -10.347 52.484 12.886 1.00 22.23 57 ALA B N 1
ATOM 2525 C CA . ALA B 1 58 ? -10.723 52.239 11.490 1.00 22.40 57 ALA B CA 1
ATOM 2526 C C . ALA B 1 58 ? -9.494 51.939 10.696 1.00 22.76 57 ALA B C 1
ATOM 2527 O O . ALA B 1 58 ? -9.431 50.964 9.973 1.00 24.74 57 ALA B O 1
ATOM 2529 N N . THR B 1 59 ? -8.496 52.773 10.900 1.00 21.75 58 THR B N 1
ATOM 2530 C CA . THR B 1 59 ? -7.201 52.649 10.167 1.00 23.01 58 THR B CA 1
ATOM 2531 C C . THR B 1 59 ? -6.554 51.298 10.444 1.00 23.80 58 THR B C 1
ATOM 2532 O O . THR B 1 59 ? -6.128 50.581 9.532 1.00 24.85 58 THR B O 1
ATOM 2536 N N . ARG B 1 60 ? -6.491 50.948 11.721 1.00 23.93 59 ARG B N 1
ATOM 2537 C CA . ARG B 1 60 ? -5.864 49.690 12.169 1.00 25.29 59 ARG B CA 1
ATOM 2538 C C . ARG B 1 60 ? -6.625 48.487 11.596 1.00 27.01 59 ARG B C 1
ATOM 2539 O O . ARG B 1 60 ? -6.026 47.532 11.101 1.00 26.70 59 ARG B O 1
ATOM 2563 N N . ALA B 1 63 ? -6.004 47.970 7.928 1.00 24.99 62 ALA B N 1
ATOM 2564 C CA . ALA B 1 63 ? -4.671 47.452 7.631 1.00 23.33 62 ALA B CA 1
ATOM 2565 C C . ALA B 1 63 ? -4.657 45.943 7.774 1.00 21.46 62 ALA B C 1
ATOM 2566 O O . ALA B 1 63 ? -3.768 45.258 7.222 1.00 24.19 62 ALA B O 1
ATOM 2568 N N . ALA B 1 64 ? -5.639 45.399 8.493 1.00 22.18 63 ALA B N 1
ATOM 2569 C CA . ALA B 1 64 ? -5.768 43.948 8.618 1.00 23.90 63 ALA B CA 1
ATOM 2570 C C . ALA B 1 64 ? -6.454 43.270 7.422 1.00 23.37 63 ALA B C 1
ATOM 2571 O O . ALA B 1 64 ? -6.513 42.036 7.332 1.00 29.13 63 ALA B O 1
ATOM 2573 N N . GLY B 1 65 ? -6.966 44.069 6.498 1.00 21.71 64 GLY B N 1
ATOM 2574 C CA . GLY B 1 65 ? -7.683 43.549 5.311 1.00 21.51 64 GLY B CA 1
ATOM 2575 C C . GLY B 1 65 ? -9.199 43.528 5.403 1.00 23.86 64 GLY B C 1
ATOM 2576 O O . GLY B 1 65 ? -9.855 42.529 5.085 1.00 24.21 64 GLY B O 1
ATOM 2585 N N . HIS B 1 67 ? -12.855 46.171 4.950 1.00 19.41 66 HIS B N 1
ATOM 2586 C CA . HIS B 1 67 ? -13.518 47.450 4.680 1.00 19.62 66 HIS B CA 1
ATOM 2587 C C . HIS B 1 67 ? -14.038 48.018 6.017 1.00 19.38 66 HIS B C 1
ATOM 2588 O O . HIS B 1 67 ? -14.227 47.243 6.964 1.00 19.59 66 HIS B O 1
ATOM 2595 N N . THR B 1 68 ? -14.243 49.340 6.076 1.00 18.48 67 THR B N 1
ATOM 2596 C CA . THR B 1 68 ? -14.939 49.892 7.228 1.00 18.33 67 THR B CA 1
ATOM 2597 C C . THR B 1 68 ? -15.952 50.906 6.813 1.00 21.73 67 THR B C 1
ATOM 2598 O O . THR B 1 68 ? -15.785 51.611 5.836 1.00 19.91 67 THR B O 1
ATOM 2602 N N . VAL B 1 69 ? -17.039 50.968 7.580 1.00 19.34 68 VAL B N 1
ATOM 2603 C CA . VAL B 1 69 ? -18.087 52.008 7.374 1.00 21.46 68 VAL B CA 1
ATOM 2604 C C . VAL B 1 69 ? -18.338 52.614 8.735 1.00 23.56 68 VAL B C 1
ATOM 2605 O O . VAL B 1 69 ? -18.505 51.881 9.713 1.00 21.76 68 VAL B O 1
ATOM 2609 N N . VAL B 1 70 ? -18.351 53.940 8.816 1.00 20.90 69 VAL B N 1
ATOM 2610 C CA . VAL B 1 70 ? -18.723 54.622 10.061 1.00 23.27 69 VAL B CA 1
ATOM 2611 C C . VAL B 1 70 ? -20.132 55.116 9.933 1.00 21.80 69 VAL B C 1
ATOM 2612 O O . VAL B 1 70 ? -20.464 55.740 8.931 1.00 20.93 69 VAL B O 1
ATOM 2616 N N . LEU B 1 71 ? -20.958 54.745 10.921 1.00 18.87 70 LEU B N 1
ATOM 2617 C CA . LEU B 1 71 ? -22.401 54.992 10.983 1.00 18.42 70 LEU B CA 1
ATOM 2618 C C . LEU B 1 71 ? -22.679 56.031 12.057 1.00 23.21 70 LEU B C 1
ATOM 2619 O O . LEU B 1 71 ? -22.518 55.765 13.228 1.00 21.46 70 LEU B O 1
ATOM 2624 N N . ASN B 1 72 ? -23.027 57.241 11.634 1.00 20.59 71 ASN B N 1
ATOM 2625 C CA . ASN B 1 72 ? -23.386 58.299 12.541 1.00 20.44 71 ASN B CA 1
ATOM 2626 C C . ASN B 1 72 ? -24.864 58.222 12.905 1.00 20.08 71 ASN B C 1
ATOM 2627 O O . ASN B 1 72 ? -25.656 58.872 12.328 1.00 22.10 71 ASN B O 1
ATOM 2632 N N . TYR B 1 73 ? -25.175 57.373 13.858 1.00 19.56 72 TYR B N 1
ATOM 2633 C CA . TYR B 1 73 ? -26.557 56.996 14.225 1.00 20.01 72 TYR B CA 1
ATOM 2634 C C . TYR B 1 73 ? -27.255 58.181 14.917 1.00 22.32 72 TYR B C 1
ATOM 2635 O O . TYR B 1 73 ? -26.633 59.133 15.407 1.00 21.11 72 TYR B O 1
ATOM 2644 N N . GLN B 1 74 ? -28.573 58.085 14.988 1.00 19.96 73 GLN B N 1
ATOM 2645 C CA . GLN B 1 74 ? -29.396 59.115 15.608 1.00 20.66 73 GLN B CA 1
ATOM 2646 C C . GLN B 1 74 ? -28.905 59.546 16.979 1.00 20.51 73 GLN B C 1
ATOM 2647 O O . GLN B 1 74 ? -28.712 58.722 17.891 1.00 20.57 73 GLN B O 1
ATOM 2653 N N . LEU B 1 75 ? -28.876 60.858 17.183 1.00 20.10 74 LEU B N 1
ATOM 2654 C CA . LEU B 1 75 ? -28.515 61.433 18.481 1.00 19.34 74 LEU B CA 1
ATOM 2655 C C . LEU B 1 75 ? -29.744 62.131 19.064 1.00 21.09 74 LEU B C 1
ATOM 2656 O O . LEU B 1 75 ? -30.809 62.231 18.411 1.00 20.15 74 LEU B O 1
ATOM 2661 N N . ILE B 1 76 ? -29.582 62.636 20.281 1.00 20.33 75 ILE B N 1
ATOM 2662 C CA . ILE B 1 76 ? -30.727 63.260 20.989 1.00 18.13 75 ILE B CA 1
ATOM 2663 C C . ILE B 1 76 ? -30.855 64.729 20.568 1.00 19.43 75 ILE B C 1
ATOM 2664 O O . ILE B 1 76 ? -31.739 65.405 20.996 1.00 20.00 75 ILE B O 1
ATOM 2669 N N . VAL B 1 77 ? -29.934 65.197 19.740 1.00 18.10 76 VAL B N 1
ATOM 2670 C CA . VAL B 1 77 ? -29.904 66.616 19.308 1.00 21.22 76 VAL B CA 1
ATOM 2671 C C . VAL B 1 77 ? -31.253 67.063 18.804 1.00 24.55 76 VAL B C 1
ATOM 2672 O O . VAL B 1 77 ? -31.966 66.310 18.144 1.00 24.68 76 VAL B O 1
ATOM 2676 N N . GLY B 1 78 ? -31.591 68.309 19.135 1.00 25.29 77 GLY B N 1
ATOM 2677 C CA . GLY B 1 78 ? -32.843 68.893 18.688 1.00 24.36 77 GLY B CA 1
ATOM 2678 C C . GLY B 1 78 ? -34.056 68.213 19.264 1.00 23.78 77 GLY B C 1
ATOM 2679 O O . GLY B 1 78 ? -35.092 68.108 18.616 1.00 27.04 77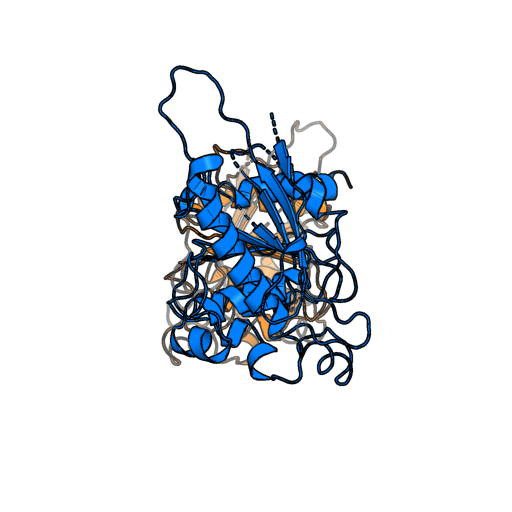 GLY B O 1
ATOM 2680 N N . ASP B 1 79 ? -33.916 67.752 20.497 1.00 23.24 78 ASP B N 1
ATOM 2681 C CA . ASP B 1 79 ? -35.020 67.162 21.253 1.00 24.09 78 ASP B CA 1
ATOM 2682 C C . ASP B 1 79 ? -35.609 65.949 20.534 1.00 25.84 78 ASP B C 1
ATOM 2683 O O . ASP B 1 79 ? -36.801 65.848 20.265 1.00 24.49 78 ASP B O 1
ATOM 2688 N N . GLN B 1 80 ? -34.720 65.030 20.235 1.00 24.52 79 GLN B N 1
ATOM 2689 C CA . GLN B 1 80 ? -35.079 63.742 19.643 1.00 22.36 79 GLN B CA 1
ATOM 2690 C C . GLN B 1 80 ? -34.668 62.605 20.573 1.00 23.19 79 GLN B C 1
ATOM 2691 O O . GLN B 1 80 ? -33.852 62.776 21.492 1.00 21.68 79 GLN B O 1
ATOM 2697 N N . SER B 1 81 ? -35.234 61.438 20.314 1.00 22.85 80 SER B N 1
ATOM 2698 C CA . SER B 1 81 ? -34.752 60.214 20.941 1.00 19.67 80 SER B CA 1
ATOM 2699 C C . SER B 1 81 ? -33.926 59.425 19.944 1.00 19.84 80 SER B C 1
ATOM 2700 O O . SER B 1 81 ? -34.002 59.606 18.728 1.00 20.36 80 SER B O 1
ATOM 2703 N N . VAL B 1 82 ? -33.145 58.530 20.514 1.00 19.17 81 VAL B N 1
ATOM 2704 C CA . VAL B 1 82 ? -32.216 57.727 19.752 1.00 19.38 81 VAL B CA 1
ATOM 2705 C C . VAL B 1 82 ? -32.930 56.534 19.141 1.00 19.07 81 VAL B C 1
ATOM 2706 O O . VAL B 1 82 ? -32.614 56.115 18.057 1.00 17.97 81 VAL B O 1
ATOM 2710 N N . TYR B 1 83 ? -33.856 55.950 19.873 1.00 18.55 82 TYR B N 1
ATOM 2711 C CA . TYR B 1 83 ? -34.499 54.751 19.428 1.00 17.34 82 TYR B CA 1
ATOM 2712 C C . TYR B 1 83 ? -35.978 55.060 19.144 1.00 20.21 82 TYR B C 1
ATOM 2713 O O . TYR B 1 83 ? -36.490 56.020 19.712 1.00 20.87 82 TYR B O 1
ATOM 2722 N N . PRO B 1 84 ? -36.654 54.247 18.295 1.00 19.23 83 PRO B N 1
ATOM 2723 C CA . PRO B 1 84 ? -36.036 53.045 17.734 1.00 22.08 83 PRO B CA 1
ATOM 2724 C C . PRO B 1 84 ? -35.127 53.335 16.560 1.00 20.86 83 PRO B C 1
ATOM 2725 O O . PRO B 1 84 ? -34.532 52.442 15.964 1.00 21.62 83 PRO B O 1
ATOM 2729 N N . TRP B 1 85 ? -34.977 54.605 16.261 1.00 21.64 84 TRP B N 1
ATOM 2730 C CA . TRP B 1 85 ? -34.348 55.018 14.992 1.00 18.71 84 TRP B CA 1
ATOM 2731 C C . TRP B 1 85 ? -32.953 54.460 14.743 1.00 20.33 84 TRP B C 1
ATOM 2732 O O . TRP B 1 85 ? -32.675 54.029 13.622 1.00 19.77 84 TRP B O 1
ATOM 2743 N N . ALA B 1 86 ? -32.076 54.481 15.745 1.00 19.28 85 ALA B N 1
ATOM 2744 C CA . ALA B 1 86 ? -30.700 54.019 15.538 1.00 17.56 85 ALA B CA 1
ATOM 2745 C C . ALA B 1 86 ? -30.640 52.560 15.075 1.00 21.04 85 ALA B C 1
ATOM 2746 O O . ALA B 1 86 ? -29.769 52.226 14.293 1.00 21.29 85 ALA B O 1
ATOM 2748 N N . LEU B 1 87 ? -31.515 51.719 15.599 1.00 20.26 86 LEU B N 1
ATOM 2749 C CA . LEU B 1 87 ? -31.595 50.286 15.239 1.00 18.86 86 LEU B CA 1
ATOM 2750 C C . LEU B 1 87 ? -31.976 50.101 13.749 1.00 19.98 86 LEU B C 1
ATOM 2751 O O . LEU B 1 87 ? -31.349 49.329 13.019 1.00 19.35 86 LEU B O 1
ATOM 2756 N N . GLN B 1 88 ? -32.951 50.892 13.304 1.00 23.37 87 GLN B N 1
ATOM 2757 C CA . GLN B 1 88 ? -33.424 50.905 11.898 1.00 21.41 87 GLN B CA 1
ATOM 2758 C C . GLN B 1 88 ? -32.309 51.390 10.970 1.00 21.25 87 GLN B C 1
ATOM 2759 O O . GLN B 1 88 ? -32.049 50.797 9.923 1.00 20.38 87 GLN B O 1
ATOM 2765 N N . GLN B 1 89 ? -31.583 52.423 11.406 1.00 20.42 88 GLN B N 1
ATOM 2766 C CA . GLN B 1 89 ? -30.454 52.968 10.623 1.00 17.68 88 GLN B CA 1
ATOM 2767 C C . GLN B 1 89 ? -29.296 51.985 10.496 1.00 20.42 88 GLN B C 1
ATOM 2768 O O . GLN B 1 89 ? -28.674 51.885 9.457 1.00 19.68 88 GLN B O 1
ATOM 2774 N N . LEU B 1 90 ? -29.028 51.259 11.564 1.00 23.13 89 LEU B N 1
ATOM 2775 C CA . LEU B 1 90 ? -27.971 50.259 11.540 1.00 18.90 89 LEU B CA 1
ATOM 2776 C C . LEU B 1 90 ? -28.440 49.126 10.587 1.00 20.18 89 LEU B C 1
ATOM 2777 O O . LEU B 1 90 ? -27.685 48.659 9.758 1.00 19.95 89 LEU B O 1
ATOM 2782 N N . GLY B 1 91 ? -29.699 48.724 10.703 1.00 19.51 90 GLY B N 1
ATOM 2783 C CA . GLY B 1 91 ? -30.258 47.784 9.739 1.00 20.65 90 GLY B CA 1
ATOM 2784 C C . GLY B 1 91 ? -30.203 48.260 8.283 1.00 21.20 90 GLY B C 1
ATOM 2785 O O . GLY B 1 91 ? -29.913 47.464 7.359 1.00 18.86 90 GLY B O 1
ATOM 2786 N N . ALA B 1 92 ? -30.567 49.528 8.070 1.00 20.92 91 ALA B N 1
ATOM 2787 C CA . ALA B 1 92 ? -30.520 50.146 6.751 1.00 21.68 91 ALA B CA 1
ATOM 2788 C C . ALA B 1 92 ? -29.075 50.208 6.206 1.00 17.82 91 ALA B C 1
ATOM 2789 O O . ALA B 1 92 ? -28.858 50.116 5.005 1.00 19.69 91 ALA B O 1
ATOM 2791 N N . THR B 1 93 ? -28.102 50.352 7.103 1.00 21.81 92 THR B N 1
ATOM 2792 C CA . THR B 1 93 ? -26.680 50.467 6.710 1.00 21.80 92 THR B CA 1
ATOM 2793 C C . THR B 1 93 ? -26.154 49.089 6.280 1.00 19.86 92 THR B C 1
ATOM 2794 O O . THR B 1 93 ? -25.367 48.946 5.297 1.00 19.73 92 THR B O 1
ATOM 2798 N N . ILE B 1 94 ? -26.523 48.088 7.050 1.00 18.62 93 ILE B N 1
ATOM 2799 C CA . ILE B 1 94 ? -26.209 46.721 6.682 1.00 19.58 93 ILE B CA 1
ATOM 2800 C C . ILE B 1 94 ? -26.832 46.410 5.296 1.00 19.85 93 ILE B C 1
ATOM 2801 O O . ILE B 1 94 ? -26.163 45.877 4.387 1.00 19.94 93 ILE B O 1
ATOM 2806 N N . ASP B 1 95 ? -28.092 46.766 5.118 1.00 17.81 94 ASP B N 1
ATOM 2807 C CA . ASP B 1 95 ? -28.737 46.592 3.806 1.00 18.37 94 ASP B CA 1
ATOM 2808 C C . ASP B 1 95 ? -27.987 47.325 2.699 1.00 20.13 94 ASP B C 1
ATOM 2809 O O . ASP B 1 95 ? -27.618 46.771 1.664 1.00 20.66 94 ASP B O 1
ATOM 2814 N N . TRP B 1 96 ? -27.660 48.584 2.958 1.00 21.58 95 TRP B N 1
ATOM 2815 C CA . TRP B 1 96 ? -26.913 49.348 1.953 1.00 18.33 95 TRP B CA 1
ATOM 2816 C C . TRP B 1 96 ? -25.585 48.663 1.568 1.00 16.22 95 TRP B C 1
ATOM 2817 O O . TRP B 1 96 ? -25.235 48.517 0.391 1.00 19.45 95 TRP B O 1
ATOM 2828 N N . ILE B 1 97 ? -24.871 48.161 2.569 1.00 19.93 96 ILE B N 1
ATOM 2829 C CA . ILE B 1 97 ? -23.608 47.460 2.324 1.00 17.30 96 ILE B CA 1
ATOM 2830 C C . ILE B 1 97 ? -23.860 46.285 1.386 1.00 18.58 96 ILE B C 1
ATOM 2831 O O . ILE B 1 97 ? -23.068 46.062 0.482 1.00 18.65 96 ILE B O 1
ATOM 2836 N N . THR B 1 98 ? -24.937 45.533 1.608 1.00 17.84 97 THR B N 1
ATOM 2837 C CA . THR B 1 98 ? -25.218 44.398 0.737 1.00 18.31 97 THR B CA 1
ATOM 2838 C C . THR B 1 98 ? -25.416 44.847 -0.708 1.00 18.49 97 THR B C 1
ATOM 2839 O O . THR B 1 98 ? -25.015 44.165 -1.637 1.00 18.74 97 THR B O 1
ATOM 2843 N N . THR B 1 99 ? -26.025 46.009 -0.908 1.00 19.45 98 THR B N 1
ATOM 2844 C CA . THR B 1 99 ? -26.298 46.464 -2.224 1.00 19.29 98 THR B CA 1
ATOM 2845 C C . THR B 1 99 ? -24.967 46.843 -2.885 1.00 18.05 98 THR B C 1
ATOM 2846 O O . THR B 1 99 ? -24.916 46.923 -4.103 1.00 20.98 98 THR B O 1
ATOM 2850 N N . GLN B 1 100 ? -23.918 47.118 -2.073 1.00 20.07 99 GLN B N 1
ATOM 2851 C CA . GLN B 1 100 ? -22.587 47.508 -2.600 1.00 17.32 99 GLN B CA 1
ATOM 2852 C C . GLN B 1 100 ? -21.606 46.371 -2.698 1.00 21.53 99 GLN B C 1
ATOM 2853 O O . GLN B 1 100 ? -20.409 46.595 -2.968 1.00 20.34 99 GLN B O 1
ATOM 2859 N N . ALA B 1 101 ? -22.069 45.169 -2.398 1.00 19.13 100 ALA B N 1
ATOM 2860 C CA . ALA B 1 101 ? -21.167 44.042 -2.192 1.00 22.08 100 ALA B CA 1
ATOM 2861 C C . ALA B 1 101 ? -20.396 43.695 -3.456 1.00 22.75 100 ALA B C 1
ATOM 2862 O O . ALA B 1 101 ? -19.199 43.349 -3.370 1.00 22.95 100 ALA B O 1
ATOM 2864 N N . SER B 1 102 ? -21.070 43.727 -4.624 1.00 18.85 101 SER B N 1
ATOM 2865 C CA . SER B 1 102 ? -20.395 43.428 -5.907 1.00 19.24 101 SER B CA 1
ATOM 2866 C C . SER B 1 102 ? -19.508 44.583 -6.379 1.00 19.81 101 SER B C 1
ATOM 2867 O O . SER B 1 102 ? -18.420 44.353 -6.936 1.00 21.55 101 SER B O 1
ATOM 2870 N N . ALA B 1 103 ? -19.970 45.797 -6.154 1.00 20.84 102 ALA B N 1
ATOM 2871 C CA . ALA B 1 103 ? -19.246 47.012 -6.582 1.00 25.76 102 ALA B CA 1
ATOM 2872 C C . ALA B 1 103 ? -17.928 47.172 -5.855 1.00 22.41 102 ALA B C 1
ATOM 2873 O O . ALA B 1 103 ? -16.949 47.641 -6.444 1.00 22.76 102 ALA B O 1
ATOM 2875 N N . HIS B 1 104 ? -17.886 46.806 -4.580 1.00 20.21 103 HIS B N 1
ATOM 2876 C CA . HIS B 1 104 ? -16.647 47.023 -3.784 1.00 16.81 103 HIS B CA 1
ATOM 2877 C C . HIS B 1 104 ? -16.078 45.775 -3.159 1.00 20.45 103 HIS B C 1
ATOM 2878 O O . HIS B 1 104 ? -15.130 45.851 -2.393 1.00 20.36 103 HIS B O 1
ATOM 2885 N N . HIS B 1 105 ? -16.716 44.646 -3.463 1.00 18.16 104 HIS B N 1
ATOM 2886 C CA . HIS B 1 105 ? -16.209 43.296 -3.129 1.00 19.46 104 HIS B CA 1
ATOM 2887 C C . HIS B 1 105 ? -16.219 43.094 -1.641 1.00 20.50 104 HIS B C 1
ATOM 2888 O O . HIS B 1 105 ? -15.213 43.101 -0.988 1.00 19.47 104 HIS B O 1
ATOM 2895 N N . VAL B 1 106 ? -17.429 42.975 -1.107 1.00 18.89 105 VAL B N 1
ATOM 2896 C CA . VAL B 1 106 ? -17.657 42.847 0.303 1.00 19.11 105 VAL B CA 1
ATOM 2897 C C . VAL B 1 106 ? -18.161 41.438 0.630 1.00 19.67 105 VAL B C 1
ATOM 2898 O O . VAL B 1 106 ? -19.090 40.936 -0.006 1.00 19.11 105 VAL B O 1
ATOM 2902 N N . ASP B 1 107 ? -17.524 40.784 1.599 1.00 18.35 106 ASP B N 1
ATOM 2903 C CA . ASP B 1 107 ? -17.987 39.455 2.018 1.00 20.29 106 ASP B CA 1
ATOM 2904 C C . ASP B 1 107 ? -19.107 39.680 3.018 1.00 20.76 106 ASP B C 1
ATOM 2905 O O . ASP B 1 107 ? -18.874 40.038 4.181 1.00 20.01 106 ASP B O 1
ATOM 2910 N N . CYS B 1 108 ? -20.324 39.486 2.558 1.00 20.11 107 CYS B N 1
ATOM 2911 C CA . CYS B 1 108 ? -21.476 39.728 3.424 1.00 19.52 107 CYS B CA 1
ATOM 2912 C C . CYS B 1 108 ? -21.776 38.626 4.413 1.00 18.76 107 CYS B C 1
ATOM 2913 O O . CYS B 1 108 ? -22.721 38.736 5.196 1.00 17.88 107 CYS B O 1
ATOM 2916 N N . GLN B 1 109 ? -21.014 37.549 4.379 1.00 19.83 108 GLN B N 1
ATOM 2917 C CA . GLN B 1 109 ? -21.046 36.576 5.461 1.00 19.96 108 GLN B CA 1
ATOM 2918 C C . GLN B 1 109 ? -20.121 36.938 6.633 1.00 21.02 108 GLN B C 1
ATOM 2919 O O . GLN B 1 109 ? -20.098 36.236 7.642 1.00 19.69 108 GLN B O 1
ATOM 2925 N N . ARG B 1 110 ? -19.411 38.045 6.476 1.00 16.21 109 ARG B N 1
ATOM 2926 C CA . ARG B 1 110 ? -18.390 38.504 7.419 1.00 17.65 109 ARG B CA 1
ATOM 2927 C C . ARG B 1 110 ? -18.512 40.028 7.668 1.00 19.54 109 ARG B C 1
ATOM 2928 O O . ARG B 1 110 ? -17.542 40.792 7.586 1.00 22.68 109 ARG B O 1
ATOM 2936 N N . ILE B 1 111 ? -19.727 40.412 8.065 1.00 20.54 110 ILE B N 1
ATOM 2937 C CA . ILE B 1 111 ? -20.042 41.750 8.501 1.00 20.23 110 ILE B CA 1
ATOM 2938 C C . ILE B 1 111 ? -19.912 41.738 10.035 1.00 19.23 110 ILE B C 1
ATOM 2939 O O . ILE B 1 111 ? -20.583 40.983 10.745 1.00 21.43 110 ILE B O 1
ATOM 2944 N N . ILE B 1 112 ? -19.076 42.631 10.536 1.00 19.47 111 ILE B N 1
ATOM 2945 C CA . ILE B 1 112 ? -18.778 42.753 11.948 1.00 19.13 111 ILE B CA 1
ATOM 2946 C C . ILE B 1 112 ? -19.233 44.158 12.421 1.00 18.42 111 ILE B C 1
ATOM 2947 O O . ILE B 1 112 ? -18.983 45.172 11.740 1.00 20.83 111 ILE B O 1
ATOM 2952 N N . LEU B 1 113 ? -20.018 44.239 13.483 1.00 18.27 112 LEU B N 1
ATOM 2953 C CA . LEU B 1 113 ? -20.410 45.540 14.038 1.00 20.51 112 LEU B CA 1
ATOM 2954 C C . LEU B 1 113 ? -19.517 45.868 15.221 1.00 21.86 112 LEU B C 1
ATOM 2955 O O . LEU B 1 113 ? -19.244 45.019 16.030 1.00 22.03 112 LEU B O 1
ATOM 2960 N N . ALA B 1 114 ? -19.027 47.091 15.270 1.00 20.43 113 ALA B N 1
ATOM 2961 C CA . ALA B 1 114 ? -18.168 47.517 16.390 1.00 20.22 113 ALA B CA 1
ATOM 2962 C C . ALA B 1 114 ? -18.763 48.794 16.960 1.00 22.91 113 ALA B C 1
ATOM 2963 O O . ALA B 1 114 ? -19.049 49.740 16.205 1.00 23.11 113 ALA B O 1
ATOM 2965 N N . GLY B 1 115 ? -18.967 48.823 18.277 1.00 20.64 114 GLY B N 1
ATOM 2966 C CA . GLY B 1 115 ? -19.554 49.987 18.935 1.00 19.15 114 GLY B CA 1
ATOM 2967 C C . GLY B 1 115 ? -18.683 50.392 20.118 1.00 19.83 114 GLY B C 1
ATOM 2968 O O . GLY B 1 115 ? -18.123 49.544 20.809 1.00 19.97 114 GLY B O 1
ATOM 2969 N N . PHE B 1 116 ? -18.530 51.694 20.302 1.00 20.31 115 PHE B N 1
ATOM 2970 C CA . PHE B 1 116 ? -17.722 52.262 21.400 1.00 18.75 115 PHE B CA 1
ATOM 2971 C C . PHE B 1 116 ? -18.639 53.147 22.251 1.00 21.40 115 PHE B C 1
ATOM 2972 O O . PHE B 1 116 ? -19.425 53.880 21.694 1.00 20.51 115 PHE B O 1
ATOM 2980 N N . SER B 1 117 ? -18.514 53.118 23.599 1.00 23.88 116 SER B N 1
ATOM 2981 C CA . SER B 1 117 ? -19.370 53.995 24.477 1.00 25.83 116 SER B CA 1
ATOM 2982 C C . SER B 1 117 ? -20.836 53.911 24.075 1.00 25.47 116 SER B C 1
ATOM 2983 O O . SER B 1 117 ? -21.432 52.809 24.023 1.00 23.55 116 SER B O 1
ATOM 2986 N N . ALA B 1 118 ? -21.456 55.062 23.779 1.00 22.72 117 ALA B N 1
ATOM 2987 C CA . ALA B 1 118 ? -22.857 55.068 23.337 1.00 21.78 117 ALA B CA 1
ATOM 2988 C C . ALA B 1 118 ? -23.171 54.188 22.095 1.00 17.53 117 ALA B C 1
ATOM 2989 O O . ALA B 1 118 ? -24.233 53.532 22.005 1.00 20.53 117 ALA B O 1
ATOM 2991 N N . GLY B 1 119 ? -22.264 54.136 21.140 1.00 18.06 118 GLY B N 1
ATOM 2992 C CA . GLY B 1 119 ? -22.383 53.258 20.025 1.00 17.76 118 GLY B CA 1
ATOM 2993 C C . GLY B 1 119 ? -22.371 51.790 20.362 1.00 21.92 118 GLY B C 1
ATOM 2994 O O . GLY B 1 119 ? -22.936 50.949 19.632 1.00 20.97 118 GLY B O 1
ATOM 2995 N N . GLY B 1 120 ? -21.720 51.498 21.480 1.00 20.29 119 GLY B N 1
ATOM 2996 C CA . GLY B 1 120 ? -21.709 50.160 22.038 1.00 19.98 119 GLY B CA 1
ATOM 2997 C C . GLY B 1 120 ? -23.132 49.806 22.454 1.00 18.60 119 GLY B C 1
ATOM 2998 O O . GLY B 1 120 ? -23.531 48.647 22.331 1.00 22.84 119 GLY B O 1
ATOM 2999 N N . HIS B 1 121 ? -23.898 50.795 22.915 1.00 19.29 120 HIS B N 1
ATOM 3000 C CA . HIS B 1 121 ? -25.299 50.509 23.289 1.00 20.19 120 HIS B CA 1
ATOM 3001 C C . HIS B 1 121 ? -26.081 50.152 22.050 1.00 19.96 120 HIS B C 1
ATOM 3002 O O . HIS B 1 121 ? -26.803 49.172 22.011 1.00 18.95 120 HIS B O 1
ATOM 3009 N N . VAL B 1 122 ? -25.909 50.930 21.008 1.00 21.18 121 VAL B N 1
ATOM 3010 C CA . VAL B 1 122 ? -26.610 50.648 19.745 1.00 19.00 121 VAL B CA 1
ATOM 3011 C C . VAL B 1 122 ? -26.312 49.228 19.216 1.00 20.39 121 VAL B C 1
ATOM 3012 O O . VAL B 1 122 ? -27.242 48.450 18.894 1.00 21.34 121 VAL B O 1
ATOM 3016 N N . VAL B 1 123 ? -25.014 48.905 19.107 1.00 22.25 122 VAL B N 1
ATOM 3017 C CA . VAL B 1 123 ? -24.556 47.575 18.650 1.00 19.59 122 VAL B CA 1
ATOM 3018 C C . VAL B 1 123 ? -25.053 46.414 19.534 1.00 19.96 122 VAL B C 1
ATOM 3019 O O . VAL B 1 123 ? -25.528 45.370 19.054 1.00 19.32 122 VAL B O 1
ATOM 3023 N N . ALA B 1 124 ? -24.903 46.570 20.845 1.00 18.00 123 ALA B N 1
ATOM 3024 C CA . ALA B 1 124 ? -25.282 45.517 21.786 1.00 21.98 123 ALA B CA 1
ATOM 3025 C C . ALA B 1 124 ? -26.778 45.305 21.719 1.00 23.27 123 ALA B C 1
ATOM 3026 O O .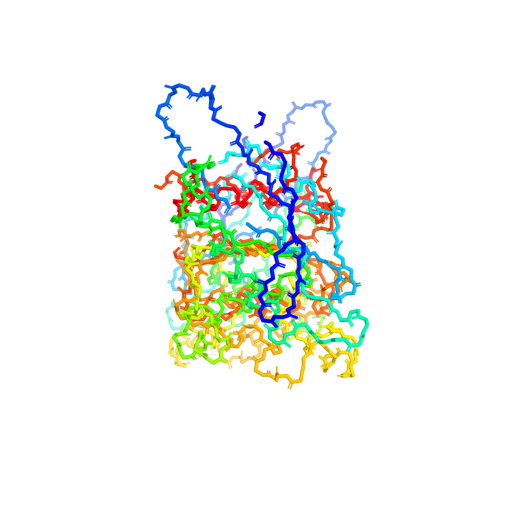 ALA B 1 124 ? -27.298 44.178 21.685 1.00 23.00 123 ALA B O 1
ATOM 3028 N N . THR B 1 125 ? -27.507 46.399 21.612 1.00 20.68 124 THR B N 1
ATOM 3029 C CA . THR B 1 125 ? -28.970 46.288 21.515 1.00 20.38 124 THR B CA 1
ATOM 3030 C C . THR B 1 125 ? -29.349 45.609 20.175 1.00 18.60 124 THR B C 1
ATOM 3031 O O . THR B 1 125 ? -30.250 44.752 20.128 1.00 21.48 124 THR B O 1
ATOM 3035 N N . TYR B 1 126 ? -28.683 46.018 19.094 1.00 20.15 125 TYR B N 1
ATOM 3036 C CA . TYR B 1 126 ? -28.886 45.425 17.770 1.00 19.55 125 TYR B CA 1
ATOM 3037 C C . TYR B 1 126 ? -28.649 43.922 17.805 1.00 21.83 125 TYR B C 1
ATOM 3038 O O . TYR B 1 126 ? -29.408 43.090 17.206 1.00 18.15 125 TYR B O 1
ATOM 3047 N N . ASN B 1 127 ? -27.597 43.554 18.512 1.00 21.08 126 ASN B N 1
ATOM 3048 C CA . ASN B 1 127 ? -27.184 42.159 18.559 1.00 21.42 126 ASN B CA 1
ATOM 3049 C C . ASN B 1 127 ? -28.313 41.301 19.149 1.00 21.61 126 ASN B C 1
ATOM 3050 O O . ASN B 1 127 ? -28.524 40.129 18.764 1.00 23.45 126 ASN B O 1
ATOM 3055 N N . GLY B 1 128 ? -29.058 41.897 20.063 1.00 21.29 127 GLY B N 1
ATOM 3056 C CA . GLY B 1 128 ? -30.208 41.242 20.697 1.00 22.97 127 GLY B CA 1
ATOM 3057 C C . GLY B 1 128 ? -31.487 41.235 19.891 1.00 26.33 127 GLY B C 1
ATOM 3058 O O . GLY B 1 128 ? -32.083 40.215 19.632 1.00 30.13 127 GLY B O 1
ATOM 3059 N N . VAL B 1 129 ? -31.904 42.416 19.500 1.00 21.76 128 VAL B N 1
ATOM 3060 C CA . VAL B 1 129 ? -33.086 42.626 18.673 1.00 21.86 128 VAL B CA 1
ATOM 3061 C C . VAL B 1 129 ? -33.054 41.973 17.281 1.00 23.08 128 VAL B C 1
ATOM 3062 O O . VAL B 1 129 ? -34.034 41.361 16.863 1.00 24.36 128 VAL B O 1
ATOM 3066 N N . ALA B 1 130 ? -31.937 42.136 16.576 1.00 25.39 129 ALA B N 1
ATOM 3067 C CA . ALA B 1 130 ? -31.808 41.728 15.167 1.00 21.73 129 ALA B CA 1
ATOM 3068 C C . ALA B 1 130 ? -31.733 40.204 15.021 1.00 24.48 129 ALA B C 1
ATOM 3069 O O . ALA B 1 130 ? -31.794 39.723 13.901 1.00 27.22 129 ALA B O 1
ATOM 3071 N N . THR B 1 131 ? -31.594 39.489 16.149 1.00 22.41 130 THR B N 1
ATOM 3072 C CA . THR B 1 131 ? -31.360 38.045 16.160 1.00 25.23 130 THR B CA 1
ATOM 3073 C C . THR B 1 131 ? -32.552 37.320 16.784 1.00 27.43 130 THR B C 1
ATOM 3074 O O . THR B 1 131 ? -32.541 36.088 16.974 1.00 30.76 130 THR B O 1
ATOM 3078 N N . GLN B 1 132 ? -33.602 38.079 17.088 1.00 31.67 131 GLN B N 1
ATOM 3079 C CA . GLN B 1 132 ? -34.904 37.516 17.556 1.00 31.53 131 GLN B CA 1
ATOM 3080 C C . GLN B 1 132 ? -36.060 37.905 16.627 1.00 32.76 131 GLN B C 1
ATOM 3081 O O . GLN B 1 132 ? -36.395 39.081 16.497 1.00 29.36 131 GLN B O 1
ATOM 3087 N N . PRO B 1 133 ? -36.688 36.912 15.976 1.00 34.09 132 PRO B N 1
ATOM 3088 C CA . PRO B 1 133 ? -37.683 37.232 14.941 1.00 34.70 132 PRO B CA 1
ATOM 3089 C C . PRO B 1 133 ? -38.774 38.176 15.445 1.00 30.68 132 PRO B C 1
ATOM 3090 O O . PRO B 1 133 ? -39.242 39.046 14.725 1.00 33.31 132 PRO B O 1
ATOM 3094 N N . GLU B 1 134 ? -39.177 37.978 16.682 1.00 31.06 133 GLU B N 1
ATOM 3095 C CA . GLU B 1 134 ? -40.302 38.725 17.218 1.00 28.94 133 GLU B CA 1
ATOM 3096 C C . GLU B 1 134 ? -39.869 40.177 17.339 1.00 29.96 133 GLU B C 1
ATOM 3097 O O . GLU B 1 134 ? -40.633 41.079 16.998 1.00 26.74 133 GLU B O 1
ATOM 3099 N N . LEU B 1 135 ? -38.640 40.395 17.825 1.00 28.51 134 LEU B N 1
ATOM 3100 C CA . LEU B 1 135 ? -38.115 41.759 18.005 1.00 26.20 134 LEU B CA 1
ATOM 3101 C C . LEU B 1 135 ? -37.791 42.450 16.665 1.00 25.54 134 LEU B C 1
ATOM 3102 O O . LEU B 1 135 ? -37.985 43.676 16.528 1.00 24.56 134 LEU B O 1
ATOM 3107 N N A ARG B 1 136 ? -37.309 41.700 15.672 0.50 26.34 135 ARG B N 1
ATOM 3108 N N B ARG B 1 136 ? -37.309 41.672 15.691 0.50 26.81 135 ARG B N 1
ATOM 3109 C CA A ARG B 1 136 ? -37.139 42.281 14.334 0.50 26.43 135 ARG B CA 1
ATOM 3110 C CA B ARG B 1 136 ? -37.128 42.170 14.321 0.50 27.32 135 ARG B CA 1
ATOM 3111 C C A ARG B 1 136 ? -38.433 42.861 13.815 0.50 29.05 135 ARG B C 1
ATOM 3112 C C B ARG B 1 136 ? -38.401 42.791 13.777 0.50 29.67 135 ARG B C 1
ATOM 3113 O O A ARG B 1 136 ? -38.460 43.921 13.160 0.50 27.90 135 ARG B O 1
ATOM 3114 O O B ARG B 1 136 ? -38.374 43.808 13.064 0.50 30.07 135 ARG B O 1
ATOM 3129 N N . THR B 1 137 ? -39.530 42.177 14.130 1.00 28.32 136 THR B N 1
ATOM 3130 C CA . THR B 1 137 ? -40.807 42.575 13.578 1.00 29.16 136 THR B CA 1
ATOM 3131 C C . THR B 1 137 ? -41.192 43.844 14.278 1.00 28.50 136 THR B C 1
ATOM 3132 O O . THR B 1 137 ? -41.486 44.862 13.656 1.00 29.07 136 THR B O 1
ATOM 3136 N N . ARG B 1 138 ? -41.093 43.790 15.592 1.00 24.26 137 ARG B N 1
ATOM 3137 C CA . ARG B 1 138 ? -41.522 44.897 16.419 1.00 25.82 137 ARG B CA 1
ATOM 3138 C C . ARG B 1 138 ? -40.810 46.190 16.076 1.00 25.82 137 ARG B C 1
ATOM 3139 O O . ARG B 1 138 ? -41.378 47.264 16.211 1.00 27.11 137 ARG B O 1
ATOM 3147 N N . TYR B 1 139 ? -39.545 46.083 15.656 1.00 26.77 138 TYR B N 1
ATOM 3148 C CA . TYR B 1 139 ? -38.690 47.277 15.432 1.00 27.31 138 TYR B CA 1
ATOM 3149 C C . TYR B 1 139 ? -38.435 47.463 13.939 1.00 29.61 138 TYR B C 1
ATOM 3150 O O . TYR B 1 139 ? -37.568 48.242 13.499 1.00 30.57 138 TYR B O 1
ATOM 3159 N N . HIS B 1 140 ? -39.229 46.725 13.170 1.00 29.20 139 HIS B N 1
ATOM 3160 C CA . HIS B 1 140 ? -39.306 46.905 11.740 1.00 32.66 139 HIS B CA 1
ATOM 3161 C C . HIS B 1 140 ? -37.994 46.633 11.041 1.00 32.82 139 HIS B C 1
ATOM 3162 O O . HIS B 1 140 ? -37.671 47.364 10.116 1.00 37.54 139 HIS B O 1
ATOM 3169 N N . LEU B 1 141 ? -37.253 45.608 11.478 1.00 31.59 140 LEU B N 1
ATOM 3170 C CA . LEU B 1 141 ? -35.908 45.302 10.966 1.00 32.10 140 LEU B CA 1
ATOM 3171 C C . LEU B 1 141 ? -35.981 44.249 9.872 1.00 35.15 140 LEU B C 1
ATOM 3172 O O . LEU B 1 141 ? -34.976 43.879 9.237 1.00 33.65 140 LEU B O 1
ATOM 3177 N N A ASP B 1 142 ? -37.176 43.725 9.673 0.50 36.08 141 ASP B N 1
ATOM 3178 N N B ASP B 1 142 ? -37.209 43.829 9.638 0.50 36.16 141 ASP B N 1
ATOM 3179 C CA A ASP B 1 142 ? -37.373 42.662 8.695 0.50 35.13 141 ASP B CA 1
ATOM 3180 C CA B ASP B 1 142 ? -37.523 42.749 8.720 0.50 35.09 141 ASP B CA 1
ATOM 3181 C C A ASP B 1 142 ? -37.637 43.262 7.311 0.50 34.04 141 ASP B C 1
ATOM 3182 C C B ASP B 1 142 ? -37.592 43.268 7.313 0.50 34.05 141 ASP B C 1
ATOM 3183 O O A ASP B 1 142 ? -37.916 42.554 6.352 0.50 33.57 141 ASP B O 1
ATOM 3184 O O B ASP B 1 142 ? -37.697 42.518 6.350 0.50 33.65 141 ASP B O 1
ATOM 3193 N N . HIS B 1 143 ? -37.523 44.580 7.221 1.00 32.80 142 HIS B N 1
ATOM 3194 C CA . HIS B 1 143 ? -37.591 45.269 5.958 1.00 32.08 142 HIS B CA 1
ATOM 3195 C C . HIS B 1 143 ? -36.194 45.341 5.303 1.00 31.94 142 HIS B C 1
ATOM 3196 O O . HIS B 1 143 ? -36.038 45.703 4.140 1.00 30.33 142 HIS B O 1
ATOM 3203 N N . TYR B 1 144 ? -35.170 44.958 6.054 1.00 22.69 143 TYR B N 1
ATOM 3204 C CA . TYR B 1 144 ? -33.806 45.138 5.576 1.00 20.69 143 TYR B CA 1
ATOM 3205 C C . TYR B 1 144 ? -33.120 43.811 5.335 1.00 23.64 143 TYR B C 1
ATOM 3206 O O . TYR B 1 144 ? -33.321 42.869 6.048 1.00 20.71 143 TYR B O 1
ATOM 3215 N N . GLN B 1 145 ? -32.261 43.808 4.326 1.00 20.15 144 GLN B N 1
ATOM 3216 C CA . GLN B 1 145 ? -31.356 42.698 4.012 1.00 19.00 144 GLN B CA 1
ATOM 3217 C C . GLN B 1 145 ? -30.065 42.750 4.778 1.00 21.77 144 GLN B C 1
ATOM 3218 O O . GLN B 1 145 ? -29.562 43.825 5.141 1.00 21.64 144 GLN B O 1
ATOM 3224 N N . GLY B 1 146 ? -29.499 41.570 4.988 1.00 20.78 145 GLY B N 1
ATOM 3225 C CA . GLY B 1 146 ? -28.142 41.394 5.452 1.00 18.92 145 GLY B CA 1
ATOM 3226 C C . GLY B 1 146 ? -28.169 41.154 6.932 1.00 22.19 145 GLY B C 1
ATOM 3227 O O . GLY B 1 146 ? -29.127 41.543 7.624 1.00 20.22 145 GLY B O 1
ATOM 3228 N N . GLN B 1 147 ? -27.152 40.470 7.421 1.00 23.14 146 GLN B N 1
ATOM 3229 C CA . GLN B 1 147 ? -26.993 40.267 8.862 1.00 22.31 146 GLN B CA 1
ATOM 3230 C C . GLN B 1 147 ? -25.530 40.210 9.258 1.00 21.90 146 GLN B C 1
ATOM 3231 O O . GLN B 1 147 ? -24.680 39.831 8.519 1.00 24.45 146 GLN B O 1
ATOM 3237 N N . HIS B 1 148 ? -25.281 40.651 10.468 1.00 23.43 147 HIS B N 1
ATOM 3238 C CA . HIS B 1 148 ? -23.951 40.611 11.032 1.00 19.64 147 HIS B CA 1
ATOM 3239 C C . HIS B 1 148 ? -23.643 39.235 11.564 1.00 18.68 147 HIS B C 1
ATOM 3240 O O . HIS B 1 148 ? -24.529 38.417 11.853 1.00 19.42 147 HIS B O 1
ATOM 3247 N N . ALA B 1 149 ? -22.353 38.971 11.609 1.00 20.62 148 ALA B N 1
ATOM 3248 C CA . ALA B 1 149 ? -21.809 37.680 12.027 1.00 18.39 148 ALA B CA 1
ATOM 3249 C C . ALA B 1 149 ? -21.266 37.730 13.456 1.00 20.50 148 ALA B C 1
ATOM 3250 O O . ALA B 1 149 ? -21.095 36.700 14.104 1.00 20.94 148 ALA B O 1
ATOM 3252 N N . ALA B 1 150 ? -20.924 38.935 13.886 1.00 19.12 149 ALA B N 1
ATOM 3253 C CA . ALA B 1 150 ? -20.256 39.165 15.207 1.00 19.24 149 ALA B CA 1
ATOM 3254 C C . ALA B 1 150 ? -20.226 40.631 15.546 1.00 20.85 149 ALA B C 1
ATOM 3255 O O . ALA B 1 150 ? -20.455 41.491 14.698 1.00 20.44 149 ALA B O 1
ATOM 3257 N N . ILE B 1 151 ? -19.870 40.908 16.791 1.00 19.82 150 ILE B N 1
ATOM 3258 C CA . ILE B 1 151 ? -19.778 42.293 17.265 1.00 17.50 150 ILE B CA 1
ATOM 3259 C C . ILE B 1 151 ? -18.500 42.442 18.074 1.00 19.34 150 ILE B C 1
ATOM 3260 O O . ILE B 1 151 ? -17.950 41.465 18.597 1.00 20.49 150 ILE B O 1
ATOM 3265 N N . ILE B 1 152 ? -18.050 43.677 18.121 1.00 19.04 151 ILE B N 1
ATOM 3266 C CA . ILE B 1 152 ? -16.924 44.111 18.964 1.00 19.54 151 ILE B CA 1
ATOM 3267 C C . ILE B 1 152 ? -17.456 45.282 19.761 1.00 19.10 151 ILE B C 1
ATOM 3268 O O . ILE B 1 152 ? -18.119 46.156 19.193 1.00 21.05 151 ILE B O 1
ATOM 3273 N N . LEU B 1 153 ? -17.215 45.247 21.073 1.00 18.64 152 LEU B N 1
ATOM 3274 C CA . LEU B 1 153 ? -17.631 46.328 21.962 1.00 19.06 152 LEU B CA 1
ATOM 3275 C C . LEU B 1 153 ? -16.473 46.854 22.754 1.00 17.75 152 LEU B C 1
ATOM 3276 O O . LEU B 1 153 ? -15.791 46.098 23.444 1.00 19.38 152 LEU B O 1
ATOM 3281 N N . GLY B 1 154 ? -16.220 48.157 22.631 1.00 19.03 153 GLY B N 1
ATOM 3282 C CA . GLY B 1 154 ? -15.207 48.829 23.485 1.00 18.51 153 GLY B CA 1
ATOM 3283 C C . GLY B 1 154 ? -15.864 49.814 24.424 1.00 19.46 153 GLY B C 1
ATOM 3284 O O . GLY B 1 154 ? -16.668 50.667 23.995 1.00 19.59 153 GLY B O 1
ATOM 3285 N N . TYR B 1 155 ? -15.537 49.681 25.697 1.00 19.75 154 TYR B N 1
ATOM 3286 C CA . TYR B 1 155 ? -16.149 50.476 26.741 1.00 20.12 154 TYR B CA 1
ATOM 3287 C C . TYR B 1 155 ? -17.633 50.785 26.421 1.00 20.74 154 TYR B C 1
ATOM 3288 O O . TYR B 1 155 ? -18.035 51.943 26.467 1.00 21.83 154 TYR B O 1
ATOM 3297 N N . PRO B 1 156 ? -18.461 49.750 26.216 1.00 20.37 155 PRO B N 1
ATOM 3298 C CA . PRO B 1 156 ? -19.804 50.055 25.762 1.00 20.48 155 PRO B CA 1
ATOM 3299 C C . PRO B 1 156 ? -20.720 50.502 26.865 1.00 21.06 155 PRO B C 1
ATOM 3300 O O . PRO B 1 156 ? -20.620 50.009 27.975 1.00 19.55 155 PRO B O 1
ATOM 3304 N N . VAL B 1 157 ? -21.589 51.444 26.545 1.00 20.83 156 VAL B N 1
ATOM 3305 C CA . VAL B 1 157 ? -22.796 51.645 27.352 1.00 18.94 156 VAL B CA 1
ATOM 3306 C C . VAL B 1 157 ? -23.719 50.476 27.073 1.00 19.84 156 VAL B C 1
ATOM 3307 O O . VAL B 1 157 ? -23.974 50.131 25.902 1.00 20.23 156 VAL B O 1
ATOM 3311 N N . ILE B 1 158 ? -24.253 49.854 28.125 1.00 20.81 157 ILE B N 1
ATOM 3312 C CA . ILE B 1 158 ? -25.033 48.645 27.971 1.00 19.46 157 ILE B CA 1
ATOM 3313 C C . ILE B 1 158 ? -26.384 48.786 28.648 1.00 19.07 157 ILE B C 1
ATOM 3314 O O . ILE B 1 158 ? -27.418 48.320 28.126 1.00 21.64 157 ILE B O 1
ATOM 3319 N N . ASP B 1 159 ? -26.368 49.374 29.834 1.00 18.10 158 ASP B N 1
ATOM 3320 C CA . ASP B 1 159 ? -27.604 49.506 30.657 1.00 17.11 158 ASP B CA 1
ATOM 3321 C C . ASP B 1 159 ? -27.781 50.945 31.093 1.00 19.15 158 ASP B C 1
ATOM 3322 O O . ASP B 1 159 ? -26.951 51.507 31.846 1.00 22.23 158 ASP B O 1
ATOM 3327 N N . LEU B 1 160 ? -28.834 51.571 30.554 1.00 18.79 159 LEU B N 1
ATOM 3328 C CA . LEU B 1 160 ? -29.085 52.997 30.736 1.00 21.49 159 LEU B CA 1
ATOM 3329 C C . LEU B 1 160 ? -29.540 53.345 32.140 1.00 24.51 159 LEU B C 1
ATOM 3330 O O . LEU B 1 160 ? -29.783 54.512 32.434 1.00 20.74 159 LEU B O 1
ATOM 3335 N N . THR B 1 161 ? -29.618 52.324 32.999 1.00 22.95 160 THR B N 1
ATOM 3336 C CA . THR B 1 161 ? -29.902 52.519 34.410 1.00 26.73 160 THR B CA 1
ATOM 3337 C C . THR B 1 161 ? -28.660 52.342 35.276 1.00 24.67 160 THR B C 1
ATOM 3338 O O . THR B 1 161 ? -28.716 52.530 36.475 1.00 30.29 160 THR B O 1
ATOM 3342 N N . ALA B 1 162 ? -27.533 52.012 34.665 1.00 23.86 161 ALA B N 1
ATOM 3343 C CA . ALA B 1 162 ? -26.328 51.601 35.405 1.00 24.52 161 ALA B CA 1
ATOM 3344 C C . ALA B 1 162 ? -25.310 52.737 35.700 1.00 27.34 161 ALA B C 1
ATOM 3345 O O . ALA B 1 162 ? -24.150 52.482 36.059 1.00 32.18 161 ALA B O 1
ATOM 3347 N N . GLY B 1 163 ? -25.723 53.990 35.551 1.00 27.12 162 GLY B N 1
ATOM 3348 C CA . GLY B 1 163 ? -24.845 55.108 35.892 1.00 27.48 162 GLY B CA 1
ATOM 3349 C C . GLY B 1 163 ? -24.655 56.138 34.802 1.00 27.57 162 GLY B C 1
ATOM 3350 O O . GLY B 1 163 ? -24.369 57.309 35.087 1.00 28.99 162 GLY B O 1
ATOM 3351 N N . PHE B 1 164 ? -24.724 55.695 33.553 1.00 27.42 163 PHE B N 1
ATOM 3352 C CA . PHE B 1 164 ? -24.780 56.613 32.428 1.00 27.17 163 PHE B CA 1
ATOM 3353 C C . PHE B 1 164 ? -26.006 56.312 31.620 1.00 26.73 163 PHE B C 1
ATOM 3354 O O . PHE B 1 164 ? -26.146 55.168 31.160 1.00 29.25 163 PHE B O 1
ATOM 3362 N N . PRO B 1 165 ? -26.873 57.336 31.398 1.00 27.70 164 PRO B N 1
ATOM 3363 C CA . PRO B 1 165 ? -26.666 58.729 31.828 1.00 25.43 164 PRO B CA 1
ATOM 3364 C C . PRO B 1 165 ? -26.955 58.903 33.311 1.00 28.00 164 PRO B C 1
ATOM 3365 O O . PRO B 1 165 ? -27.380 57.954 33.961 1.00 28.54 164 PRO B O 1
ATOM 3369 N N . THR B 1 166 ? -26.763 60.119 33.822 1.00 28.41 165 THR B N 1
ATOM 3370 C CA . THR B 1 166 ? -26.772 60.346 35.279 1.00 28.43 165 THR B CA 1
ATOM 3371 C C . THR B 1 166 ? -28.150 60.588 35.838 1.00 27.96 165 THR B C 1
ATOM 3372 O O . THR B 1 166 ? -28.323 60.612 37.053 1.00 27.91 165 THR B O 1
ATOM 3376 N N . THR B 1 167 ? -29.120 60.826 34.957 1.00 28.42 166 THR B N 1
ATOM 3377 C CA . THR B 1 167 ? -30.485 61.145 35.377 1.00 27.37 166 THR B CA 1
ATOM 3378 C C . THR B 1 167 ? -31.544 60.407 34.599 1.00 28.42 166 THR B C 1
ATOM 3379 O O . THR B 1 167 ? -31.337 60.087 33.455 1.00 25.06 166 THR B O 1
ATOM 3383 N N . SER B 1 168 ? -32.715 60.219 35.206 1.00 28.36 167 SER B N 1
ATOM 3384 C CA . SER B 1 168 ? -33.817 59.537 34.532 1.00 28.24 167 SER B CA 1
ATOM 3385 C C . SER B 1 168 ? -34.385 60.346 33.385 1.00 28.63 167 SER B C 1
ATOM 3386 O O . SER B 1 168 ? -34.918 59.758 32.442 1.00 26.01 167 SER B O 1
ATOM 3389 N N . ALA B 1 169 ? -34.287 61.676 33.443 1.00 27.44 168 ALA B N 1
ATOM 3390 C CA . ALA B 1 169 ? -34.803 62.487 32.315 1.00 26.94 168 ALA B CA 1
ATOM 3391 C C . ALA B 1 169 ? -33.904 62.261 31.110 1.00 25.58 168 ALA B C 1
ATOM 3392 O O . ALA B 1 169 ? -34.369 62.164 29.998 1.00 25.85 168 ALA B O 1
ATOM 3394 N N . ALA B 1 170 ? -32.620 62.121 31.358 1.00 23.75 169 ALA B N 1
ATOM 3395 C CA . ALA B 1 170 ? -31.669 61.840 30.272 1.00 23.82 169 ALA B CA 1
ATOM 3396 C C . ALA B 1 170 ? -31.903 60.466 29.683 1.00 23.54 169 ALA B C 1
ATOM 3397 O O . ALA B 1 170 ? -31.769 60.290 28.486 1.00 22.38 169 ALA B O 1
ATOM 3399 N N . ARG B 1 171 ? -32.189 59.481 30.532 1.00 22.65 170 ARG B N 1
ATOM 3400 C CA . ARG B 1 171 ? -32.432 58.104 30.089 1.00 21.56 170 ARG B CA 1
ATOM 3401 C C . ARG B 1 171 ? -33.644 58.100 29.188 1.00 22.00 170 ARG B C 1
ATOM 3402 O O . ARG B 1 171 ? -33.631 57.529 28.149 1.00 20.84 170 ARG B O 1
ATOM 3410 N N A ASN B 1 172 ? -34.712 58.763 29.632 0.50 20.98 171 ASN B N 1
ATOM 3411 N N B ASN B 1 172 ? -34.714 58.754 29.636 0.50 21.25 171 ASN B N 1
ATOM 3412 C CA A ASN B 1 172 ? -35.952 58.821 28.864 0.50 21.20 171 ASN B CA 1
ATOM 3413 C CA B ASN B 1 172 ? -35.937 58.864 28.848 0.50 21.61 171 ASN B CA 1
ATOM 3414 C C A ASN B 1 172 ? -35.881 59.650 27.557 0.50 20.07 171 ASN B C 1
ATOM 3415 C C B ASN B 1 172 ? -35.741 59.536 27.486 0.50 19.73 171 ASN B C 1
ATOM 3416 O O A ASN B 1 172 ? -36.665 59.441 26.630 0.50 24.35 171 ASN B O 1
ATOM 3417 O O B ASN B 1 172 ? -36.261 59.094 26.454 0.50 20.93 171 ASN B O 1
ATOM 3426 N N . GLN B 1 173 ? -34.928 60.571 27.482 1.00 20.41 172 GLN B N 1
ATOM 3427 C CA . GLN B 1 173 ? -34.635 61.272 26.242 1.00 21.68 172 GLN B CA 1
ATOM 3428 C C . GLN B 1 173 ? -34.058 60.327 25.216 1.00 23.51 172 GLN B C 1
ATOM 3429 O O . GLN B 1 173 ? -34.427 60.368 24.048 1.00 22.11 172 GLN B O 1
ATOM 3435 N N . ILE B 1 174 ? -33.192 59.422 25.666 1.00 21.36 173 ILE B N 1
ATOM 3436 C CA . ILE B 1 174 ? -32.576 58.450 24.747 1.00 21.13 173 ILE B CA 1
ATOM 3437 C C . ILE B 1 174 ? -33.682 57.551 24.237 1.00 22.06 173 ILE B C 1
ATOM 3438 O O . ILE B 1 174 ? -33.788 57.304 23.057 1.00 20.57 173 ILE B O 1
ATOM 3443 N N . THR B 1 175 ? -34.561 57.133 25.156 1.00 23.70 174 THR B N 1
ATOM 3444 C CA . THR B 1 175 ? -35.788 56.400 24.802 1.00 21.57 174 THR B CA 1
ATOM 3445 C C . THR B 1 175 ? -36.663 56.126 26.031 1.00 22.90 174 THR B C 1
ATOM 3446 O O . THR B 1 175 ? -36.173 55.784 27.125 1.00 21.37 174 THR B O 1
ATOM 3450 N N . THR B 1 176 ? -37.953 56.237 25.816 1.00 21.18 175 THR B N 1
ATOM 3451 C CA . THR B 1 176 ? -38.944 55.861 26.839 1.00 20.57 175 THR B CA 1
ATOM 3452 C C . THR B 1 176 ? -39.307 54.405 26.649 1.00 20.16 175 THR B C 1
ATOM 3453 O O . THR B 1 176 ? -40.152 53.858 27.356 1.00 26.01 175 THR B O 1
ATOM 3457 N N . ASP B 1 177 ? -38.703 53.767 25.655 1.00 20.42 176 ASP B N 1
ATOM 3458 C CA . ASP B 1 177 ? -38.949 52.321 25.454 1.00 21.47 176 ASP B CA 1
ATOM 3459 C C . ASP B 1 177 ? -38.043 51.541 26.412 1.00 22.36 176 ASP B C 1
ATOM 3460 O O . ASP B 1 177 ? -36.859 51.298 26.127 1.00 23.34 176 ASP B O 1
ATOM 3465 N N . ALA B 1 178 ? -38.619 51.147 27.547 1.00 23.89 177 ALA B N 1
ATOM 3466 C CA . ALA B 1 178 ? -37.847 50.539 28.626 1.00 23.47 177 ALA B CA 1
ATOM 3467 C C . ALA B 1 178 ? -37.296 49.182 28.210 1.00 24.83 177 ALA B C 1
ATOM 3468 O O . ALA B 1 178 ? -36.322 48.696 28.775 1.00 25.33 177 ALA B O 1
ATOM 3470 N N . ARG B 1 179 ? -37.875 48.580 27.186 1.00 23.86 178 ARG B N 1
ATOM 3471 C CA . ARG B 1 179 ? -37.319 47.324 26.686 1.00 25.10 178 ARG B CA 1
ATOM 3472 C C . ARG B 1 179 ? -35.899 47.487 26.130 1.00 26.83 178 ARG B C 1
ATOM 3473 O O . ARG B 1 179 ? -35.123 46.517 26.066 1.00 23.92 178 ARG B O 1
ATOM 3478 N N . LEU B 1 180 ? -35.529 48.711 25.749 1.00 21.23 179 LEU B N 1
ATOM 3479 C CA . LEU B 1 180 ? -34.233 48.942 25.098 1.00 21.64 179 LEU B CA 1
ATOM 3480 C C . LEU B 1 180 ? -33.268 49.537 26.075 1.00 22.49 179 LEU B C 1
ATOM 3481 O O . LEU B 1 180 ? -32.164 49.907 25.691 1.00 23.09 179 LEU B O 1
ATOM 3486 N N . TRP B 1 181 ? -33.677 49.671 27.345 1.00 21.39 180 TRP B N 1
ATOM 3487 C CA . TRP B 1 181 ? -32.746 50.268 28.328 1.00 20.94 180 TRP B CA 1
ATOM 3488 C C . TRP B 1 181 ? -31.514 49.425 28.601 1.00 20.80 180 TRP B C 1
ATOM 3489 O O . TRP B 1 181 ? -30.392 49.953 28.672 1.00 20.98 180 TRP B O 1
ATOM 3500 N N . ALA B 1 182 ? -31.750 48.137 28.796 1.00 20.01 181 ALA B N 1
ATOM 3501 C CA . ALA B 1 182 ? -30.753 47.173 29.260 1.00 20.98 181 ALA B CA 1
ATOM 3502 C C . ALA B 1 182 ? -30.488 46.123 28.210 1.00 22.31 181 ALA B C 1
ATOM 3503 O O . ALA B 1 182 ? -31.216 45.128 28.085 1.00 21.72 181 ALA B O 1
ATOM 3505 N N . ALA B 1 183 ? -29.427 46.338 27.430 1.00 21.42 182 ALA B N 1
ATOM 3506 C CA . ALA B 1 183 ? -29.105 45.482 26.314 1.00 20.19 182 ALA B CA 1
ATOM 3507 C C . ALA B 1 183 ? -28.802 44.046 26.732 1.00 19.67 182 ALA B C 1
ATOM 3508 O O . ALA B 1 183 ? -29.000 43.123 25.997 1.00 21.75 182 ALA B O 1
ATOM 3510 N N . GLN B 1 184 ? -28.286 43.849 27.929 1.00 20.77 183 GLN B N 1
ATOM 3511 C CA . GLN B 1 184 ? -27.955 42.497 28.355 1.00 18.97 183 GLN B CA 1
ATOM 3512 C C . GLN B 1 184 ? -29.236 41.660 28.513 1.00 20.72 183 GLN B C 1
ATOM 3513 O O . GLN B 1 184 ? -29.220 40.426 28.447 1.00 20.74 183 GLN B O 1
ATOM 3519 N N . ARG B 1 185 ? -30.343 42.345 28.766 1.00 21.02 184 ARG B N 1
ATOM 3520 C CA . ARG B 1 185 ? -31.611 41.665 28.967 1.00 22.90 184 ARG B CA 1
ATOM 3521 C C . ARG B 1 185 ? -32.202 41.133 27.659 1.00 22.78 184 ARG B C 1
ATOM 3522 O O . ARG B 1 185 ? -33.181 40.357 27.670 1.00 25.75 184 ARG B O 1
ATOM 3530 N N . LEU B 1 186 ? -31.604 41.512 26.543 1.00 20.18 185 LEU B N 1
ATOM 3531 C CA . LEU B 1 186 ? -32.069 41.090 25.220 1.00 22.44 185 LEU B CA 1
ATOM 3532 C C . LEU B 1 186 ? -31.187 39.983 24.628 1.00 25.35 185 LEU B C 1
ATOM 3533 O O . LEU B 1 186 ? -31.381 39.546 23.481 1.00 23.37 185 LEU B O 1
ATOM 3538 N N . VAL B 1 187 ? -30.202 39.544 25.414 1.00 25.65 186 VAL B N 1
ATOM 3539 C CA . VAL B 1 187 ? -29.304 38.463 24.999 1.00 22.74 186 VAL B CA 1
ATOM 3540 C C . VAL B 1 187 ? -30.092 37.134 25.004 1.00 24.62 186 VAL B C 1
ATOM 3541 O O . VAL B 1 187 ? -30.887 36.877 25.913 1.00 21.31 186 VAL B O 1
ATOM 3545 N N . THR B 1 188 ? -29.866 36.337 23.966 1.00 22.00 187 THR B N 1
ATOM 3546 C CA . THR B 1 188 ? -30.415 34.971 23.865 1.00 23.56 187 THR B CA 1
ATOM 3547 C C . THR B 1 188 ? -29.338 34.113 23.160 1.00 24.13 187 THR B C 1
ATOM 3548 O O . THR B 1 188 ? -28.315 34.618 22.739 1.00 23.88 187 THR B O 1
ATOM 3552 N N . PRO B 1 189 ? -29.536 32.804 23.113 1.00 24.43 188 PRO B N 1
ATOM 3553 C CA . PRO B 1 189 ? -28.532 31.999 22.437 1.00 24.72 188 PRO B CA 1
ATOM 3554 C C . PRO B 1 189 ? -28.373 32.362 20.966 1.00 25.46 188 PRO B C 1
ATOM 3555 O O . PRO B 1 189 ? -27.409 31.924 20.330 1.00 26.46 188 PRO B O 1
ATOM 3559 N N . ALA B 1 190 ? -29.298 33.150 20.436 1.00 25.51 189 ALA B N 1
ATOM 3560 C CA . ALA B 1 190 ? -29.259 33.596 19.027 1.00 25.55 189 ALA B CA 1
ATOM 3561 C C . ALA B 1 190 ? -28.345 34.813 18.798 1.00 26.03 189 ALA B C 1
ATOM 3562 O O . ALA B 1 190 ? -28.057 35.180 17.657 1.00 25.03 189 ALA B O 1
ATOM 3564 N N . SER B 1 191 ? -27.952 35.480 19.881 1.00 22.09 190 SER B N 1
ATOM 3565 C CA . SER B 1 191 ? -27.100 36.668 19.787 1.00 19.75 190 SER B CA 1
ATOM 3566 C C . SER B 1 191 ? -25.798 36.247 19.087 1.00 21.99 190 SER B C 1
ATOM 3567 O O . SER B 1 191 ? -25.309 35.142 19.329 1.00 22.54 190 SER B O 1
ATOM 3570 N N . LYS B 1 192 ? -25.226 37.098 18.235 1.00 19.66 191 LYS B N 1
ATOM 3571 C CA . LYS B 1 192 ? -23.965 36.719 17.545 1.00 18.84 191 LYS B CA 1
ATOM 3572 C C . LYS B 1 192 ? -22.806 36.890 18.527 1.00 18.84 191 LYS B C 1
ATOM 3573 O O . LYS B 1 192 ? -22.896 37.631 19.506 1.00 20.07 191 LYS B O 1
ATOM 3579 N N . PRO B 1 193 ? -21.693 36.196 18.279 1.00 20.17 192 PRO B N 1
ATOM 3580 C CA . PRO B 1 193 ? -20.530 36.280 19.148 1.00 19.12 192 PRO B CA 1
ATOM 3581 C C . PRO B 1 193 ? -20.003 37.720 19.333 1.00 18.62 192 PRO B C 1
ATOM 3582 O O . PRO B 1 193 ? -20.055 38.566 18.434 1.00 18.84 192 PRO B O 1
ATOM 3586 N N . ALA B 1 194 ? -19.407 37.928 20.497 1.00 17.59 193 ALA B N 1
ATOM 3587 C CA . ALA B 1 194 ? -18.901 39.231 20.829 1.00 18.84 193 ALA B CA 1
ATOM 3588 C C . ALA B 1 194 ? -17.502 39.208 21.460 1.00 19.90 193 ALA B C 1
ATOM 3589 O O . ALA B 1 194 ? -17.168 38.368 22.261 1.00 21.27 193 ALA B O 1
ATOM 3591 N N . PHE B 1 195 ? -16.721 40.174 21.049 1.00 20.35 194 PHE B N 1
ATOM 3592 C CA . PHE B 1 195 ? -15.483 40.550 21.718 1.00 17.61 194 PHE B CA 1
ATOM 3593 C C . PHE B 1 195 ? -15.746 41.847 22.416 1.00 17.60 194 PHE B C 1
ATOM 3594 O O . PHE B 1 195 ? -16.059 42.878 21.809 1.00 17.96 194 PHE B O 1
ATOM 3602 N N . VAL B 1 196 ? -15.574 41.823 23.723 1.00 20.06 195 VAL B N 1
ATOM 3603 C CA . VAL B 1 196 ? -15.825 42.981 24.572 1.00 17.53 195 VAL B CA 1
ATOM 3604 C C . VAL B 1 196 ? -14.522 43.350 25.303 1.00 18.88 195 VAL B C 1
ATOM 3605 O O . VAL B 1 196 ? -13.803 42.491 25.823 1.00 19.98 195 VAL B O 1
ATOM 3609 N N . TRP B 1 197 ? -14.221 44.624 25.332 1.00 20.15 196 TRP B N 1
ATOM 3610 C CA . TRP B 1 197 ? -13.073 45.146 26.128 1.00 17.72 196 TRP B CA 1
ATOM 3611 C C . TRP B 1 197 ? -13.426 46.446 26.790 1.00 17.65 196 TRP B C 1
ATOM 3612 O O . TRP B 1 197 ? -14.294 47.210 26.328 1.00 19.03 196 TRP B O 1
ATOM 3623 N N . GLN B 1 198 ? -12.773 46.688 27.914 1.00 19.11 197 GLN B N 1
ATOM 3624 C CA . GLN B 1 198 ? -12.905 47.965 28.598 1.00 19.00 197 GLN B CA 1
ATOM 3625 C C . GLN B 1 198 ? -11.726 48.146 29.498 1.00 19.14 197 GLN B C 1
ATOM 3626 O O . GLN B 1 198 ? -10.981 47.225 29.733 1.00 20.32 197 GLN B O 1
ATOM 3632 N N . THR B 1 199 ? -11.554 49.336 30.045 1.00 22.48 198 THR B N 1
ATOM 3633 C CA . THR B 1 199 ? -10.543 49.476 31.113 1.00 22.55 198 THR B CA 1
ATOM 3634 C C . THR B 1 199 ? -11.163 49.486 32.474 1.00 24.61 198 THR B C 1
ATOM 3635 O O . THR B 1 199 ? -12.270 49.956 32.661 1.00 23.68 198 THR B O 1
ATOM 3639 N N . ALA B 1 200 ? -10.427 48.921 33.429 1.00 27.76 199 ALA B N 1
ATOM 3640 C CA . ALA B 1 200 ? -10.970 48.693 34.769 1.00 30.55 199 ALA B CA 1
ATOM 3641 C C . ALA B 1 200 ? -11.251 50.026 35.461 1.00 32.56 199 ALA B C 1
ATOM 3642 O O . ALA B 1 200 ? -12.152 50.126 36.310 1.00 32.78 199 ALA B O 1
ATOM 3644 N N . THR B 1 201 ? -10.469 51.019 35.054 1.00 32.44 200 THR B N 1
ATOM 3645 C CA . THR B 1 201 ? -10.381 52.329 35.707 1.00 35.21 200 THR B CA 1
ATOM 3646 C C . THR B 1 201 ? -11.230 53.401 35.003 1.00 33.02 200 THR B C 1
ATOM 3647 O O . THR B 1 201 ? -11.156 54.577 35.349 1.00 33.50 200 THR B O 1
ATOM 3651 N N . ASP B 1 202 ? -11.987 52.978 33.998 1.00 28.36 201 ASP B N 1
ATOM 3652 C CA . ASP B 1 202 ? -12.885 53.861 33.216 1.00 31.01 201 ASP B CA 1
ATOM 3653 C C . ASP B 1 202 ? -13.789 54.757 34.080 1.00 33.08 201 ASP B C 1
ATOM 3654 O O . ASP B 1 202 ? -14.619 54.298 34.850 1.00 30.91 201 ASP B O 1
ATOM 3659 N N . GLU B 1 203 ? -13.635 56.058 33.909 1.00 34.83 202 GLU B N 1
ATOM 3660 C CA . GLU B 1 203 ? -14.362 56.996 34.744 1.00 37.25 202 GLU B CA 1
ATOM 3661 C C . GLU B 1 203 ? -15.464 57.687 33.933 1.00 38.21 202 GLU B C 1
ATOM 3662 O O . GLU B 1 203 ? -16.163 58.567 34.445 1.00 40.53 202 GLU B O 1
ATOM 3664 N N . SER B 1 204 ? -15.604 57.271 32.677 1.00 34.14 203 SER B N 1
ATOM 3665 C CA . SER B 1 204 ? -16.591 57.844 31.735 1.00 31.38 203 SER B CA 1
ATOM 3666 C C . SER B 1 204 ? -17.786 56.916 31.556 1.00 30.42 203 SER B C 1
ATOM 3667 O O . SER B 1 204 ? -18.924 57.317 31.636 1.00 33.20 203 SER B O 1
ATOM 3670 N N . VAL B 1 205 ? -17.472 55.666 31.268 1.00 25.98 204 VAL B N 1
ATOM 3671 C CA . VAL B 1 205 ? -18.460 54.589 31.135 1.00 22.52 204 VAL B CA 1
ATOM 3672 C C . VAL B 1 205 ? -18.223 53.602 32.269 1.00 22.72 204 VAL B C 1
ATOM 3673 O O . VAL B 1 205 ? -17.174 52.941 32.344 1.00 22.36 204 VAL B O 1
ATOM 3677 N N . PRO B 1 206 ? -19.182 53.499 33.173 1.00 24.50 205 PRO B N 1
ATOM 3678 C CA . PRO B 1 206 ? -19.025 52.558 34.305 1.00 25.25 205 PRO B CA 1
ATOM 3679 C C . PRO B 1 206 ? -18.777 51.124 33.830 1.00 24.82 205 PRO B C 1
ATOM 3680 O O . PRO B 1 206 ? -19.532 50.628 32.975 1.00 22.07 205 PRO B O 1
ATOM 3684 N N . PRO B 1 207 ? -17.742 50.446 34.365 1.00 23.65 206 PRO B N 1
ATOM 3685 C CA . PRO B 1 207 ? -17.402 49.115 33.883 1.00 23.84 206 PRO B CA 1
ATOM 3686 C C . PRO B 1 207 ? -18.472 48.063 34.133 1.00 21.33 206 PRO B C 1
ATOM 3687 O O . PRO B 1 207 ? -18.486 47.029 33.462 1.00 19.07 206 PRO B O 1
ATOM 3691 N N . ILE B 1 208 ? -19.402 48.355 35.048 1.00 18.22 207 ILE B N 1
ATOM 3692 C CA . ILE B 1 208 ? -20.478 47.425 35.300 1.00 18.02 207 ILE B CA 1
ATOM 3693 C C . ILE B 1 208 ? -21.263 47.141 34.022 1.00 20.21 207 ILE B C 1
ATOM 3694 O O . ILE B 1 208 ? -21.948 46.116 33.890 1.00 20.30 207 ILE B O 1
ATOM 3699 N N . ASN B 1 209 ? -21.209 48.057 33.077 1.00 20.21 208 ASN B N 1
ATOM 3700 C CA . ASN B 1 209 ? -21.913 47.884 31.819 1.00 19.09 208 ASN B CA 1
ATOM 3701 C C . ASN B 1 209 ? -21.391 46.651 31.078 1.00 18.63 208 ASN B C 1
ATOM 3702 O O . ASN B 1 209 ? -22.140 45.805 30.613 1.00 18.77 208 ASN B O 1
ATOM 3707 N N . SER B 1 210 ? -20.080 46.581 30.886 1.00 20.49 209 SER B N 1
ATOM 3708 C CA . SER B 1 210 ? -19.556 45.444 30.127 1.00 18.76 209 SER B CA 1
ATOM 3709 C C . SER B 1 210 ? -19.752 44.138 30.913 1.00 21.01 209 SER B C 1
ATOM 3710 O O . SER B 1 210 ? -19.980 43.088 30.321 1.00 19.14 209 SER B O 1
ATOM 3713 N N . LEU B 1 211 ? -19.608 44.201 32.231 1.00 19.47 210 LEU B N 1
ATOM 3714 C CA . LEU B 1 211 ? -19.778 43.013 33.084 1.00 20.12 210 LEU B CA 1
ATOM 3715 C C . LEU B 1 211 ? -21.195 42.476 32.891 1.00 20.95 210 LEU B C 1
ATOM 3716 O O . LEU B 1 211 ? -21.428 41.292 32.830 1.00 19.81 210 LEU B O 1
ATOM 3721 N N . LYS B 1 212 ? -22.145 43.381 32.802 1.00 19.10 211 LYS B N 1
ATOM 3722 C CA . LYS B 1 212 ? -23.563 42.996 32.634 1.00 16.90 211 LYS B CA 1
ATOM 3723 C C . LYS B 1 212 ? -23.785 42.288 31.275 1.00 17.46 211 LYS B C 1
ATOM 3724 O O . LYS B 1 212 ? -24.422 41.228 31.217 1.00 20.25 211 LYS B O 1
ATOM 3730 N N . TYR B 1 213 ? -23.258 42.830 30.191 1.00 20.72 212 TYR B N 1
ATOM 3731 C CA . TYR B 1 213 ? -23.456 42.202 28.865 1.00 20.19 212 TYR B CA 1
ATOM 3732 C C . TYR B 1 213 ? -22.731 40.828 28.826 1.00 20.58 212 TYR B C 1
ATOM 3733 O O . TYR B 1 213 ? -23.239 39.812 28.341 1.00 20.83 212 TYR B O 1
ATOM 3742 N N . VAL B 1 214 ? -21.497 40.791 29.319 1.00 21.02 213 VAL B N 1
ATOM 3743 C CA . VAL B 1 214 ? -20.732 39.536 29.326 1.00 20.47 213 VAL B CA 1
ATOM 3744 C C . VAL B 1 214 ? -21.416 38.469 30.184 1.00 19.14 213 VAL B C 1
ATOM 3745 O O . VAL B 1 214 ? -21.494 37.310 29.791 1.00 19.40 213 VAL B O 1
ATOM 3749 N N . GLN B 1 215 ? -21.931 38.855 31.346 1.00 18.92 214 GLN B N 1
ATOM 3750 C CA . GLN B 1 215 ? -22.630 37.889 32.170 1.00 18.58 214 GLN B CA 1
ATOM 3751 C C . GLN B 1 215 ? -23.710 37.204 31.371 1.00 20.31 214 GLN B C 1
ATOM 3752 O O . GLN B 1 215 ? -23.844 35.993 31.369 1.00 20.79 214 GLN B O 1
ATOM 3758 N N . ALA B 1 216 ? -24.475 38.013 30.655 1.00 18.68 215 ALA B N 1
ATOM 3759 C CA . ALA B 1 216 ? -25.693 37.513 29.971 1.00 20.26 215 ALA B CA 1
ATOM 3760 C C . ALA B 1 216 ? -25.302 36.632 28.802 1.00 17.58 215 ALA B C 1
ATOM 3761 O O . ALA B 1 216 ? -25.946 35.628 28.523 1.00 19.19 215 ALA B O 1
ATOM 3771 N N . LEU B 1 218 ? -22.527 34.890 28.535 1.00 21.76 217 LEU B N 1
ATOM 3772 C CA . LEU B 1 218 ? -21.975 33.660 29.068 1.00 20.66 217 LEU B CA 1
ATOM 3773 C C . LEU B 1 218 ? -23.120 32.817 29.611 1.00 22.75 217 LEU B C 1
ATOM 3774 O O . LEU B 1 218 ? -23.084 31.582 29.538 1.00 22.65 217 LEU B O 1
ATOM 3779 N N . GLN B 1 219 ? -24.129 33.455 30.176 1.00 22.32 218 GLN B N 1
ATOM 3780 C CA . GLN B 1 219 ? -25.280 32.707 30.702 1.00 23.52 218 GLN B CA 1
ATOM 3781 C C . GLN B 1 219 ? -25.993 31.896 29.579 1.00 23.95 218 GLN B C 1
ATOM 3782 O O . GLN B 1 219 ? -26.444 30.761 29.777 1.00 28.10 218 GLN B O 1
ATOM 3788 N N . HIS B 1 220 ? -26.024 32.461 28.395 1.00 23.60 219 HIS B N 1
ATOM 3789 C CA . HIS B 1 220 ? -26.700 31.871 27.237 1.00 21.11 219 HIS B CA 1
ATOM 3790 C C . HIS B 1 220 ? -25.713 31.150 26.336 1.00 23.57 219 HIS B C 1
ATOM 3791 O O . HIS B 1 220 ? -26.056 30.729 25.222 1.00 25.72 219 HIS B O 1
ATOM 3798 N N . GLN B 1 221 ? -24.513 30.995 26.866 1.00 25.95 220 GLN B N 1
ATOM 3799 C CA . GLN B 1 221 ? -23.399 30.281 26.221 1.00 26.36 220 GLN B CA 1
ATOM 3800 C C . GLN B 1 221 ? -23.102 30.740 24.813 1.00 25.45 220 GLN B C 1
ATOM 3801 O O . GLN B 1 221 ? -22.765 29.939 23.929 1.00 29.17 220 GLN B O 1
ATOM 3807 N N . VAL B 1 222 ? -23.179 32.043 24.605 1.00 22.30 221 VAL B N 1
ATOM 3808 C CA . VAL B 1 222 ? -22.800 32.628 23.331 1.00 19.63 221 VAL B CA 1
ATOM 3809 C C . VAL B 1 222 ? -21.308 32.810 23.339 1.00 18.61 221 VAL B C 1
ATOM 3810 O O . VAL B 1 222 ? -20.757 33.247 24.347 1.00 21.79 221 VAL B O 1
ATOM 3814 N N . ALA B 1 223 ? -20.658 32.510 22.213 1.00 17.13 222 ALA B N 1
ATOM 3815 C CA . ALA B 1 223 ? -19.220 32.724 22.098 1.00 18.54 222 ALA B CA 1
ATOM 3816 C C . ALA B 1 223 ? -18.847 34.173 22.428 1.00 21.63 222 ALA B C 1
ATOM 3817 O O . ALA B 1 223 ? -19.308 35.134 21.793 1.00 18.33 222 ALA B O 1
ATOM 3819 N N . THR B 1 224 ? -17.961 34.329 23.395 1.00 20.54 223 THR B N 1
ATOM 3820 C CA . THR B 1 224 ? -17.674 35.654 23.936 1.00 19.03 223 THR B CA 1
ATOM 3821 C C . THR B 1 224 ? -16.225 35.692 24.440 1.00 20.14 223 THR B C 1
ATOM 3822 O O . THR B 1 224 ? -15.754 34.742 25.085 1.00 23.05 223 THR B O 1
ATOM 3826 N N . ALA B 1 225 ? -15.507 36.776 24.119 1.00 19.32 224 ALA B N 1
ATOM 3827 C CA . ALA B 1 225 ? -14.253 37.122 24.811 1.00 17.06 224 ALA B CA 1
ATOM 3828 C C . ALA B 1 225 ? -14.459 38.448 25.536 1.00 20.18 224 ALA B C 1
ATOM 3829 O O . ALA B 1 225 ? -15.205 39.318 25.070 1.00 21.40 224 ALA B O 1
ATOM 3831 N N . TYR B 1 226 ? -13.747 38.617 26.640 1.00 18.97 225 TYR B N 1
ATOM 3832 C CA . TYR B 1 226 ? -13.838 39.820 27.439 1.00 17.38 225 TYR B CA 1
ATOM 3833 C C . TYR B 1 226 ? -12.495 40.144 28.069 1.00 15.64 225 TYR B C 1
ATOM 3834 O O . TYR B 1 226 ? -11.861 39.272 28.722 1.00 17.95 225 TYR B O 1
ATOM 3843 N N . HIS B 1 227 ? -12.060 41.364 27.786 1.00 17.07 226 HIS B N 1
ATOM 3844 C CA . HIS B 1 227 ? -10.786 41.873 28.297 1.00 17.55 226 HIS B CA 1
ATOM 3845 C C . HIS B 1 227 ? -10.973 43.139 29.017 1.00 18.17 226 HIS B C 1
ATOM 3846 O O . HIS B 1 227 ? -11.206 44.178 28.403 1.00 19.56 226 HIS B O 1
ATOM 3853 N N . LEU B 1 228 ? -10.875 43.044 30.342 1.00 19.62 227 LEU B N 1
ATOM 3854 C CA . LEU B 1 228 ? -10.879 44.210 31.201 1.00 19.37 227 LEU B CA 1
ATOM 3855 C C . LEU B 1 228 ? -9.444 44.552 31.646 1.00 19.34 227 LEU B C 1
ATOM 3856 O O . LEU B 1 228 ? -8.838 43.880 32.478 1.00 20.67 227 LEU B O 1
ATOM 3861 N N . PHE B 1 229 ? -8.874 45.556 30.998 1.00 19.09 228 PHE B N 1
ATOM 3862 C CA . PHE B 1 229 ? -7.465 45.862 31.172 1.00 19.41 228 PHE B CA 1
ATOM 3863 C C . PHE B 1 229 ? -7.263 46.554 32.502 1.00 23.26 228 PHE B C 1
ATOM 3864 O O . PHE B 1 229 ? -8.094 47.357 32.933 1.00 23.58 228 PHE B O 1
ATOM 3872 N N . GLY B 1 230 ? -6.156 46.215 33.140 1.00 22.12 229 GLY B N 1
ATOM 3873 C CA . GLY B 1 230 ? -5.839 46.741 34.459 1.00 25.55 229 GLY B CA 1
ATOM 3874 C C . GLY B 1 230 ? -5.622 48.238 34.455 1.00 29.28 229 GLY B C 1
ATOM 3875 O O . GLY B 1 230 ? -6.147 48.962 35.316 1.00 30.95 229 GLY B O 1
ATOM 3876 N N . SER B 1 231 ? -4.844 48.669 33.471 1.00 30.24 230 SER B N 1
ATOM 3877 C CA . SER B 1 231 ? -4.418 50.070 33.343 1.00 33.04 230 SER B CA 1
ATOM 3878 C C . SER B 1 231 ? -5.216 50.834 32.274 1.00 31.47 230 SER B C 1
ATOM 3879 O O . SER B 1 231 ? -5.587 50.286 31.244 1.00 32.70 230 SER B O 1
ATOM 3882 N N . GLY B 1 232 ? -5.435 52.126 32.529 1.00 32.56 231 GLY B N 1
ATOM 3883 C CA . GLY B 1 232 ? -6.208 52.980 31.617 1.00 31.11 231 GLY B CA 1
ATOM 3884 C C . GLY B 1 232 ? -5.449 53.215 30.323 1.00 30.27 231 GLY B C 1
ATOM 3885 O O . GLY B 1 232 ? -6.032 53.616 29.303 1.00 30.97 231 GLY B O 1
ATOM 3886 N N . ILE B 1 233 ? -4.139 52.979 30.357 1.00 30.36 232 ILE B N 1
ATOM 3887 C CA . ILE B 1 233 ? -3.340 53.266 29.159 1.00 30.66 232 ILE B CA 1
ATOM 3888 C C . ILE B 1 233 ? -3.777 52.416 27.988 1.00 30.44 232 ILE B C 1
ATOM 3889 O O . ILE B 1 233 ? -3.554 52.773 26.831 1.00 33.09 232 ILE B O 1
ATOM 3894 N N . HIS B 1 234 ? -4.427 51.288 28.270 1.00 29.88 233 HIS B N 1
ATOM 3895 C CA . HIS B 1 234 ? -4.768 50.350 27.169 1.00 29.01 233 HIS B CA 1
ATOM 3896 C C . HIS B 1 234 ? -6.027 50.752 26.453 1.00 29.44 233 HIS B C 1
ATOM 3897 O O . HIS B 1 234 ? -6.405 50.111 25.480 1.00 31.26 233 HIS B O 1
ATOM 3904 N N . GLY B 1 235 ? -6.649 51.831 26.943 1.00 30.85 234 GLY B N 1
ATOM 3905 C CA . GLY B 1 235 ? -7.916 52.340 26.415 1.00 31.75 234 GLY B CA 1
ATOM 3906 C C . GLY B 1 235 ? -7.762 53.663 25.674 1.00 34.78 234 GLY B C 1
ATOM 3907 O O . GLY B 1 235 ? -8.725 54.187 25.078 1.00 35.99 234 GLY B O 1
ATOM 3908 N N . LEU B 1 236 ? -6.536 54.180 25.677 1.00 34.74 235 LEU B N 1
ATOM 3909 C CA . LEU B 1 236 ? -6.183 55.420 24.957 1.00 33.88 235 LEU B CA 1
ATOM 3910 C C . LEU B 1 236 ? -6.255 55.264 23.424 1.00 34.56 235 LEU B C 1
ATOM 3911 O O . LEU B 1 236 ? -6.162 54.150 22.883 1.00 36.52 235 LEU B O 1
ATOM 3916 N N . ALA B 1 237 ? -6.448 56.388 22.726 1.00 32.19 236 ALA B N 1
ATOM 3917 C CA . ALA B 1 237 ? -6.601 56.381 21.274 1.00 30.27 236 ALA B CA 1
ATOM 3918 C C . ALA B 1 237 ? -5.366 55.757 20.684 1.00 31.56 236 ALA B C 1
ATOM 3919 O O . ALA B 1 237 ? -4.263 55.958 21.189 1.00 35.30 236 ALA B O 1
ATOM 3921 N N . LEU B 1 238 ? -5.543 54.979 19.630 1.00 33.44 237 LEU B N 1
ATOM 3922 C CA . LEU B 1 238 ? -4.400 54.303 18.999 1.00 33.73 237 LEU B CA 1
ATOM 3923 C C . LEU B 1 238 ? -3.561 55.310 18.233 1.00 38.92 237 LEU B C 1
ATOM 3924 O O . LEU B 1 238 ? -4.086 56.330 17.749 1.00 37.87 237 LEU B O 1
ATOM 3929 N N . ALA B 1 239 ? -2.269 55.001 18.149 1.00 41.70 238 ALA B N 1
ATOM 3930 C CA . ALA B 1 239 ? -1.316 55.684 17.278 1.00 45.42 238 ALA B CA 1
ATOM 3931 C C . ALA B 1 239 ? -1.754 55.611 15.808 1.00 49.86 238 ALA B C 1
ATOM 3932 O O . ALA B 1 239 ? -2.753 56.238 15.397 1.00 53.84 238 ALA B O 1
ATOM 3934 N N . LEU B 1 252 ? 2.045 38.506 21.098 1.00 41.42 251 LEU B N 1
ATOM 3935 C CA . LEU B 1 252 ? 1.627 39.912 21.155 1.00 41.08 251 LEU B CA 1
ATOM 3936 C C . LEU B 1 252 ? 2.819 40.805 20.909 1.00 42.55 251 LEU B C 1
ATOM 3937 O O . LEU B 1 252 ? 3.894 40.564 21.440 1.00 42.35 251 LEU B O 1
ATOM 3942 N N . ASN B 1 253 ? 2.585 41.842 20.106 1.00 44.71 252 ASN B N 1
ATOM 3943 C CA . ASN B 1 253 ? 3.561 42.917 19.813 1.00 46.47 252 ASN B CA 1
ATOM 3944 C C . ASN B 1 253 ? 3.622 43.927 20.975 1.00 45.70 252 ASN B C 1
ATOM 3945 O O . ASN B 1 253 ? 2.627 44.561 21.297 1.00 44.20 252 ASN B O 1
ATOM 3950 N N . ASP B 1 254 ? 4.800 44.060 21.585 1.00 44.04 253 ASP B N 1
ATOM 3951 C CA . ASP B 1 254 ? 4.994 44.926 22.757 1.00 44.26 253 ASP B CA 1
ATOM 3952 C C . ASP B 1 254 ? 4.945 46.396 22.374 1.00 44.60 253 ASP B C 1
ATOM 3953 O O . ASP B 1 254 ? 4.888 47.267 23.234 1.00 45.44 253 ASP B O 1
ATOM 3955 N N . GLN B 1 255 ? 4.960 46.653 21.068 1.00 45.60 254 GLN B N 1
ATOM 3956 C CA . GLN B 1 255 ? 5.125 48.003 20.514 1.00 45.19 254 GLN B CA 1
ATOM 3957 C C . GLN B 1 255 ? 3.833 48.589 19.951 1.00 44.38 254 GLN B C 1
ATOM 3958 O O . GLN B 1 255 ? 3.829 49.708 19.445 1.00 44.65 254 GLN B O 1
ATOM 3960 N N . ALA B 1 256 ? 2.750 47.823 20.016 1.00 41.03 255 ALA B N 1
ATOM 3961 C CA . ALA B 1 256 ? 1.441 48.311 19.586 1.00 39.04 255 ALA B CA 1
ATOM 3962 C C . ALA B 1 256 ? 0.413 48.048 20.688 1.00 37.05 255 ALA B C 1
ATOM 3963 O O . ALA B 1 256 ? 0.618 47.177 21.542 1.00 36.23 255 ALA B O 1
ATOM 3965 N N . ALA B 1 257 ? -0.651 48.844 20.688 1.00 33.17 256 ALA B N 1
ATOM 3966 C CA . ALA B 1 257 ? -1.765 48.650 21.607 1.00 31.15 256 ALA B CA 1
ATOM 3967 C C . ALA B 1 257 ? -2.183 47.183 21.610 1.00 30.33 256 ALA B C 1
ATOM 3968 O O . ALA B 1 257 ? -2.145 46.490 20.558 1.00 30.40 256 ALA B O 1
ATOM 3970 N N . ILE B 1 258 ? -2.559 46.710 22.807 1.00 23.84 257 ILE B N 1
ATOM 3971 C CA . ILE B 1 258 ? -2.894 45.299 22.977 1.00 25.56 257 ILE B CA 1
ATOM 3972 C C . ILE B 1 258 ? -4.266 44.961 22.359 1.00 22.60 257 ILE B C 1
ATOM 3973 O O . ILE B 1 258 ? -4.436 43.929 21.753 1.00 20.86 257 ILE B O 1
ATOM 3978 N N . TRP B 1 259 ? -5.268 45.814 22.535 1.00 20.48 258 TRP B N 1
ATOM 3979 C CA . TRP B 1 259 ? -6.627 45.339 22.321 1.00 20.54 258 TRP B CA 1
ATOM 3980 C C . TRP B 1 259 ? -6.909 45.002 20.839 1.00 20.45 258 TRP B C 1
ATOM 3981 O O . TRP B 1 259 ? -7.575 44.024 20.572 1.00 24.26 258 TRP B O 1
ATOM 3992 N N . PRO B 1 260 ? -6.369 45.781 19.881 1.00 21.22 259 PRO B N 1
ATOM 3993 C CA . PRO B 1 260 ? -6.649 45.466 18.493 1.00 22.97 259 PRO B CA 1
ATOM 3994 C C . PRO B 1 260 ? -6.038 44.160 18.099 1.00 24.08 259 PRO B C 1
ATOM 3995 O O . PRO B 1 260 ? -6.633 43.421 17.324 1.00 21.37 259 PRO B O 1
ATOM 3999 N N . GLN B 1 261 ? -4.897 43.844 18.704 1.00 21.87 260 GLN B N 1
ATOM 4000 C CA . GLN B 1 261 ? -4.174 42.591 18.415 1.00 23.05 260 GLN B CA 1
ATOM 4001 C C . GLN B 1 261 ? -5.019 41.398 18.876 1.00 21.37 260 GLN B C 1
ATOM 4002 O O . GLN B 1 261 ? -5.182 40.395 18.169 1.00 22.24 260 GLN B O 1
ATOM 4008 N N . LEU B 1 262 ? -5.640 41.558 20.036 1.00 20.60 261 LEU B N 1
ATOM 4009 C CA . LEU B 1 262 ? -6.523 40.533 20.580 1.00 21.57 261 LEU B CA 1
ATOM 4010 C C . LEU B 1 262 ? -7.785 40.381 19.760 1.00 21.58 261 LEU B C 1
ATOM 4011 O O . LEU B 1 262 ? -8.262 39.261 19.526 1.00 20.65 261 LEU B O 1
ATOM 4016 N N . ALA B 1 263 ? -8.358 41.516 19.363 1.00 19.57 262 ALA B N 1
ATOM 4017 C CA . ALA B 1 263 ? -9.594 41.482 18.584 1.00 18.84 262 ALA B CA 1
ATOM 4018 C C . ALA B 1 263 ? -9.390 40.847 17.264 1.00 17.80 262 ALA B C 1
ATOM 4019 O O . ALA B 1 263 ? -10.197 40.082 16.823 1.00 19.71 262 ALA B O 1
ATOM 4021 N N . LEU B 1 264 ? -8.271 41.173 16.603 1.00 19.83 263 LEU B N 1
ATOM 4022 C CA . LEU B 1 264 ? -7.992 40.586 15.296 1.00 22.20 263 LEU B CA 1
ATOM 4023 C C . LEU B 1 264 ? -7.834 39.080 15.397 1.00 22.05 263 LEU B C 1
ATOM 4024 O O . LEU B 1 264 ? -8.416 38.326 14.594 1.00 22.43 263 LEU B O 1
ATOM 4029 N N A ARG B 1 265 ? -7.094 38.621 16.409 0.50 20.66 264 ARG B N 1
ATOM 4030 N N B ARG B 1 265 ? -7.097 38.630 16.414 0.50 20.50 264 ARG B N 1
ATOM 4031 C CA A ARG B 1 265 ? -6.902 37.188 16.591 0.50 21.12 264 ARG B CA 1
ATOM 4032 C CA B ARG B 1 265 ? -6.890 37.204 16.612 0.50 20.86 264 ARG B CA 1
ATOM 4033 C C A ARG B 1 265 ? -8.235 36.503 16.848 0.50 21.73 264 ARG B C 1
ATOM 4034 C C B ARG B 1 265 ? -8.214 36.500 16.871 0.50 21.58 264 ARG B C 1
ATOM 4035 O O A ARG B 1 265 ? -8.491 35.402 16.351 0.50 21.91 264 ARG B O 1
ATOM 4036 O O B ARG B 1 265 ? -8.440 35.384 16.396 0.50 21.75 264 ARG B O 1
ATOM 4041 N N . TRP B 1 266 ? -9.084 37.146 17.647 1.00 21.70 265 TRP B N 1
ATOM 4042 C CA . TRP B 1 266 ? -10.406 36.607 17.935 1.00 19.70 265 TRP B CA 1
ATOM 4043 C C . TRP B 1 266 ? -11.220 36.456 16.639 1.00 21.81 265 TRP B C 1
ATOM 4044 O O . TRP B 1 266 ? -11.958 35.482 16.454 1.00 21.18 265 TRP B O 1
ATOM 4055 N N . LEU B 1 267 ? -11.095 37.430 15.749 1.00 21.24 266 LEU B N 1
ATOM 4056 C CA . LEU B 1 267 ? -11.877 37.393 14.506 1.00 21.45 266 LEU B CA 1
ATOM 4057 C C . LEU B 1 267 ? -11.388 36.218 13.669 1.00 21.44 266 LEU B C 1
ATOM 4058 O O . LEU B 1 267 ? -12.167 35.534 13.049 1.00 24.17 266 LEU B O 1
ATOM 4063 N N . GLN B 1 268 ? -10.083 35.998 13.710 1.00 21.56 267 GLN B N 1
ATOM 4064 C CA . GLN B 1 268 ? -9.476 34.860 13.044 1.00 23.84 267 GLN B CA 1
ATOM 4065 C C . GLN B 1 268 ? -10.006 33.569 13.637 1.00 20.17 267 GLN B C 1
ATOM 4066 O O . GLN B 1 268 ? -10.356 32.629 12.903 1.00 21.44 267 GLN B O 1
ATOM 4072 N N . GLU B 1 269 ? -10.057 33.489 14.962 1.00 20.85 268 GLU B N 1
ATOM 4073 C CA . GLU B 1 269 ? -10.536 32.276 15.613 1.00 21.67 268 GLU B CA 1
ATOM 4074 C C . GLU B 1 269 ? -11.979 32.023 15.210 1.00 22.75 268 GLU B C 1
ATOM 4075 O O . GLU B 1 269 ? -12.394 30.905 15.161 1.00 24.95 268 GLU B O 1
ATOM 4081 N N . GLN B 1 270 ? -12.738 33.093 14.963 1.00 26.21 269 GLN B N 1
ATOM 4082 C CA . GLN B 1 270 ? -14.185 33.008 14.669 1.00 25.22 269 GLN B CA 1
ATOM 4083 C C . GLN B 1 270 ? -14.436 32.789 13.185 1.00 25.08 269 GLN B C 1
ATOM 4084 O O . GLN B 1 270 ? -15.600 32.767 12.719 1.00 24.59 269 GLN B O 1
ATOM 4090 N N . GLY B 1 271 ? -13.350 32.674 12.429 1.00 24.67 270 GLY B N 1
ATOM 4091 C CA . GLY B 1 271 ? -13.430 32.428 10.992 1.00 26.50 270 GLY B CA 1
ATOM 4092 C C . GLY B 1 271 ? -13.854 33.649 10.188 1.00 26.92 270 GLY B C 1
ATOM 4093 O O . GLY B 1 271 ? -14.334 33.541 9.043 1.00 26.83 270 GLY B O 1
ATOM 4094 N N . LEU B 1 272 ? -13.650 34.822 10.763 1.00 23.32 271 LEU B N 1
ATOM 4095 C CA . LEU B 1 272 ? -14.220 36.023 10.187 1.00 21.95 271 LEU B CA 1
ATOM 4096 C C . LEU B 1 272 ? -13.125 36.834 9.513 1.00 24.00 271 LEU B C 1
ATOM 4097 O O . LEU B 1 272 ? -13.362 37.835 8.838 1.00 26.74 271 LEU B O 1
ATOM 4102 N N . LEU B 1 273 ? -11.908 36.372 9.684 1.00 22.46 272 LEU B N 1
ATOM 4103 C CA . LEU B 1 273 ? -10.746 37.051 9.149 1.00 24.29 272 LEU B CA 1
ATOM 4104 C C . LEU B 1 273 ? -9.674 36.052 8.819 1.00 27.16 272 LEU B C 1
ATOM 4105 O O . LEU B 1 273 ? -9.482 35.077 9.541 1.00 26.20 272 LEU B O 1
ATOM 4110 N N . ALA B 1 274 ? -8.987 36.294 7.696 1.00 29.71 273 ALA B N 1
ATOM 4111 C CA . ALA B 1 274 ? -7.836 35.485 7.314 1.00 31.18 273 ALA B CA 1
ATOM 4112 C C . ALA B 1 274 ? -6.744 35.764 8.327 1.00 32.79 273 ALA B C 1
ATOM 4113 O O . ALA B 1 274 ? -6.223 34.812 8.861 1.00 40.83 273 ALA B O 1
#

InterPro domains:
  IPR029058 Alpha/Beta hydrolase fold [G3DSA:3.40.50.1820] (1-276)
  IPR029058 Alpha/Beta hydrolase fold [SSF53474] (33-258)
  IPR049492 BD-FAE-like domain [PF20434] (30-210)
  IPR050300 GDXG lipolytic enzyme [PTHR48081] (37-244)

B-factor: mean 26.16, std 8.24, range [11.78, 69.02]

GO terms:
  GO:0042802 identical protein binding (F, IPI)

CATH classification: 3.40.50.1820

Solvent-accessible surface area: 20571 Å² total

Foldseek 3Di:
DDKDWDWDDDPNDIWIKIKAFDDDDPDDDDDAQFEEEEEADDQLAFGDDPLVVVVCVPPQTMYMYIPAHGCPPNAARPPRRLLSVLAVQLVCVVCCVVRRYDLLQYEYEYEAARLLSVLLNLLQVLDVVSCVVRVSVVGDGDHQYYEYEQYQAACVQPPPPDPVSQCSNHPPNVSRHSLVSDALSGHEYEYEYAQPDDHGDCVRVVSNQVVVVRVHHYYYYYNDHHVPVVVVVSVPVVVVVQVVCVVSVNHD/DDKDWDWDDDPNDIWIKIKAFDDDPDPPDDDAAWEEEEEAADLLAFGDDQQPVLLCVLPQTIYMYTDAHGLPPNAARPPRRLLSVLVVQQVCVVCCVVRRHDLLQYEYEYEAARLLSVLLNLLQVQDPVSCVVRVSVVGDGDHQEYEYELYQAACVPPPPPDPVSLCSNHPPNVSRGSLVSDALRRHEYEYEYECPDPPRHPVRVVSNVVNVVRVHHYHYYHHDDCVLVDRFPVPPPGRNPSVVVQVVCVVSVSGD

Organism: Lactiplantibacillus plantarum (strain ATCC BAA-793 / NCIMB 8826 / WCFS1) (NCBI:txid220668)